Protein AF-A0A2X1NAJ5-F1 (afdb_monomer_lite)

Foldseek 3Di:
DWDFDDDDDDDQWGWTDDPPDIEIEGQDADPVRHTPDDPVCPPDDYQYNPDVVSCVVCVVVVVCVNVVHDPDDDPPPDDPPPVVVDDCPDLLVVLVVLLVVLLVCLVVVNPCNLVSLVSNLVSLLVQLLVLQQQDDDPDPCVLVSLLVSLVVNLSSLVSVLVVCLRPLPPPDVSVLVSVLVSLQSLLQSLDHDLPRDDDDNVSSVSSLLSLLLSQLSSLLSCVLSLSLLSLQSLQVDWHAHDPSPDDPPGRTDGCLSSDDADCPCQVPQPDPPDGDPGPSLSSSQVSQPDPSRGLLSSLVSLLLSVLLCLLPVSHDGDRSSLLPDDLPDADPLLVLQLALVSVVSVCSNNVNNDLVVSLVSNVNSLVVVCLVPVCSSPSNSPSCVSSVSVRGNVHD

Secondary structure (DSSP, 8-state):
-------SS--SEEEEEETTEEEEEE--B-TTS-B---GGGTTS-EEE-SSHHHHHHHHHHHHHHHTT--S-PPPPPPPPPGGGSS-TTSHHHHHHHHHHHHHHHHHTT-TTHHHHHHHHHHHHHHHHHHT---S---SS-HHHHHHHHHHHHHHHHHHHHHHHHHHTT---HHHHHHHHHHHHHHHHHTSPPTT--S--GGGGHHHHHHHHHHHHHHHHHHHHTT-HHHHHHHHHPPEEPPTTT--TT-SEE-GGGG-----TTHHHHSPTT---S-HHHHHHHHH---SSS-HHHHHHHHHHHHHHHHH-TT-----SGGGG--TT---HHHHHTTBHHHHHHHHHHHT---HHHHHHHHHHHHHHTTGGG-GGGGGG--HHHHTTGGGTT-B-

Sequence (396 aa):
MVSVLSRYNFPRNIFIRVAVQIYTINIEYKDNGEPYTPIFLKSRIYIDFSTPEKENDNWERLIRLLYGKPEFTKPPLGKPPVYLKQDTSKPTYEIHAKFQTLKSAVLNQKQTLKDCRRQFLEVCRNYCISLQVVTNPTTEDFAAEVLQIHKELIAVRDAITDWVLLEGDTQGEDFSKALLQFMEVMLAIRNRPKNVNSYNEIWFLPHKIFAYETFLYILAALIKIEAFQHVHTLLHTSYLLPDHITSPGMEFANYSELYLSSDYLQSKLSPENYRLYSPVAELVKQSATRDDVSFDDLKQADLVALMISFINPSIFWYPQMLLYSGHYEKYPLFTRAIQHRGFKSIAVITGIDDSKLLAQKLTEGEAQRNTSNWYHFGFNRDFLNQMNVSRLDSIE

Radius of gyration: 32.23 Å; chains: 1; bounding box: 72×94×59 Å

Organism: Escherichia coli (NCBI:txid562)

Structure (mmCIF, N/CA/C/O backbone):
data_AF-A0A2X1NAJ5-F1
#
_entry.id   AF-A0A2X1NAJ5-F1
#
loop_
_atom_site.group_PDB
_atom_site.id
_atom_site.type_symbol
_atom_site.label_atom_id
_atom_site.label_alt_id
_atom_site.label_comp_id
_atom_site.label_asym_id
_atom_site.label_entity_id
_atom_site.label_seq_id
_atom_site.pdbx_PDB_ins_code
_atom_site.Cartn_x
_atom_site.Cartn_y
_atom_site.Cartn_z
_atom_site.occupancy
_atom_site.B_iso_or_equiv
_atom_site.auth_seq_id
_atom_site.auth_comp_id
_atom_site.auth_asym_id
_atom_site.auth_atom_id
_atom_site.pdbx_PDB_model_num
ATOM 1 N N . MET A 1 1 ? -39.050 -44.375 -33.093 1.00 32.31 1 MET A N 1
ATOM 2 C CA . MET A 1 1 ? -40.073 -45.443 -33.057 1.00 32.31 1 MET A CA 1
ATOM 3 C C . MET A 1 1 ? -39.498 -46.604 -32.256 1.00 32.31 1 MET A C 1
ATOM 5 O O . MET A 1 1 ? -38.608 -47.280 -32.753 1.00 32.31 1 MET A O 1
ATOM 9 N N . VAL A 1 2 ? -39.902 -46.759 -30.992 1.00 32.56 2 VAL A N 1
ATOM 10 C CA . VAL A 1 2 ? -39.477 -47.876 -30.128 1.00 32.56 2 VAL A CA 1
ATOM 11 C C . VAL A 1 2 ? -40.509 -48.986 -30.305 1.00 32.56 2 VAL A C 1
ATOM 13 O O . VAL A 1 2 ? -41.675 -48.773 -29.994 1.00 32.56 2 VAL A O 1
ATOM 16 N N . SER A 1 3 ? -40.116 -50.139 -30.851 1.00 33.91 3 SER A N 1
ATOM 17 C CA . SER A 1 3 ? -40.995 -51.313 -30.922 1.00 33.91 3 SER A CA 1
ATOM 18 C C . SER A 1 3 ? -40.577 -52.320 -29.857 1.00 33.91 3 SER A C 1
ATOM 20 O O . SER A 1 3 ? -39.467 -52.853 -29.916 1.00 33.91 3 SER A O 1
ATOM 22 N N . VAL A 1 4 ? -41.460 -52.595 -28.902 1.00 42.78 4 VAL A N 1
ATOM 23 C CA . VAL A 1 4 ? -41.274 -53.667 -27.920 1.00 42.78 4 VAL A CA 1
ATOM 24 C C . VAL A 1 4 ? -41.685 -54.982 -28.579 1.00 42.78 4 VAL A C 1
ATOM 26 O O . VAL A 1 4 ? -42.845 -55.166 -28.940 1.00 42.78 4 VAL A O 1
ATOM 29 N N . LEU A 1 5 ? -40.734 -55.895 -28.774 1.00 38.84 5 LEU A N 1
ATOM 30 C CA . LEU A 1 5 ? -41.014 -57.246 -29.260 1.00 38.84 5 LEU A CA 1
ATOM 31 C C . LEU A 1 5 ? -41.410 -58.119 -28.063 1.00 38.84 5 LEU A C 1
ATOM 33 O O . LEU A 1 5 ? -40.550 -58.690 -27.402 1.00 38.84 5 LEU A O 1
ATOM 37 N N . SER A 1 6 ? -42.708 -58.201 -27.768 1.00 36.59 6 SER A N 1
ATOM 38 C CA . SER A 1 6 ? -43.261 -59.075 -26.726 1.00 36.59 6 SER A CA 1
ATOM 39 C C . SER A 1 6 ? -44.203 -60.100 -27.362 1.00 36.59 6 SER A C 1
ATOM 41 O O . SER A 1 6 ? -45.206 -59.737 -27.976 1.00 36.59 6 SER A O 1
ATOM 43 N N . ARG A 1 7 ? -43.876 -61.391 -27.240 1.00 28.83 7 ARG A N 1
ATOM 44 C CA . ARG A 1 7 ? -44.859 -62.483 -27.309 1.00 28.83 7 ARG A CA 1
ATOM 45 C C . ARG A 1 7 ? -44.950 -63.088 -25.906 1.00 28.83 7 ARG A C 1
ATOM 47 O O . ARG A 1 7 ? -43.924 -63.273 -25.266 1.00 28.83 7 ARG A O 1
ATOM 54 N N . TYR A 1 8 ? -46.189 -63.321 -25.478 1.00 33.44 8 TYR A N 1
ATOM 55 C CA . TYR A 1 8 ? -46.679 -63.728 -24.155 1.00 33.44 8 TYR A CA 1
ATOM 56 C C . TYR A 1 8 ? -45.808 -64.716 -23.337 1.00 33.44 8 TYR A C 1
ATOM 58 O O . TYR A 1 8 ? -45.148 -65.584 -23.901 1.00 33.44 8 TYR A O 1
ATOM 66 N N . ASN A 1 9 ? -45.958 -64.612 -22.001 1.00 34.78 9 ASN A N 1
ATOM 67 C CA . ASN A 1 9 ? -45.113 -65.026 -20.856 1.00 34.78 9 ASN A CA 1
ATOM 68 C C . ASN A 1 9 ? -44.050 -63.982 -20.480 1.00 34.78 9 ASN A C 1
ATOM 70 O O . ASN A 1 9 ? -43.251 -63.601 -21.328 1.00 34.78 9 ASN A O 1
ATOM 74 N N . PHE A 1 10 ? -44.054 -63.511 -19.219 1.00 39.56 10 PHE A N 1
ATOM 75 C CA . PHE A 1 10 ? -43.063 -62.556 -18.695 1.00 39.56 10 PHE A CA 1
ATOM 76 C C . PHE A 1 10 ? -41.652 -63.037 -19.065 1.00 39.56 10 PHE A C 1
ATOM 78 O O . PHE A 1 10 ? -41.236 -64.106 -18.609 1.00 39.56 10 PHE A O 1
ATOM 85 N N . PRO A 1 11 ? -40.933 -62.326 -19.947 1.00 54.88 11 PRO A N 1
ATOM 86 C CA . PRO A 1 11 ? -39.696 -62.854 -20.480 1.00 54.88 11 PRO A CA 1
ATOM 87 C C . PRO A 1 11 ? -38.573 -62.596 -19.473 1.00 54.88 11 PRO A C 1
ATOM 89 O O . PRO A 1 11 ? -38.407 -61.477 -19.000 1.00 54.88 11 PRO A O 1
ATOM 92 N N . ARG A 1 12 ? -37.762 -63.622 -19.182 1.00 60.84 12 ARG A N 1
ATOM 93 C CA . ARG A 1 12 ? -36.589 -63.531 -18.282 1.00 60.84 12 ARG A CA 1
ATOM 94 C C . ARG A 1 12 ? -35.535 -62.504 -18.740 1.00 60.84 12 ARG A C 1
ATOM 96 O O . ARG A 1 12 ? -34.618 -62.189 -17.989 1.00 60.84 12 ARG A O 1
ATOM 103 N N . ASN A 1 13 ? -35.688 -61.961 -19.955 1.00 57.47 13 ASN A N 1
ATOM 104 C CA . ASN A 1 13 ? -34.964 -60.795 -20.466 1.00 57.47 13 ASN A CA 1
ATOM 105 C C . ASN A 1 13 ? -35.837 -59.989 -21.428 1.00 57.47 13 ASN A C 1
ATOM 107 O O . ASN A 1 13 ? -36.696 -60.543 -22.115 1.00 57.47 13 ASN A O 1
ATOM 111 N N . ILE A 1 14 ? -35.528 -58.703 -21.570 1.00 69.00 14 ILE A N 1
ATOM 112 C CA . ILE A 1 14 ? -36.171 -57.798 -22.526 1.00 69.00 14 ILE A CA 1
ATOM 113 C C . ILE A 1 14 ? -35.127 -57.298 -23.527 1.00 69.00 14 ILE A C 1
ATOM 115 O O . ILE A 1 14 ? -34.030 -56.886 -23.152 1.00 69.00 14 ILE A O 1
ATOM 119 N N . PHE A 1 15 ? -35.477 -57.302 -24.815 1.00 65.19 15 PHE A N 1
ATOM 120 C CA . PHE A 1 15 ? -34.642 -56.725 -25.869 1.00 65.19 15 PHE A CA 1
ATOM 121 C C . PHE A 1 15 ? -35.191 -55.368 -26.287 1.00 65.19 15 PHE A C 1
ATOM 123 O O . PHE A 1 15 ? -36.346 -55.258 -26.703 1.00 65.19 15 PHE A O 1
ATOM 130 N N . ILE A 1 16 ? -34.344 -54.342 -26.225 1.00 65.81 16 ILE A N 1
ATOM 131 C CA . ILE A 1 16 ? -34.682 -52.995 -26.684 1.00 65.81 16 ILE A CA 1
ATOM 132 C C . ILE A 1 16 ? -33.778 -52.632 -27.853 1.00 65.81 16 ILE A C 1
ATOM 134 O O . ILE A 1 16 ? -32.557 -52.783 -27.797 1.00 65.81 16 ILE A O 1
ATOM 138 N N . ARG A 1 17 ? -34.384 -52.127 -28.927 1.00 55.66 17 ARG A N 1
ATOM 139 C CA . ARG A 1 17 ? -33.659 -51.585 -30.073 1.00 55.66 17 ARG A CA 1
ATOM 140 C C . ARG A 1 17 ? -33.662 -50.063 -30.008 1.00 55.66 17 ARG A C 1
ATOM 142 O O . ARG A 1 17 ? -34.725 -49.448 -30.071 1.00 55.66 17 ARG A O 1
ATOM 149 N N . VAL A 1 18 ? -32.472 -49.471 -29.946 1.00 59.78 18 VAL A N 1
ATOM 150 C CA . VAL A 1 18 ? -32.261 -48.023 -30.072 1.00 59.78 18 VAL A CA 1
ATOM 151 C C . VAL A 1 18 ? -31.406 -47.794 -31.316 1.00 59.78 18 VAL A C 1
ATOM 153 O O . VAL A 1 18 ? -30.291 -48.304 -31.425 1.00 59.78 18 VAL A O 1
ATOM 156 N N . ALA A 1 19 ? -31.958 -47.083 -32.302 1.00 66.06 19 ALA A N 1
ATOM 157 C CA . ALA A 1 19 ? -31.375 -46.950 -33.639 1.00 66.06 19 ALA A CA 1
ATOM 158 C C . ALA A 1 19 ? -31.015 -48.321 -34.275 1.00 66.06 19 ALA A C 1
ATOM 160 O O . ALA A 1 19 ? -31.896 -49.150 -34.536 1.00 66.06 19 ALA A O 1
ATOM 161 N N . VAL A 1 20 ? -29.727 -48.570 -34.545 1.00 59.94 20 VAL A N 1
ATOM 162 C CA . VAL A 1 20 ? -29.220 -49.800 -35.190 1.00 59.94 20 VAL A CA 1
ATOM 163 C C . VAL A 1 20 ? -28.697 -50.821 -34.162 1.00 59.94 20 VAL A C 1
ATOM 165 O O . VAL A 1 20 ? -28.339 -51.938 -34.528 1.00 59.94 20 VAL A O 1
ATOM 168 N N . GLN A 1 21 ? -28.680 -50.482 -32.868 1.00 62.69 21 GLN A N 1
ATOM 169 C CA . GLN A 1 21 ? -28.099 -51.319 -31.818 1.00 62.69 21 GLN A CA 1
ATOM 170 C C . GLN A 1 21 ? -29.184 -51.969 -30.946 1.00 62.69 21 GLN A C 1
ATOM 172 O O . GLN A 1 21 ? -30.186 -51.346 -30.591 1.00 62.69 21 GLN A O 1
ATOM 177 N N . ILE A 1 22 ? -28.991 -53.254 -30.635 1.00 65.88 22 ILE A N 1
ATOM 178 C CA . ILE A 1 22 ? -29.855 -54.032 -29.740 1.00 65.88 22 ILE A CA 1
ATOM 179 C C . ILE A 1 22 ? -29.170 -54.110 -28.379 1.00 65.88 22 ILE A C 1
ATOM 181 O O . ILE A 1 22 ? -28.016 -54.543 -28.296 1.00 65.88 22 ILE A O 1
ATOM 185 N N . TYR A 1 23 ? -29.897 -53.710 -27.342 1.00 68.56 23 TYR A N 1
ATOM 186 C CA . TYR A 1 23 ? -29.509 -53.814 -25.943 1.00 68.56 23 TYR A CA 1
ATOM 187 C C . TYR A 1 23 ? -30.335 -54.906 -25.270 1.00 68.56 23 TYR A C 1
ATOM 189 O O . TYR A 1 23 ? -31.523 -55.071 -25.564 1.00 68.56 23 TYR A O 1
ATOM 197 N N . THR A 1 24 ? -29.693 -55.649 -24.370 1.00 73.19 24 THR A N 1
ATOM 198 C CA . THR A 1 24 ? -30.347 -56.696 -23.580 1.00 73.19 24 THR A CA 1
ATOM 199 C C . THR A 1 24 ? -30.488 -56.213 -22.146 1.00 73.19 24 THR A C 1
ATOM 201 O O . THR A 1 24 ? -29.502 -55.786 -21.545 1.00 73.19 24 THR A O 1
ATOM 204 N N . ILE A 1 25 ? -31.705 -56.280 -21.617 1.00 72.19 25 ILE A N 1
ATOM 205 C CA . ILE A 1 25 ? -31.998 -56.063 -20.202 1.00 72.19 25 ILE A CA 1
ATOM 206 C C . ILE A 1 25 ? -32.224 -57.434 -19.582 1.00 72.19 25 ILE A C 1
ATOM 208 O O . ILE A 1 25 ? -33.154 -58.140 -19.978 1.00 72.19 25 ILE A O 1
ATOM 212 N N . ASN A 1 26 ? -31.364 -57.807 -18.640 1.00 73.81 26 ASN A N 1
ATOM 213 C CA . ASN A 1 26 ? -31.480 -59.072 -17.924 1.00 73.81 26 ASN A CA 1
ATOM 214 C C . ASN A 1 26 ? -32.281 -58.852 -16.642 1.00 73.81 26 ASN A C 1
ATOM 216 O O . ASN A 1 26 ? -31.948 -57.962 -15.861 1.00 73.81 26 ASN A O 1
ATOM 220 N N . ILE A 1 27 ? -33.316 -59.666 -16.444 1.00 70.12 27 ILE A N 1
ATOM 221 C CA . ILE A 1 27 ? -34.211 -59.582 -15.280 1.00 70.12 27 ILE A CA 1
ATOM 222 C C . ILE A 1 27 ? -33.894 -60.704 -14.285 1.00 70.12 27 ILE A C 1
ATOM 224 O O . ILE A 1 27 ? -34.053 -60.532 -13.088 1.00 70.12 27 ILE A O 1
ATOM 228 N N . GLU A 1 28 ? -33.382 -61.842 -14.757 1.00 68.88 28 GLU A N 1
ATOM 229 C CA . GLU A 1 28 ? -32.996 -62.971 -13.909 1.00 68.88 28 GLU A CA 1
ATOM 230 C C . GLU A 1 28 ? -31.658 -63.573 -14.368 1.00 68.88 28 GLU A C 1
ATOM 232 O O . GLU A 1 28 ? -31.262 -63.454 -15.533 1.00 68.88 28 GLU A O 1
ATOM 237 N N . TYR A 1 29 ? -30.976 -64.265 -13.454 1.00 72.56 29 TYR A N 1
ATOM 238 C CA . TYR A 1 29 ? -29.792 -65.081 -13.738 1.00 72.56 29 TYR A CA 1
ATOM 239 C C . TYR A 1 29 ? -30.131 -66.570 -13.623 1.00 72.56 29 TYR A C 1
ATOM 241 O O . TYR A 1 29 ? -31.071 -66.961 -12.932 1.00 72.56 29 TYR A O 1
ATOM 249 N N . LYS A 1 30 ? -29.372 -67.414 -14.322 1.00 71.31 30 LYS A N 1
ATOM 250 C CA . LYS A 1 30 ? -29.423 -68.872 -14.163 1.00 71.31 30 LYS A CA 1
ATOM 251 C C . LYS A 1 30 ? -28.827 -69.286 -12.813 1.00 71.31 30 LYS A C 1
ATOM 253 O O . LYS A 1 30 ? -28.000 -68.568 -12.258 1.00 71.31 30 LYS A O 1
ATOM 258 N N . ASP A 1 31 ? -29.133 -70.502 -12.365 1.00 68.44 31 ASP A N 1
ATOM 259 C CA . ASP A 1 31 ? -28.604 -71.084 -11.115 1.00 68.44 31 ASP A CA 1
ATOM 260 C C . ASP A 1 31 ? -27.066 -71.176 -11.077 1.00 68.44 31 ASP A C 1
ATOM 262 O O . ASP A 1 31 ? -26.460 -71.233 -10.012 1.00 68.44 31 ASP A O 1
ATOM 266 N N . ASN A 1 32 ? -26.415 -71.160 -12.244 1.00 68.69 32 ASN A N 1
ATOM 267 C CA . ASN A 1 32 ? -24.957 -71.138 -12.383 1.00 68.69 32 ASN A CA 1
ATOM 268 C C . ASN A 1 32 ? -24.352 -69.716 -12.385 1.00 68.69 32 ASN A C 1
ATOM 270 O O . ASN A 1 32 ? -23.161 -69.567 -12.650 1.00 68.69 32 ASN A O 1
ATOM 274 N N . GLY A 1 33 ? -25.156 -68.676 -12.141 1.00 64.88 33 GLY A N 1
ATOM 275 C CA . GLY A 1 33 ? -24.729 -67.275 -12.130 1.00 64.88 33 GLY A CA 1
ATOM 276 C C . GLY A 1 33 ? -24.577 -66.630 -13.513 1.00 64.88 33 GLY A C 1
ATOM 277 O O . GLY A 1 33 ? -24.158 -65.477 -13.596 1.00 64.88 33 GLY A O 1
ATOM 278 N N . GLU A 1 34 ? -24.917 -67.319 -14.610 1.00 70.25 34 GLU A N 1
ATOM 279 C CA . GLU A 1 34 ? -24.872 -66.728 -15.954 1.00 70.25 34 GLU A CA 1
ATOM 280 C C . GLU A 1 34 ? -26.178 -65.999 -16.321 1.00 70.25 34 GLU A C 1
ATOM 282 O O . GLU A 1 34 ? -27.270 -66.495 -16.027 1.00 70.25 34 GLU A O 1
ATOM 287 N N . PRO A 1 35 ? -26.114 -64.863 -17.041 1.00 69.88 35 PRO A N 1
ATOM 288 C CA . PRO A 1 35 ? -27.312 -64.185 -17.520 1.00 69.88 35 PRO A CA 1
ATOM 289 C C . PRO A 1 35 ? -28.020 -65.004 -18.610 1.00 69.88 35 PRO A C 1
ATOM 291 O O . PRO A 1 35 ? -27.380 -65.697 -19.412 1.00 69.88 35 PRO A O 1
ATOM 294 N N . TYR A 1 36 ? -29.349 -64.896 -18.700 1.00 68.75 36 TYR A N 1
ATOM 295 C CA . TYR A 1 36 ? -30.162 -65.592 -19.708 1.00 68.75 36 TYR A CA 1
ATOM 296 C C . TYR A 1 36 ? -30.009 -64.995 -21.127 1.00 68.75 36 TYR A C 1
ATOM 298 O O . TYR A 1 36 ? -30.982 -64.669 -21.787 1.00 68.75 36 TYR A O 1
ATOM 306 N N . THR A 1 37 ? -28.806 -64.877 -21.681 1.00 66.94 37 THR A N 1
ATOM 307 C CA . THR A 1 37 ? -28.617 -64.271 -23.015 1.00 66.94 37 THR A CA 1
ATOM 308 C C . THR A 1 37 ? -28.648 -65.307 -24.154 1.00 66.94 37 THR A C 1
ATOM 310 O O . THR A 1 37 ? -28.052 -66.383 -24.029 1.00 66.94 37 THR A O 1
ATOM 313 N N . PRO A 1 38 ? -29.311 -65.024 -25.299 1.00 65.94 38 PRO A N 1
ATOM 314 C CA . PRO A 1 38 ? -29.165 -65.831 -26.509 1.00 65.94 38 PRO A CA 1
ATOM 315 C C . PRO A 1 38 ? -27.702 -65.880 -26.964 1.00 65.94 38 PRO A C 1
ATOM 317 O O . PRO A 1 38 ? -26.986 -64.885 -26.860 1.00 65.94 38 PRO A O 1
ATOM 320 N N . ILE A 1 39 ? -27.264 -67.011 -27.528 1.00 61.88 39 ILE A N 1
ATOM 321 C CA . ILE A 1 39 ? -25.849 -67.274 -27.868 1.00 61.88 39 ILE A CA 1
ATOM 322 C C . ILE A 1 39 ? -25.237 -66.159 -28.741 1.00 61.88 39 ILE A C 1
ATOM 324 O O . ILE A 1 39 ? -24.084 -65.787 -28.544 1.00 61.88 39 ILE A O 1
ATOM 328 N N . PHE A 1 40 ? -26.020 -65.565 -29.647 1.00 61.41 40 PHE A N 1
ATOM 329 C CA . PHE A 1 40 ? -25.575 -64.493 -30.547 1.00 61.41 40 PHE A CA 1
ATOM 330 C C . PHE A 1 40 ? -25.408 -63.108 -29.881 1.00 61.41 40 PHE A C 1
ATOM 332 O O . PHE A 1 40 ? -24.913 -62.184 -30.525 1.00 61.41 40 PHE A O 1
ATOM 339 N N . LEU A 1 41 ? -25.798 -62.940 -28.609 1.00 63.62 41 LEU A N 1
ATOM 340 C CA . LEU A 1 41 ? -25.671 -61.688 -27.843 1.00 63.62 41 LEU A CA 1
ATOM 341 C C . LEU A 1 41 ? -24.681 -61.773 -26.673 1.00 63.62 41 LEU A C 1
ATOM 343 O O . LEU A 1 41 ? -24.501 -60.774 -25.980 1.00 63.62 41 LEU A O 1
ATOM 347 N N . LYS A 1 42 ? -23.988 -62.906 -26.483 1.00 59.41 42 LYS A N 1
ATOM 348 C CA . LYS A 1 42 ? -23.055 -63.125 -25.358 1.00 59.41 42 LYS A CA 1
ATOM 349 C C . LYS A 1 42 ? -21.955 -62.061 -25.208 1.00 59.41 42 LYS A C 1
ATOM 351 O O . LYS A 1 42 ? -21.479 -61.852 -24.101 1.00 59.41 42 LYS A O 1
ATOM 356 N N . SER A 1 43 ? -21.536 -61.405 -26.292 1.00 55.59 43 SER A N 1
ATOM 357 C CA . SER A 1 43 ? -20.455 -60.404 -26.291 1.00 55.59 43 SER A CA 1
ATOM 358 C C . SER A 1 43 ? -20.928 -58.950 -26.187 1.00 55.59 43 SER A C 1
ATOM 360 O O . SER A 1 43 ? -20.102 -58.038 -26.222 1.00 55.59 43 SER A O 1
ATOM 362 N N . ARG A 1 44 ? -22.243 -58.697 -26.106 1.00 64.50 44 ARG A N 1
ATOM 363 C CA . ARG A 1 44 ? -22.789 -57.333 -26.079 1.00 64.50 44 ARG A CA 1
ATOM 364 C C . ARG A 1 44 ? -23.044 -56.855 -24.653 1.00 64.50 44 ARG A C 1
ATOM 366 O O . ARG A 1 44 ? -23.428 -57.625 -23.782 1.00 64.50 44 ARG A O 1
ATOM 373 N N . ILE A 1 45 ? -22.858 -55.550 -24.456 1.00 63.88 45 ILE A N 1
ATOM 374 C CA . ILE A 1 45 ? -23.147 -54.847 -23.203 1.00 63.88 45 ILE A CA 1
ATOM 375 C C . ILE A 1 45 ? -24.626 -55.068 -22.850 1.00 63.88 45 ILE A C 1
ATOM 377 O O . ILE A 1 45 ? -25.506 -54.760 -23.658 1.00 63.88 45 ILE A O 1
ATOM 381 N N . TYR A 1 46 ? -24.886 -55.606 -21.660 1.00 70.81 46 TYR A N 1
ATOM 382 C CA . TYR A 1 46 ? -26.225 -55.762 -21.096 1.00 70.81 46 TYR A CA 1
ATOM 383 C C . TYR A 1 46 ? -26.402 -54.851 -19.882 1.00 70.81 46 TYR A C 1
ATOM 385 O O . TYR A 1 46 ? -25.424 -54.418 -19.268 1.00 70.81 46 TYR A O 1
ATOM 393 N N . ILE A 1 47 ? -27.658 -54.559 -19.555 1.00 72.56 47 ILE A N 1
ATOM 394 C CA . ILE A 1 47 ? -28.036 -53.811 -18.358 1.00 72.56 47 ILE A CA 1
ATOM 395 C C . ILE A 1 47 ? -28.728 -54.779 -17.400 1.00 72.56 47 ILE A C 1
ATOM 397 O O . ILE A 1 47 ? -29.585 -55.559 -17.820 1.00 72.56 47 ILE A O 1
ATOM 401 N N . ASP A 1 48 ? -28.312 -54.771 -16.139 1.00 76.50 48 ASP A N 1
ATOM 402 C CA . ASP A 1 48 ? -28.740 -55.741 -15.135 1.00 76.50 48 ASP A CA 1
ATOM 403 C C . ASP A 1 48 ? -29.814 -55.141 -14.223 1.00 76.50 48 ASP A C 1
ATOM 405 O O . ASP A 1 48 ? -29.564 -54.157 -13.535 1.00 76.50 48 ASP A O 1
ATOM 409 N N . PHE A 1 49 ? -31.004 -55.735 -14.250 1.00 76.69 49 PHE A N 1
ATOM 410 C CA . PHE A 1 49 ? -32.175 -55.345 -13.461 1.00 76.69 49 PHE A CA 1
ATOM 411 C C . PHE A 1 49 ? -32.593 -56.473 -12.496 1.00 76.69 49 PHE A C 1
ATOM 413 O O . PHE A 1 49 ? -33.735 -56.538 -12.061 1.00 76.69 49 PHE A O 1
ATOM 420 N N . SER A 1 50 ? -31.678 -57.395 -12.172 1.00 73.75 50 SER A N 1
ATOM 421 C CA . SER A 1 50 ? -31.991 -58.601 -11.386 1.00 73.75 50 SER A CA 1
ATOM 422 C C . SER A 1 50 ? -32.356 -58.372 -9.922 1.00 73.75 50 SER A C 1
ATOM 424 O O . SER A 1 50 ? -32.924 -59.267 -9.297 1.00 73.75 50 SER A O 1
ATOM 426 N N . THR A 1 51 ? -32.031 -57.208 -9.358 1.00 71.62 51 THR A N 1
ATOM 427 C CA . THR A 1 51 ? -32.415 -56.832 -7.992 1.00 71.62 51 THR A CA 1
ATOM 428 C C . THR A 1 51 ? -32.896 -55.380 -7.952 1.00 71.62 51 THR A C 1
ATOM 430 O O . THR A 1 51 ? -32.490 -54.596 -8.817 1.00 71.62 51 THR A O 1
ATOM 433 N N . PRO A 1 52 ? -33.709 -54.989 -6.951 1.00 67.94 52 PRO A N 1
ATOM 434 C CA . PRO A 1 52 ? -34.187 -53.612 -6.809 1.00 67.94 52 PRO A CA 1
ATOM 435 C C . PRO A 1 52 ? -33.055 -52.579 -6.719 1.00 67.94 52 PRO A C 1
ATOM 437 O O . PRO A 1 52 ? -33.175 -51.476 -7.249 1.00 67.94 52 PRO A O 1
ATOM 440 N N . GLU A 1 53 ? -31.928 -52.934 -6.093 1.00 69.56 53 GLU A N 1
ATOM 441 C CA . GLU A 1 53 ? -30.752 -52.061 -6.010 1.00 69.56 53 GLU A CA 1
ATOM 442 C C . GLU A 1 53 ? -30.137 -51.842 -7.396 1.00 69.56 53 GLU A C 1
ATOM 444 O O . GLU A 1 53 ? -29.897 -50.707 -7.803 1.00 69.56 53 GLU A O 1
ATOM 449 N N . LYS A 1 54 ? -29.959 -52.921 -8.169 1.00 73.94 54 LYS A N 1
ATOM 450 C CA . LYS A 1 54 ? -29.403 -52.847 -9.525 1.00 73.94 54 LYS A CA 1
ATOM 451 C C . LYS A 1 54 ? -30.339 -52.163 -10.513 1.00 73.94 54 LYS A C 1
ATOM 453 O O . LYS A 1 54 ? -29.858 -51.512 -11.437 1.00 73.94 54 LYS A O 1
ATOM 458 N N . GLU A 1 55 ? -31.649 -52.310 -10.340 1.00 68.69 55 GLU A N 1
ATOM 459 C CA . GLU A 1 55 ? -32.649 -51.579 -11.113 1.00 68.69 55 GLU A CA 1
ATOM 460 C C . GLU A 1 55 ? -32.506 -50.072 -10.884 1.00 68.69 55 GLU A C 1
ATOM 462 O O . GLU A 1 55 ? -32.396 -49.323 -11.855 1.00 68.69 55 GLU A O 1
ATOM 467 N N . ASN A 1 56 ? -32.423 -49.630 -9.625 1.00 66.75 56 ASN A N 1
ATOM 468 C CA . ASN A 1 56 ? -32.262 -48.216 -9.296 1.00 66.75 56 ASN A CA 1
ATOM 469 C C . ASN A 1 56 ? -30.933 -47.652 -9.832 1.00 66.75 56 ASN A C 1
ATOM 471 O O . ASN A 1 56 ? -30.919 -46.600 -10.474 1.00 66.75 56 ASN A O 1
ATOM 475 N N . ASP A 1 57 ? -29.836 -48.395 -9.659 1.00 71.75 57 ASP A N 1
ATOM 476 C CA . ASP A 1 57 ? -28.502 -47.998 -10.127 1.00 71.75 57 ASP A CA 1
ATOM 477 C C . ASP A 1 57 ? -28.412 -47.917 -11.661 1.00 71.75 57 ASP A C 1
ATOM 479 O O . ASP A 1 57 ? -27.707 -47.072 -12.216 1.00 71.75 57 ASP A O 1
ATOM 483 N N . ASN A 1 58 ? -29.138 -48.782 -12.377 1.00 73.19 58 ASN A N 1
ATOM 484 C CA . ASN A 1 58 ? -29.106 -48.834 -13.838 1.00 73.19 58 ASN A CA 1
ATOM 485 C C . ASN A 1 58 ? -30.263 -48.089 -14.523 1.00 73.19 58 ASN A C 1
ATOM 487 O O . ASN A 1 58 ? -30.269 -47.985 -15.758 1.00 73.19 58 ASN A O 1
ATOM 491 N N . TRP A 1 59 ? -31.219 -47.539 -13.771 1.00 75.50 59 TRP A N 1
ATOM 492 C CA . TRP A 1 59 ? -32.366 -46.819 -14.326 1.00 75.50 59 TRP A CA 1
ATOM 493 C C . TRP A 1 59 ? -31.930 -45.600 -15.140 1.00 75.50 59 TRP A C 1
ATOM 495 O O . TRP A 1 59 ? -32.327 -45.427 -16.296 1.00 75.50 59 TRP A O 1
ATOM 505 N N . GLU A 1 60 ? -31.033 -44.783 -14.583 1.00 74.06 60 GLU A N 1
ATOM 506 C CA . GLU A 1 60 ? -30.513 -43.601 -15.275 1.00 74.06 60 GLU A CA 1
ATOM 507 C C . GLU A 1 60 ? -29.741 -43.988 -16.545 1.00 74.06 60 GLU A C 1
ATOM 509 O O . GLU A 1 60 ? -29.871 -43.343 -17.591 1.00 74.06 60 GLU A O 1
ATOM 514 N N . ARG A 1 61 ? -28.986 -45.089 -16.484 1.00 73.38 61 ARG A N 1
ATOM 515 C CA . ARG A 1 61 ? -28.239 -45.639 -17.617 1.00 73.38 61 ARG A CA 1
ATOM 516 C C . ARG A 1 61 ? -29.169 -46.065 -18.753 1.00 73.38 61 ARG A C 1
ATOM 518 O O . ARG A 1 61 ? -28.910 -45.729 -19.909 1.00 73.38 61 ARG A O 1
ATOM 525 N N . LEU A 1 62 ? -30.280 -46.735 -18.436 1.00 76.62 62 LEU A N 1
ATOM 526 C CA . LEU A 1 62 ? -31.312 -47.108 -19.407 1.00 76.62 62 LEU A CA 1
ATOM 527 C C . LEU A 1 62 ? -31.953 -45.873 -20.054 1.00 76.62 62 LEU A C 1
ATOM 529 O O . LEU A 1 62 ? -32.079 -45.818 -21.278 1.00 76.62 62 LEU A O 1
ATOM 533 N N . ILE A 1 63 ? -32.315 -44.862 -19.259 1.00 76.69 63 ILE A N 1
ATOM 534 C CA . ILE A 1 63 ? -32.896 -43.613 -19.770 1.00 76.69 63 ILE A CA 1
ATOM 535 C C . ILE A 1 63 ? -31.908 -42.904 -20.701 1.00 76.69 63 ILE A C 1
ATOM 537 O O . ILE A 1 63 ? -32.257 -42.565 -21.831 1.00 76.69 63 ILE A O 1
ATOM 541 N N . ARG A 1 64 ? -30.648 -42.733 -20.291 1.00 72.50 64 ARG A N 1
ATOM 542 C CA . ARG A 1 64 ? -29.608 -42.126 -21.139 1.00 72.50 64 ARG A CA 1
ATOM 543 C C . ARG A 1 64 ? -29.440 -42.874 -22.462 1.00 72.50 64 ARG A C 1
ATOM 545 O O . ARG A 1 64 ? -29.368 -42.225 -23.505 1.00 72.50 64 ARG A O 1
ATOM 552 N N . LEU A 1 65 ? -29.468 -44.209 -22.437 1.00 73.56 65 LEU A N 1
ATOM 553 C CA . LEU A 1 65 ? -29.419 -45.044 -23.640 1.00 73.56 65 LEU A CA 1
ATOM 554 C C . LEU A 1 65 ? -30.636 -44.844 -24.551 1.00 73.56 65 LEU A C 1
ATOM 556 O O . LEU A 1 65 ? -30.456 -44.655 -25.752 1.00 73.56 65 LEU A O 1
ATOM 560 N N . LEU A 1 66 ? -31.857 -44.820 -24.006 1.00 72.81 66 LEU A N 1
ATOM 561 C CA . LEU A 1 66 ? -33.086 -44.580 -24.778 1.00 72.81 66 LEU A CA 1
ATOM 562 C C . LEU A 1 66 ? -33.076 -43.222 -25.494 1.00 72.81 66 LEU A C 1
ATOM 564 O O . LEU A 1 66 ? -33.587 -43.111 -26.609 1.00 72.81 66 LEU A O 1
ATOM 568 N N . TYR A 1 67 ? -32.460 -42.212 -24.878 1.00 69.31 67 TYR A N 1
ATOM 569 C CA . TYR A 1 67 ? -32.346 -40.859 -25.426 1.00 69.31 67 TYR A CA 1
ATOM 570 C C . TYR A 1 67 ? -31.007 -40.582 -26.137 1.00 69.31 67 TYR A C 1
ATOM 572 O O . TYR A 1 67 ? -30.739 -39.437 -26.503 1.00 69.31 67 TYR A O 1
ATOM 580 N N . GLY A 1 68 ? -30.164 -41.600 -26.355 1.00 65.94 68 GLY A N 1
ATOM 581 C CA . GLY A 1 68 ? -28.911 -41.480 -27.111 1.00 65.94 68 GLY A CA 1
ATOM 582 C C . GLY A 1 68 ? -27.835 -40.599 -26.460 1.00 65.94 68 GLY A C 1
ATOM 583 O O . GLY A 1 68 ? -26.985 -40.057 -27.166 1.00 65.94 68 GLY A O 1
ATOM 584 N N . LYS A 1 69 ? -27.860 -40.428 -25.132 1.00 65.81 69 LYS A N 1
ATOM 585 C CA . LYS A 1 69 ? -26.864 -39.643 -24.385 1.00 65.81 69 LYS A CA 1
ATOM 586 C C . LYS A 1 69 ? -25.737 -40.548 -23.858 1.00 65.81 69 LYS A C 1
ATOM 588 O O . LYS A 1 69 ? -26.038 -41.534 -23.187 1.00 65.81 69 LYS A O 1
ATOM 593 N N . PRO A 1 70 ? -24.451 -40.237 -24.119 1.00 60.53 70 PRO A N 1
ATOM 594 C CA . PRO A 1 70 ? -23.333 -41.059 -23.658 1.00 60.53 70 PRO A CA 1
ATOM 595 C C . PRO A 1 70 ? -23.199 -41.039 -22.126 1.00 60.53 70 PRO A C 1
ATOM 597 O O . PRO A 1 70 ? -23.380 -40.002 -21.488 1.00 60.53 70 PRO A O 1
ATOM 600 N N . GLU A 1 71 ? -22.865 -42.197 -21.550 1.00 55.94 71 GLU A N 1
ATOM 601 C CA . GLU A 1 71 ? -22.684 -42.419 -20.104 1.00 55.94 71 GLU A CA 1
ATOM 602 C C . GLU A 1 71 ? -21.465 -41.663 -19.547 1.00 55.94 71 GLU A C 1
ATOM 604 O O . GLU A 1 71 ? -21.507 -41.144 -18.436 1.00 55.94 71 GLU A O 1
ATOM 609 N N . PHE A 1 72 ? -20.420 -41.499 -20.363 1.00 57.22 72 PHE A N 1
ATOM 610 C CA . PHE A 1 72 ? -19.204 -40.771 -20.009 1.00 57.22 72 PHE A CA 1
ATOM 611 C C . PHE A 1 72 ? -18.974 -39.615 -20.985 1.00 57.22 72 PHE A C 1
ATOM 613 O O . PHE A 1 72 ? -18.664 -39.821 -22.160 1.00 57.22 72 PHE A O 1
ATOM 620 N N . THR A 1 73 ? -19.101 -38.378 -20.506 1.00 52.59 73 THR A N 1
ATOM 621 C CA . THR A 1 73 ? -18.630 -37.195 -21.233 1.00 52.59 73 THR A CA 1
ATOM 622 C C . THR A 1 73 ? -17.145 -37.008 -20.959 1.00 52.59 73 THR A C 1
ATOM 624 O O . THR A 1 73 ? -16.737 -36.928 -19.801 1.00 52.59 73 THR A O 1
ATOM 627 N N . LYS A 1 74 ? -16.327 -36.926 -22.014 1.00 48.09 74 LYS A N 1
ATOM 628 C CA . LYS A 1 74 ? -14.895 -36.631 -21.885 1.00 48.09 74 LYS A CA 1
ATOM 629 C C . LYS A 1 74 ? -14.737 -35.309 -21.112 1.00 48.09 74 LYS A C 1
ATOM 631 O O . LYS A 1 74 ? -15.362 -34.328 -21.525 1.00 48.09 74 LYS A O 1
ATOM 636 N N . PRO A 1 75 ? -13.966 -35.260 -20.010 1.00 48.03 75 PRO A N 1
ATOM 637 C CA . PRO A 1 75 ? -13.774 -34.017 -19.279 1.00 48.03 75 PRO A CA 1
ATOM 638 C C . PRO A 1 75 ? -13.170 -32.963 -20.220 1.00 48.03 75 PRO A C 1
ATOM 640 O O . PRO A 1 75 ? -12.377 -33.320 -21.102 1.00 48.03 75 PRO A O 1
ATOM 643 N N . PRO A 1 76 ? -13.552 -31.682 -20.084 1.00 57.19 76 PRO A N 1
ATOM 644 C CA . PRO A 1 76 ? -12.956 -30.620 -20.880 1.00 57.19 76 PRO A CA 1
ATOM 645 C C . PRO A 1 76 ? -11.437 -30.637 -20.683 1.00 57.19 76 PRO A C 1
ATOM 647 O O . PRO A 1 76 ? -10.950 -30.781 -19.562 1.00 57.19 76 PRO A O 1
ATOM 650 N N . LEU A 1 77 ? -10.688 -30.524 -21.784 1.00 51.09 77 LEU A N 1
ATOM 651 C CA . LEU A 1 77 ? -9.231 -30.408 -21.745 1.00 51.09 77 LEU A CA 1
ATOM 652 C C . LEU A 1 77 ? -8.861 -29.254 -20.807 1.00 51.09 77 LEU A C 1
ATOM 654 O O . LEU A 1 77 ? -9.296 -28.119 -21.014 1.00 51.09 77 LEU A O 1
ATOM 658 N N . GLY A 1 78 ? -8.074 -29.552 -19.772 1.00 47.38 78 GLY A N 1
ATOM 659 C CA . GLY A 1 78 ? -7.519 -28.526 -18.900 1.00 47.38 78 GLY A CA 1
ATOM 660 C C . GLY A 1 78 ? -6.749 -27.506 -19.735 1.00 47.38 78 GLY A C 1
ATOM 661 O O . GLY A 1 78 ? -6.081 -27.866 -20.709 1.00 47.38 78 GLY A O 1
ATOM 662 N N . LYS A 1 79 ? -6.856 -26.223 -19.376 1.00 55.97 79 LYS A N 1
ATOM 663 C CA . LYS A 1 79 ? -6.029 -25.184 -19.997 1.00 55.97 79 LYS A CA 1
ATOM 664 C C . LYS A 1 79 ? -4.557 -25.616 -19.866 1.00 55.97 79 LYS A C 1
ATOM 666 O O . LYS A 1 79 ? -4.167 -26.026 -18.770 1.00 55.97 79 LYS A O 1
ATOM 671 N N . PRO A 1 80 ? -3.748 -25.558 -20.940 1.00 50.50 80 PRO A N 1
ATOM 672 C CA . PRO A 1 80 ? -2.333 -25.890 -20.844 1.00 50.50 80 PRO A CA 1
ATOM 673 C C . PRO A 1 80 ? -1.689 -25.030 -19.746 1.00 50.50 80 PRO A C 1
ATOM 675 O O . PRO A 1 80 ? -2.013 -23.839 -19.664 1.00 50.50 80 PRO A O 1
ATOM 678 N N . PRO A 1 81 ? -0.815 -25.603 -18.899 1.00 48.84 81 PRO A N 1
ATOM 679 C CA . PRO A 1 81 ? -0.175 -24.857 -17.828 1.00 48.84 81 PRO A CA 1
ATOM 680 C C . PRO A 1 81 ? 0.521 -23.601 -18.357 1.00 48.84 81 PRO A C 1
ATOM 682 O O . PRO A 1 81 ? 1.245 -23.654 -19.352 1.00 48.84 81 PRO A O 1
ATOM 685 N N . VAL A 1 82 ? 0.304 -22.472 -17.680 1.00 50.28 82 VAL A N 1
ATOM 686 C CA . VAL A 1 82 ? 0.780 -21.142 -18.104 1.00 50.28 82 VAL A CA 1
ATOM 687 C C . VAL A 1 82 ? 2.300 -21.112 -18.334 1.00 50.28 82 VAL A C 1
ATOM 689 O O . VAL A 1 82 ? 2.762 -20.411 -19.233 1.00 50.28 82 VAL A O 1
ATOM 692 N N . TYR A 1 83 ? 3.063 -21.946 -17.616 1.00 51.16 83 TYR A N 1
ATOM 693 C CA . TYR A 1 83 ? 4.521 -22.040 -17.745 1.00 51.16 83 TYR A CA 1
ATOM 694 C C . TYR A 1 83 ? 5.006 -22.505 -19.130 1.00 51.16 83 TYR A C 1
ATOM 696 O O . TYR A 1 83 ? 6.134 -22.206 -19.497 1.00 51.16 83 TYR A O 1
ATOM 704 N N . LEU A 1 84 ? 4.177 -23.191 -19.932 1.00 44.94 84 LEU A N 1
ATOM 705 C CA . LEU A 1 84 ? 4.554 -23.619 -21.291 1.00 44.94 84 LEU A CA 1
ATOM 706 C C . LEU A 1 84 ? 4.499 -22.480 -22.323 1.00 44.94 84 LEU A C 1
ATOM 708 O O . LEU A 1 84 ? 5.004 -22.635 -23.430 1.00 44.94 84 LEU A O 1
ATOM 712 N N . LYS A 1 85 ? 3.855 -21.354 -21.986 1.00 48.97 85 LYS A N 1
ATOM 713 C CA . LYS A 1 85 ? 3.719 -20.173 -22.860 1.00 48.97 85 LYS A CA 1
ATOM 714 C C . LYS A 1 85 ? 4.606 -19.001 -22.434 1.00 48.97 85 LYS A C 1
ATOM 716 O O . LYS A 1 85 ? 4.616 -17.981 -23.118 1.00 48.97 85 LYS A O 1
ATOM 721 N N . GLN A 1 86 ? 5.294 -19.109 -21.297 1.00 46.44 86 GLN A N 1
ATOM 722 C CA . GLN A 1 86 ? 6.176 -18.061 -20.797 1.00 46.44 86 GLN A CA 1
ATOM 723 C C . GLN A 1 86 ? 7.574 -18.239 -21.382 1.00 46.44 86 GLN A C 1
ATOM 725 O O . GLN A 1 86 ? 8.191 -19.291 -21.252 1.00 46.44 86 GLN A O 1
ATOM 730 N N . ASP A 1 87 ? 8.060 -17.186 -22.029 1.00 46.88 87 ASP A N 1
ATOM 731 C CA . ASP A 1 87 ? 9.437 -17.082 -22.488 1.00 46.88 87 ASP A CA 1
ATOM 732 C C . ASP A 1 87 ? 10.354 -17.077 -21.252 1.00 46.88 87 ASP A C 1
ATOM 734 O O . ASP A 1 87 ? 10.340 -16.127 -20.464 1.00 46.88 87 ASP A O 1
ATOM 738 N N . THR A 1 88 ? 11.109 -18.159 -21.036 1.00 52.41 88 THR A N 1
ATOM 739 C CA . THR A 1 88 ? 11.981 -18.353 -19.859 1.00 52.41 88 THR A CA 1
ATOM 740 C C . THR A 1 88 ? 13.091 -17.303 -19.745 1.00 52.41 88 THR A C 1
ATOM 742 O O . THR A 1 88 ? 13.792 -17.259 -18.741 1.00 52.41 88 THR A O 1
ATOM 745 N N . SER A 1 89 ? 13.255 -16.463 -20.770 1.00 53.06 89 SER A N 1
ATOM 746 C CA . SER A 1 89 ? 14.201 -15.349 -20.832 1.00 53.06 89 SER A CA 1
ATOM 747 C C . SER A 1 89 ? 13.722 -14.071 -20.125 1.00 53.06 89 SER A C 1
ATOM 749 O O . SER A 1 89 ? 14.523 -13.161 -19.915 1.00 53.06 89 SER A O 1
ATOM 751 N N . LYS A 1 90 ? 12.439 -13.970 -19.743 1.00 65.06 90 LYS A N 1
ATOM 752 C CA . LYS A 1 90 ? 11.908 -12.765 -19.085 1.00 65.06 90 LYS A CA 1
ATOM 753 C C . LYS A 1 90 ? 12.206 -12.766 -17.578 1.00 65.06 90 LYS A C 1
ATOM 755 O O . LYS A 1 90 ? 11.857 -13.743 -16.915 1.00 65.06 90 LYS A O 1
ATOM 760 N N . PRO A 1 91 ? 12.719 -11.663 -16.995 1.00 70.31 91 PRO A N 1
ATOM 761 C CA . PRO A 1 91 ? 12.965 -11.542 -15.549 1.00 70.31 91 PRO A CA 1
ATOM 762 C C . PRO A 1 91 ? 11.749 -11.875 -14.663 1.00 70.31 91 PRO A C 1
ATOM 764 O O . PRO A 1 91 ? 11.888 -12.394 -13.558 1.00 70.31 91 PRO A O 1
ATOM 767 N N . THR A 1 92 ? 10.530 -11.670 -15.175 1.00 80.94 92 THR A N 1
ATOM 768 C CA . THR A 1 92 ? 9.275 -12.047 -14.507 1.00 80.94 92 THR A CA 1
ATOM 769 C C . THR A 1 92 ? 9.166 -13.549 -14.201 1.00 80.94 92 THR A C 1
ATOM 771 O O . THR A 1 92 ? 8.526 -13.933 -13.222 1.00 80.94 92 THR A O 1
ATOM 774 N N . TYR A 1 93 ? 9.800 -14.414 -15.003 1.00 87.06 93 TYR A N 1
ATOM 775 C CA . TYR A 1 93 ? 9.837 -15.856 -14.748 1.00 87.06 93 TYR A CA 1
ATOM 776 C C . TYR A 1 93 ? 10.623 -16.181 -13.474 1.00 87.06 93 TYR A C 1
ATOM 778 O O . TYR A 1 93 ? 10.192 -17.019 -12.682 1.00 87.06 93 TYR A O 1
ATOM 786 N N . GLU A 1 94 ? 11.748 -15.498 -13.242 1.00 91.44 94 GLU A N 1
ATOM 787 C CA . GLU A 1 94 ? 12.567 -15.721 -12.050 1.00 91.44 94 GLU A CA 1
ATOM 788 C C . GLU A 1 94 ? 11.804 -15.342 -10.775 1.00 91.44 94 GLU A C 1
ATOM 790 O O . GLU A 1 94 ? 11.783 -16.122 -9.820 1.00 91.44 94 GLU A O 1
ATOM 795 N N . ILE A 1 95 ? 11.099 -14.203 -10.791 1.00 94.31 95 ILE A N 1
ATOM 796 C CA . ILE A 1 95 ? 10.210 -13.777 -9.698 1.00 94.31 95 ILE A CA 1
ATOM 797 C C . ILE A 1 95 ? 9.189 -14.877 -9.398 1.00 94.31 95 ILE A C 1
ATOM 799 O O . ILE A 1 95 ? 9.057 -15.309 -8.250 1.00 94.31 95 ILE A O 1
ATOM 803 N N . HIS A 1 96 ? 8.511 -15.382 -10.432 1.00 94.00 96 HIS A N 1
ATOM 804 C CA . HIS A 1 96 ? 7.524 -16.445 -10.277 1.00 94.00 96 HIS A CA 1
ATOM 805 C C . HIS A 1 96 ? 8.142 -17.728 -9.702 1.00 94.00 96 HIS A C 1
ATOM 807 O O . HIS A 1 96 ? 7.605 -18.307 -8.759 1.00 94.00 96 HIS A O 1
ATOM 813 N N . ALA A 1 97 ? 9.290 -18.167 -10.220 1.00 93.88 97 ALA A N 1
ATOM 814 C CA . ALA A 1 97 ? 9.970 -19.374 -9.756 1.00 93.88 97 ALA A CA 1
ATOM 815 C C . ALA A 1 97 ? 10.410 -19.267 -8.283 1.00 93.88 97 ALA A C 1
ATOM 817 O O . ALA A 1 97 ? 10.216 -20.204 -7.495 1.00 93.88 97 ALA A O 1
ATOM 818 N N . LYS A 1 98 ? 10.962 -18.114 -7.876 1.00 96.12 98 LYS A N 1
ATOM 819 C CA . LYS A 1 98 ? 11.328 -17.854 -6.475 1.00 96.12 98 LYS A CA 1
ATOM 820 C C . LYS A 1 98 ? 10.101 -17.777 -5.575 1.00 96.12 98 LYS A C 1
ATOM 822 O O . LYS A 1 98 ? 10.135 -18.347 -4.484 1.00 96.12 98 LYS A O 1
ATOM 827 N N . PHE A 1 99 ? 9.005 -17.187 -6.047 1.00 96.75 99 PHE A N 1
ATOM 828 C CA . PHE A 1 99 ? 7.742 -17.180 -5.316 1.00 96.75 99 PHE A CA 1
ATOM 829 C C . PHE A 1 99 ? 7.181 -18.595 -5.108 1.00 96.75 99 PHE A C 1
ATOM 831 O O . PHE A 1 99 ? 6.827 -18.952 -3.988 1.00 96.75 99 PHE A O 1
ATOM 838 N N . GLN A 1 100 ? 7.173 -19.457 -6.134 1.00 95.38 100 GLN A N 1
ATOM 839 C CA . GLN A 1 100 ? 6.732 -20.856 -5.977 1.00 95.38 100 GLN A CA 1
ATOM 840 C C . GLN A 1 100 ? 7.606 -21.635 -4.985 1.00 95.38 100 GLN A C 1
ATOM 842 O O . GLN A 1 100 ? 7.110 -22.466 -4.216 1.00 95.38 100 GLN A O 1
ATOM 847 N N . THR A 1 101 ? 8.908 -21.343 -4.968 1.00 94.88 101 THR A N 1
ATOM 848 C CA . THR A 1 101 ? 9.844 -21.922 -3.998 1.00 94.88 101 THR A CA 1
ATOM 849 C C . THR A 1 101 ? 9.518 -21.462 -2.575 1.00 94.88 101 THR A C 1
ATOM 851 O O . THR A 1 101 ? 9.444 -22.298 -1.673 1.00 94.88 101 THR A O 1
ATOM 854 N N . LEU A 1 102 ? 9.263 -20.163 -2.377 1.00 95.25 102 LEU A N 1
ATOM 855 C CA . LEU A 1 102 ? 8.826 -19.599 -1.098 1.00 95.25 102 LEU A CA 1
ATOM 856 C C . LEU A 1 102 ? 7.498 -20.210 -0.641 1.00 95.25 102 LEU A C 1
ATOM 858 O O . LEU A 1 102 ? 7.421 -20.738 0.465 1.00 95.25 102 LEU A O 1
ATOM 862 N N . LYS A 1 103 ? 6.490 -20.246 -1.515 1.00 94.56 103 LYS A N 1
ATOM 863 C CA . LYS A 1 103 ? 5.188 -20.869 -1.246 1.00 94.56 103 LYS A CA 1
ATOM 864 C C . LYS A 1 103 ? 5.329 -22.318 -0.796 1.00 94.56 103 LYS A C 1
ATOM 866 O O . LYS A 1 103 ? 4.742 -22.726 0.203 1.00 94.56 103 LYS A O 1
ATOM 871 N N . SER A 1 104 ? 6.171 -23.084 -1.483 1.00 92.69 104 SER A N 1
ATOM 872 C CA . SER A 1 104 ? 6.468 -24.464 -1.100 1.00 92.69 104 SER A CA 1
ATOM 873 C C . SER A 1 104 ? 7.183 -24.556 0.252 1.00 92.69 104 SER A C 1
ATOM 875 O O . SER A 1 104 ? 6.972 -25.523 0.981 1.00 92.69 104 SER A O 1
ATOM 877 N N . ALA A 1 105 ? 8.039 -23.594 0.604 1.00 92.25 105 ALA A N 1
ATOM 878 C CA . ALA A 1 105 ? 8.713 -23.559 1.900 1.00 92.25 105 ALA A CA 1
ATOM 879 C C . ALA A 1 105 ? 7.749 -23.232 3.052 1.00 92.25 105 ALA A C 1
ATOM 881 O O . ALA A 1 105 ? 7.831 -23.895 4.084 1.00 92.25 105 ALA A O 1
ATOM 882 N N . VAL A 1 106 ? 6.819 -22.288 2.849 1.00 90.94 106 VAL A N 1
ATOM 883 C CA . VAL A 1 106 ? 5.761 -21.931 3.813 1.00 90.94 106 VAL A CA 1
ATOM 884 C C . VAL A 1 106 ? 4.856 -23.133 4.081 1.00 90.94 106 VAL A C 1
ATOM 886 O O . VAL A 1 106 ? 4.714 -23.556 5.225 1.00 90.94 106 VAL A O 1
ATOM 889 N N . LEU A 1 107 ? 4.312 -23.749 3.024 1.00 89.12 107 LEU A N 1
ATOM 890 C CA . LEU A 1 107 ? 3.360 -24.861 3.151 1.00 89.12 107 LEU A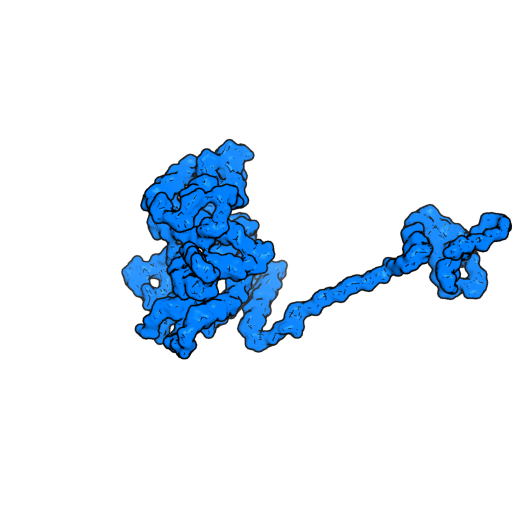 CA 1
ATOM 891 C C . LEU A 1 107 ? 3.968 -26.111 3.801 1.00 89.12 107 LEU A C 1
ATOM 893 O O . LEU A 1 107 ? 3.276 -26.834 4.508 1.00 89.12 107 LEU A O 1
ATOM 897 N N . ASN A 1 108 ? 5.260 -26.364 3.574 1.00 88.56 108 ASN A N 1
ATOM 898 C CA . ASN A 1 108 ? 5.960 -27.525 4.128 1.00 88.56 108 ASN A CA 1
ATOM 899 C C . ASN A 1 108 ? 6.757 -27.204 5.407 1.00 88.56 108 ASN A C 1
ATOM 901 O O . ASN A 1 108 ? 7.568 -28.031 5.818 1.00 88.56 108 ASN A O 1
ATOM 905 N N . GLN A 1 109 ? 6.588 -26.009 5.994 1.00 79.38 109 GLN A N 1
ATOM 906 C CA . GLN A 1 109 ? 7.293 -25.551 7.204 1.00 79.38 109 GLN A CA 1
ATOM 907 C C . GLN A 1 109 ? 8.815 -25.797 7.154 1.00 79.38 109 GLN A C 1
ATOM 909 O O . GLN A 1 109 ? 9.438 -26.260 8.112 1.00 79.38 109 GLN A O 1
ATOM 914 N N . LYS A 1 110 ? 9.436 -25.524 6.000 1.00 76.81 110 LYS A N 1
ATOM 915 C CA . LYS A 1 110 ? 10.866 -25.795 5.804 1.00 76.81 110 LYS A CA 1
ATOM 916 C C . LYS A 1 110 ? 11.717 -24.866 6.669 1.00 76.81 110 LYS A C 1
ATOM 918 O O . LYS A 1 110 ? 11.499 -23.658 6.691 1.00 76.81 110 LYS A O 1
ATOM 923 N N . GLN A 1 111 ? 12.794 -25.404 7.248 1.00 77.12 111 GLN A N 1
ATOM 924 C CA . GLN A 1 111 ? 13.804 -24.611 7.972 1.00 77.12 111 GLN A CA 1
ATOM 925 C C . GLN A 1 111 ? 14.438 -23.505 7.101 1.00 77.12 111 GLN A C 1
ATOM 927 O O . GLN A 1 111 ? 14.906 -22.496 7.617 1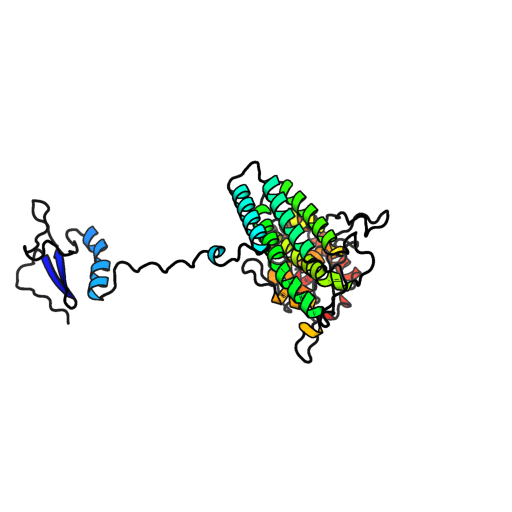.00 77.12 111 GLN A O 1
ATOM 932 N N . THR A 1 112 ? 14.404 -23.656 5.772 1.00 86.62 112 THR A N 1
ATOM 933 C CA . THR A 1 112 ? 14.956 -22.703 4.796 1.00 86.62 112 THR A CA 1
ATOM 934 C C . THR A 1 112 ? 14.028 -21.527 4.469 1.00 86.62 112 THR A C 1
ATOM 936 O O . THR A 1 112 ? 14.325 -20.769 3.547 1.00 86.62 112 THR A O 1
ATOM 939 N N . LEU A 1 113 ? 12.897 -21.363 5.169 1.00 90.50 113 LEU A N 1
ATOM 940 C CA . LEU A 1 113 ? 11.892 -20.336 4.866 1.00 90.50 113 LEU A CA 1
ATOM 941 C C . LEU A 1 113 ? 12.493 -18.923 4.772 1.00 90.50 113 LEU A C 1
ATOM 943 O O . LEU A 1 113 ? 12.252 -18.218 3.791 1.00 90.50 113 LEU A O 1
ATOM 947 N N . LYS A 1 114 ? 13.330 -18.537 5.745 1.00 91.69 114 LYS A N 1
ATOM 948 C CA . LYS A 1 114 ? 13.986 -17.216 5.782 1.00 91.69 114 LYS A CA 1
ATOM 949 C C . LYS A 1 114 ? 14.821 -16.953 4.528 1.00 91.69 114 LYS A C 1
ATOM 951 O O . LYS A 1 114 ? 14.755 -15.868 3.954 1.00 91.69 114 LYS A O 1
ATOM 956 N N . ASP A 1 115 ? 15.567 -17.957 4.074 1.00 93.12 115 ASP A N 1
ATOM 957 C CA . ASP A 1 115 ? 16.394 -17.849 2.874 1.00 93.12 115 ASP A CA 1
ATOM 958 C C . ASP A 1 115 ? 15.562 -17.802 1.596 1.00 93.12 115 ASP A C 1
ATOM 960 O O . ASP A 1 115 ? 15.879 -17.022 0.699 1.00 93.12 115 ASP A O 1
ATOM 964 N N . CYS A 1 116 ? 14.488 -18.591 1.508 1.00 95.06 116 CYS A N 1
ATOM 965 C CA . CYS A 1 116 ? 13.564 -18.527 0.378 1.00 95.06 116 CYS A CA 1
ATOM 966 C C . CYS A 1 116 ? 12.914 -17.141 0.273 1.00 95.06 116 CYS A C 1
ATOM 968 O O . CYS A 1 116 ? 12.852 -16.586 -0.824 1.00 95.06 116 CYS A O 1
ATOM 970 N N . ARG A 1 117 ? 12.500 -16.557 1.407 1.00 95.94 117 ARG A N 1
ATOM 971 C CA . ARG A 1 117 ? 11.917 -15.210 1.462 1.00 95.94 117 ARG A CA 1
ATOM 972 C C . ARG A 1 117 ? 12.923 -14.155 1.024 1.00 95.94 117 ARG A C 1
ATOM 974 O O . ARG A 1 117 ? 12.628 -13.362 0.137 1.00 95.94 117 ARG A O 1
ATOM 981 N N . ARG A 1 118 ? 14.136 -14.192 1.585 1.00 95.94 118 ARG A N 1
ATOM 982 C CA . ARG A 1 118 ? 15.228 -13.281 1.212 1.00 95.94 118 ARG A CA 1
ATOM 983 C C . ARG A 1 118 ? 15.526 -13.339 -0.285 1.00 95.94 118 ARG A C 1
ATOM 985 O O . ARG A 1 118 ? 15.621 -12.298 -0.918 1.00 95.94 118 ARG A O 1
ATOM 992 N N . GLN A 1 119 ? 15.645 -14.538 -0.858 1.00 96.75 119 GLN A N 1
ATOM 993 C CA . GLN A 1 119 ? 15.902 -14.702 -2.293 1.00 96.75 119 GLN A CA 1
ATOM 994 C C . GLN A 1 119 ? 14.757 -14.171 -3.159 1.00 96.75 119 GLN A C 1
ATOM 996 O O . GLN A 1 119 ? 15.014 -13.559 -4.189 1.00 96.75 119 GLN A O 1
ATOM 1001 N N . PHE A 1 120 ? 13.507 -14.403 -2.758 1.00 97.88 120 PHE A N 1
ATOM 1002 C CA . PHE A 1 120 ? 12.343 -13.881 -3.470 1.00 97.88 120 PHE A CA 1
ATOM 1003 C C . PHE A 1 120 ? 12.317 -12.344 -3.478 1.00 97.88 120 PHE A C 1
ATOM 1005 O O . PHE A 1 120 ? 12.213 -11.742 -4.549 1.00 97.88 120 PHE A O 1
ATOM 1012 N N . LEU A 1 121 ? 12.479 -11.714 -2.310 1.00 97.88 121 LEU A N 1
ATOM 1013 C CA . LEU A 1 121 ? 12.499 -10.253 -2.190 1.00 97.88 121 LEU A CA 1
ATOM 1014 C C . LEU A 1 121 ? 13.693 -9.630 -2.928 1.00 97.88 121 LEU A C 1
ATOM 1016 O O . LEU A 1 121 ? 13.542 -8.582 -3.551 1.00 97.88 121 LEU A O 1
ATOM 1020 N N . GLU A 1 122 ? 14.854 -10.289 -2.922 1.00 97.19 122 GLU A N 1
ATOM 1021 C CA . GLU A 1 122 ? 16.045 -9.821 -3.639 1.00 97.19 122 GLU A CA 1
ATOM 1022 C C . GLU A 1 122 ? 15.848 -9.833 -5.161 1.00 97.19 122 GLU A C 1
ATOM 1024 O O . GLU A 1 122 ? 16.205 -8.868 -5.834 1.00 97.19 122 GLU A O 1
ATOM 1029 N N . VAL A 1 123 ? 15.224 -10.877 -5.721 1.00 96.94 123 VAL A N 1
ATOM 1030 C CA . VAL A 1 123 ? 14.902 -10.910 -7.160 1.00 96.94 123 VAL A CA 1
ATOM 1031 C C . VAL A 1 123 ? 13.884 -9.822 -7.519 1.00 96.94 123 VAL A C 1
ATOM 1033 O O . VAL A 1 123 ? 14.063 -9.135 -8.524 1.00 96.94 123 VAL A O 1
ATOM 1036 N N . CYS A 1 124 ? 12.866 -9.596 -6.679 1.00 97.44 124 CYS A N 1
ATOM 1037 C CA . CYS A 1 124 ? 11.914 -8.494 -6.867 1.00 97.44 124 CYS A CA 1
ATOM 1038 C C . CYS A 1 124 ? 12.625 -7.132 -6.882 1.00 97.44 124 CYS A C 1
ATOM 1040 O O . CYS A 1 124 ? 12.441 -6.339 -7.806 1.00 97.44 124 CYS A O 1
ATOM 1042 N N . ARG A 1 125 ? 13.488 -6.886 -5.889 1.00 96.56 125 ARG A N 1
ATOM 1043 C CA . ARG A 1 125 ? 14.291 -5.664 -5.772 1.00 96.56 125 ARG A CA 1
ATOM 1044 C C . ARG A 1 125 ? 15.171 -5.446 -7.002 1.00 96.56 125 ARG A C 1
ATOM 1046 O O . ARG A 1 125 ? 15.181 -4.348 -7.554 1.00 96.56 125 ARG A O 1
ATOM 1053 N N . ASN A 1 126 ? 15.897 -6.473 -7.435 1.00 95.88 126 ASN A N 1
ATOM 1054 C CA . ASN A 1 126 ? 16.825 -6.364 -8.558 1.00 95.88 126 ASN A CA 1
ATOM 1055 C C . ASN A 1 126 ? 16.099 -6.096 -9.876 1.00 95.88 126 ASN A C 1
ATOM 1057 O O . ASN A 1 126 ? 16.575 -5.284 -10.670 1.00 95.88 126 ASN A O 1
ATOM 1061 N N . TYR A 1 127 ? 14.918 -6.686 -10.082 1.00 95.94 127 TYR A N 1
ATOM 1062 C CA . TYR A 1 127 ? 14.108 -6.364 -11.253 1.00 95.94 127 TYR A CA 1
ATOM 1063 C C . TYR A 1 127 ? 13.612 -4.910 -11.219 1.00 95.94 127 TYR A C 1
ATOM 1065 O O . TYR A 1 127 ? 13.778 -4.200 -12.210 1.00 95.94 127 TYR A O 1
ATOM 1073 N N . CYS A 1 128 ? 13.130 -4.409 -10.074 1.00 95.94 128 CYS A N 1
ATOM 1074 C CA . CYS A 1 128 ? 12.775 -2.992 -9.939 1.00 95.94 128 CYS A CA 1
ATOM 1075 C C . CYS A 1 128 ? 13.952 -2.060 -10.263 1.00 95.94 128 CYS A C 1
ATOM 1077 O O . CYS A 1 128 ? 13.776 -1.093 -11.002 1.00 95.94 128 CYS A O 1
ATOM 1079 N N . ILE A 1 129 ? 15.150 -2.349 -9.741 1.00 94.75 129 ILE A N 1
ATOM 1080 C CA . ILE A 1 129 ? 16.362 -1.557 -10.008 1.00 94.75 129 ILE A CA 1
ATOM 1081 C C . ILE A 1 129 ? 16.720 -1.586 -11.497 1.00 94.75 129 ILE A C 1
ATOM 1083 O O . ILE A 1 129 ? 17.081 -0.553 -12.053 1.00 94.75 129 ILE A O 1
ATOM 1087 N N . SER A 1 130 ? 16.575 -2.737 -12.163 1.00 94.12 130 SER A N 1
ATOM 1088 C CA . SER A 1 130 ? 16.888 -2.871 -13.594 1.00 94.12 130 SER A CA 1
ATOM 1089 C C . SER A 1 130 ? 16.039 -1.975 -14.503 1.00 94.12 130 SER A C 1
ATOM 1091 O O . SER A 1 130 ? 16.464 -1.659 -15.609 1.00 94.12 130 SER A O 1
ATOM 1093 N N . LEU A 1 131 ? 14.871 -1.539 -14.020 1.00 94.44 131 LEU A N 1
ATOM 1094 C CA . LEU A 1 131 ? 13.948 -0.660 -14.737 1.00 94.44 131 LEU A CA 1
ATOM 1095 C C . LEU A 1 131 ? 14.129 0.829 -14.393 1.00 94.44 131 LEU A C 1
ATOM 1097 O O . LEU A 1 131 ? 13.402 1.664 -14.927 1.00 94.44 131 LEU A O 1
ATOM 1101 N N . GLN A 1 132 ? 15.038 1.191 -13.478 1.00 92.56 132 GLN A N 1
ATOM 1102 C CA . GLN A 1 132 ? 15.255 2.591 -13.100 1.00 92.56 132 GLN A CA 1
ATOM 1103 C C . GLN A 1 132 ? 15.834 3.411 -14.255 1.00 92.56 132 GLN A C 1
ATOM 1105 O O . GLN A 1 132 ? 16.854 3.062 -14.850 1.00 92.56 132 GLN A O 1
ATOM 1110 N N . VAL A 1 133 ? 15.229 4.572 -14.496 1.00 90.38 133 VAL A N 1
ATOM 1111 C CA . VAL A 1 133 ? 15.734 5.562 -15.448 1.00 90.38 133 VAL A CA 1
ATOM 1112 C C . VAL A 1 133 ? 16.863 6.349 -14.778 1.00 90.38 133 VAL A C 1
ATOM 1114 O O . VAL A 1 133 ? 16.636 7.163 -13.883 1.00 90.38 133 VAL A O 1
ATOM 1117 N N . VAL A 1 134 ? 18.104 6.073 -15.188 1.00 87.50 134 VAL A N 1
ATOM 1118 C CA . VAL A 1 134 ? 19.331 6.647 -14.590 1.00 87.50 134 VAL A CA 1
ATOM 1119 C C . VAL A 1 134 ? 20.081 7.608 -15.510 1.00 87.50 134 VAL A C 1
ATOM 1121 O O . VAL A 1 134 ? 21.054 8.240 -15.100 1.00 87.50 134 VAL A O 1
ATOM 1124 N N . THR A 1 135 ? 19.629 7.729 -16.753 1.00 85.19 135 THR A N 1
ATOM 1125 C CA . THR A 1 135 ? 20.168 8.634 -17.769 1.00 85.19 135 THR A CA 1
ATOM 1126 C C . THR A 1 135 ? 19.045 9.461 -18.360 1.00 85.19 135 THR A C 1
ATOM 1128 O O . THR A 1 135 ? 17.887 9.055 -18.296 1.00 85.19 135 THR A O 1
ATOM 1131 N N . ASN A 1 136 ? 19.389 10.594 -18.976 1.00 84.06 136 ASN A N 1
ATOM 1132 C CA . ASN A 1 136 ? 18.395 11.423 -19.644 1.00 84.06 136 ASN A CA 1
ATOM 1133 C C . ASN A 1 136 ? 17.622 10.599 -20.685 1.00 84.06 136 ASN A C 1
ATOM 1135 O O . ASN A 1 136 ? 18.273 10.022 -21.563 1.00 84.06 136 ASN A O 1
ATOM 1139 N N . PRO A 1 137 ? 16.280 10.537 -20.594 1.00 79.81 137 PRO A N 1
ATOM 1140 C CA . PRO A 1 137 ? 15.462 9.860 -21.582 1.00 79.81 137 PRO A CA 1
ATOM 1141 C C . PRO A 1 137 ? 15.770 10.392 -22.975 1.00 79.81 137 PRO A C 1
ATOM 1143 O O . PRO A 1 137 ? 15.784 11.601 -23.211 1.00 79.81 137 PRO A O 1
ATOM 1146 N N . THR A 1 138 ? 16.059 9.480 -23.895 1.00 74.44 138 THR A N 1
ATOM 1147 C CA . THR A 1 138 ? 16.341 9.809 -25.297 1.00 74.44 138 THR A CA 1
ATOM 1148 C C . THR A 1 138 ? 15.068 9.869 -26.134 1.00 74.44 138 THR A C 1
ATOM 1150 O O . THR A 1 138 ? 15.094 10.387 -27.248 1.00 74.44 138 THR A O 1
ATOM 1153 N N . THR A 1 139 ? 13.953 9.351 -25.612 1.00 75.50 139 THR A N 1
ATOM 1154 C CA . THR A 1 139 ? 12.648 9.385 -26.268 1.00 75.50 139 THR A CA 1
ATOM 1155 C C . THR A 1 139 ? 12.024 10.771 -26.173 1.00 75.50 139 THR A C 1
ATOM 1157 O O . THR A 1 139 ? 11.968 11.352 -25.090 1.00 75.50 139 THR A O 1
ATOM 1160 N N . GLU A 1 140 ? 11.451 11.253 -27.276 1.00 78.25 140 GLU A N 1
ATOM 1161 C CA . GLU A 1 140 ? 10.674 12.501 -27.286 1.00 78.25 140 GLU A CA 1
ATOM 1162 C C . GLU A 1 140 ? 9.423 12.426 -26.385 1.00 78.25 140 GLU A C 1
ATOM 1164 O O . GLU A 1 140 ? 8.962 13.449 -25.884 1.00 78.25 140 GLU A O 1
ATOM 1169 N N . ASP A 1 141 ? 8.904 11.218 -26.126 1.00 89.00 141 ASP A N 1
ATOM 1170 C CA . ASP A 1 141 ? 7.697 10.966 -25.330 1.00 89.00 141 ASP A CA 1
ATOM 1171 C C . ASP A 1 141 ? 7.983 10.134 -24.071 1.00 89.00 141 ASP A C 1
ATOM 1173 O O . ASP A 1 141 ? 7.603 8.967 -23.952 1.00 89.00 141 ASP A O 1
ATOM 1177 N N . PHE A 1 142 ? 8.648 10.757 -23.098 1.00 92.81 142 PHE A N 1
ATOM 1178 C CA . PHE A 1 142 ? 8.972 10.099 -21.831 1.00 92.81 142 PHE A CA 1
ATOM 1179 C C . PHE A 1 142 ? 7.725 9.655 -21.040 1.00 92.81 142 PHE A C 1
ATOM 1181 O O . PHE A 1 142 ? 7.772 8.675 -20.302 1.00 92.81 142 PHE A O 1
ATOM 1188 N N . ALA A 1 143 ? 6.570 10.308 -21.214 1.00 94.00 143 ALA A N 1
ATOM 1189 C CA . ALA A 1 143 ? 5.333 9.884 -20.556 1.00 94.00 143 ALA A CA 1
ATOM 1190 C C . ALA A 1 143 ? 4.880 8.481 -21.005 1.00 94.00 143 ALA A C 1
ATOM 1192 O O . ALA A 1 143 ? 4.368 7.716 -20.187 1.00 94.00 143 ALA A O 1
ATOM 1193 N N . ALA A 1 144 ? 5.098 8.110 -22.272 1.00 93.25 144 ALA A N 1
ATOM 1194 C CA . ALA A 1 144 ? 4.846 6.748 -22.745 1.00 93.25 144 ALA A CA 1
ATOM 1195 C C . ALA A 1 144 ? 5.834 5.732 -22.144 1.00 93.25 144 ALA A C 1
ATOM 1197 O O . ALA A 1 144 ? 5.427 4.628 -21.778 1.00 93.25 144 ALA A O 1
ATOM 1198 N N . GLU A 1 145 ? 7.105 6.113 -21.986 1.00 94.06 145 GLU A N 1
ATOM 1199 C CA . GLU A 1 145 ? 8.113 5.288 -21.306 1.00 94.06 145 GLU A CA 1
ATOM 1200 C C . GLU A 1 145 ? 7.729 5.037 -19.839 1.00 94.06 145 GLU A C 1
ATOM 1202 O O . GLU A 1 145 ? 7.776 3.896 -19.380 1.00 94.06 145 GLU A O 1
ATOM 1207 N N . VAL A 1 146 ? 7.234 6.060 -19.129 1.00 96.12 146 VAL A N 1
ATOM 1208 C CA . VAL A 1 146 ? 6.733 5.920 -17.751 1.00 96.12 146 VAL A CA 1
ATOM 1209 C C . VAL A 1 146 ? 5.627 4.867 -17.655 1.00 96.12 146 VAL A C 1
ATOM 1211 O O . VAL A 1 146 ? 5.671 4.012 -16.769 1.00 96.12 146 VAL A O 1
ATOM 1214 N N . LEU A 1 147 ? 4.652 4.899 -18.569 1.00 96.38 147 LEU A N 1
ATOM 1215 C CA . LEU A 1 147 ? 3.553 3.927 -18.605 1.00 96.38 147 LEU A CA 1
ATOM 1216 C C . LEU A 1 147 ? 4.042 2.509 -18.930 1.00 96.38 147 LEU A C 1
ATOM 1218 O O . LEU A 1 147 ? 3.538 1.536 -18.370 1.00 96.38 147 LEU A O 1
ATOM 1222 N N . GLN A 1 148 ? 5.036 2.380 -19.811 1.00 95.31 148 GLN A N 1
ATOM 1223 C CA . GLN A 1 148 ? 5.616 1.085 -20.156 1.00 95.31 148 GLN A CA 1
ATOM 1224 C C . GLN A 1 148 ? 6.402 0.484 -18.980 1.00 95.31 148 GLN A C 1
ATOM 1226 O O . GLN A 1 148 ? 6.202 -0.687 -18.661 1.00 95.31 148 GLN A O 1
ATOM 1231 N N . ILE A 1 149 ? 7.224 1.281 -18.287 1.00 96.25 149 ILE A N 1
ATOM 1232 C CA . ILE A 1 149 ? 7.943 0.840 -17.082 1.00 96.25 149 ILE A CA 1
ATOM 1233 C C . ILE A 1 149 ? 6.953 0.451 -15.978 1.00 96.25 149 ILE A C 1
ATOM 1235 O O . ILE A 1 149 ? 7.098 -0.603 -15.360 1.00 96.25 149 ILE A O 1
ATOM 1239 N N . HIS A 1 150 ? 5.915 1.263 -15.751 1.00 97.12 150 HIS A N 1
ATOM 1240 C CA . HIS A 1 150 ? 4.856 0.950 -14.787 1.00 97.12 150 HIS A CA 1
ATOM 1241 C C . HIS A 1 150 ? 4.203 -0.406 -15.081 1.00 97.12 150 HIS A C 1
ATOM 1243 O O . HIS A 1 150 ? 4.093 -1.244 -14.186 1.00 97.12 150 HIS A O 1
ATOM 1249 N N . LYS A 1 151 ? 3.872 -0.674 -16.349 1.00 95.88 151 LYS A N 1
ATOM 1250 C CA . LYS A 1 151 ? 3.302 -1.954 -16.784 1.00 95.88 151 LYS A CA 1
ATOM 1251 C C . LYS A 1 151 ? 4.208 -3.151 -16.481 1.00 95.88 151 LYS A C 1
ATOM 1253 O O . LYS A 1 151 ? 3.702 -4.229 -16.178 1.00 95.88 151 LYS A O 1
ATOM 1258 N N . GLU A 1 152 ? 5.524 -2.988 -16.564 1.00 95.94 152 GLU A N 1
ATOM 1259 C CA . GLU A 1 152 ? 6.483 -4.038 -16.199 1.00 95.94 152 GLU A CA 1
ATOM 1260 C C . GLU A 1 152 ? 6.572 -4.242 -14.680 1.00 95.94 152 GLU A C 1
ATOM 1262 O O . GLU A 1 152 ? 6.611 -5.378 -14.200 1.00 95.94 152 GLU A O 1
ATOM 1267 N N . LEU A 1 153 ? 6.509 -3.151 -13.914 1.00 97.00 153 LEU A N 1
ATOM 1268 C CA . LEU A 1 153 ? 6.535 -3.170 -12.451 1.00 97.00 153 LEU A CA 1
ATOM 1269 C C . LEU A 1 153 ? 5.280 -3.804 -11.822 1.00 97.00 153 LEU A C 1
ATOM 1271 O O . LEU A 1 153 ? 5.367 -4.330 -10.709 1.00 97.00 153 LEU A O 1
ATOM 1275 N N . ILE A 1 154 ? 4.144 -3.853 -12.533 1.00 96.25 154 ILE A N 1
ATOM 1276 C CA . ILE A 1 154 ? 2.923 -4.562 -12.091 1.00 96.25 154 ILE A CA 1
ATOM 1277 C C . ILE A 1 154 ? 3.227 -6.009 -11.684 1.00 96.25 154 ILE A C 1
ATOM 1279 O O . ILE A 1 154 ? 2.713 -6.487 -10.674 1.00 96.25 154 ILE A O 1
ATOM 1283 N N . ALA A 1 155 ? 4.104 -6.704 -12.412 1.00 95.25 155 ALA A N 1
ATOM 1284 C CA . ALA A 1 155 ? 4.439 -8.086 -12.086 1.00 95.25 155 ALA A CA 1
ATOM 1285 C C . ALA A 1 155 ? 5.121 -8.224 -10.712 1.00 95.25 155 ALA A C 1
ATOM 1287 O O . ALA A 1 155 ? 4.923 -9.223 -10.021 1.00 95.25 155 ALA A O 1
ATOM 1288 N N . VAL A 1 156 ? 5.901 -7.218 -10.299 1.00 97.69 156 VAL A N 1
ATOM 1289 C CA . VAL A 1 156 ? 6.512 -7.181 -8.964 1.00 97.69 156 VAL A CA 1
ATOM 1290 C C . VAL A 1 156 ? 5.464 -6.856 -7.910 1.00 97.69 156 VAL A C 1
ATOM 1292 O O . VAL A 1 156 ? 5.397 -7.551 -6.901 1.00 97.69 156 VAL A O 1
ATOM 1295 N N . ARG A 1 157 ? 4.619 -5.847 -8.155 1.00 97.88 157 ARG A N 1
ATOM 1296 C CA . ARG A 1 157 ? 3.508 -5.465 -7.264 1.00 97.88 157 ARG A CA 1
ATOM 1297 C C . ARG A 1 157 ? 2.636 -6.679 -6.949 1.00 97.88 157 ARG A C 1
ATOM 1299 O O . ARG A 1 157 ? 2.337 -6.945 -5.786 1.00 97.88 157 ARG A O 1
ATOM 1306 N N . ASP A 1 158 ? 2.277 -7.443 -7.976 1.00 97.94 158 ASP A N 1
ATOM 1307 C CA . ASP A 1 158 ? 1.440 -8.631 -7.843 1.00 97.94 158 ASP A CA 1
ATOM 1308 C C . ASP A 1 158 ? 2.151 -9.746 -7.072 1.00 97.94 158 ASP A C 1
ATOM 1310 O O . ASP A 1 158 ? 1.556 -10.328 -6.170 1.00 97.94 158 ASP A O 1
ATOM 1314 N N . ALA A 1 159 ? 3.434 -9.997 -7.350 1.00 97.94 159 ALA A N 1
ATOM 1315 C CA . ALA A 1 159 ? 4.208 -10.996 -6.616 1.00 97.94 159 ALA A CA 1
ATOM 1316 C C . ALA A 1 159 ? 4.377 -10.632 -5.128 1.00 97.94 159 ALA A C 1
ATOM 1318 O O . ALA A 1 159 ? 4.298 -11.500 -4.259 1.00 97.94 159 ALA A O 1
ATOM 1319 N N . ILE A 1 160 ? 4.590 -9.350 -4.817 1.00 98.50 160 ILE A N 1
ATOM 1320 C CA . ILE A 1 160 ? 4.660 -8.847 -3.439 1.00 98.50 160 ILE A CA 1
ATOM 1321 C C . ILE A 1 160 ? 3.300 -8.968 -2.748 1.00 98.50 160 ILE A C 1
ATOM 1323 O O . ILE A 1 160 ? 3.240 -9.386 -1.593 1.00 98.50 160 ILE A O 1
ATOM 1327 N N . THR A 1 161 ? 2.208 -8.676 -3.456 1.00 98.62 161 THR A N 1
ATOM 1328 C CA . THR A 1 161 ? 0.843 -8.870 -2.944 1.00 98.62 161 THR A CA 1
ATOM 1329 C C . THR A 1 161 ? 0.588 -10.345 -2.624 1.00 98.62 161 THR A C 1
ATOM 1331 O O . THR A 1 161 ? 0.118 -10.662 -1.532 1.00 98.62 161 THR A O 1
ATOM 1334 N N . ASP A 1 162 ? 0.978 -11.261 -3.518 1.00 98.19 162 ASP A N 1
ATOM 1335 C CA . ASP A 1 162 ? 0.860 -12.709 -3.300 1.00 98.19 162 ASP A CA 1
ATOM 1336 C C . ASP A 1 162 ? 1.667 -13.173 -2.079 1.00 98.19 162 ASP A C 1
ATOM 1338 O O . ASP A 1 162 ? 1.228 -14.045 -1.329 1.00 98.19 162 ASP A O 1
ATOM 1342 N N . TRP A 1 163 ? 2.849 -12.593 -1.865 1.00 98.00 163 TRP A N 1
ATOM 1343 C CA . TRP A 1 163 ? 3.676 -12.863 -0.692 1.00 98.00 163 TRP A CA 1
ATOM 1344 C C . TRP A 1 163 ? 3.019 -12.402 0.610 1.00 98.00 163 TRP A C 1
ATOM 1346 O O . TRP A 1 163 ? 2.973 -13.173 1.571 1.00 98.00 163 TRP A O 1
ATOM 1356 N N . VAL A 1 164 ? 2.462 -11.191 0.635 1.00 98.19 164 VAL A N 1
ATOM 1357 C CA . VAL A 1 164 ? 1.742 -10.670 1.804 1.00 98.19 164 VAL A CA 1
ATOM 1358 C C . VAL A 1 164 ? 0.507 -11.514 2.115 1.00 98.19 164 VAL A C 1
ATOM 1360 O O . VAL A 1 164 ? 0.293 -11.859 3.272 1.00 98.19 164 VAL A O 1
ATOM 1363 N N . LEU A 1 165 ? -0.268 -11.915 1.104 1.00 97.50 165 LEU A N 1
ATOM 1364 C CA . LEU A 1 165 ? -1.427 -12.797 1.290 1.00 97.50 165 LEU A CA 1
ATOM 1365 C C . LEU A 1 165 ? -1.034 -14.203 1.773 1.00 97.50 165 LEU A C 1
ATOM 1367 O O . LEU A 1 165 ? -1.801 -14.847 2.483 1.00 97.50 165 LEU A O 1
ATOM 1371 N N . LEU A 1 166 ? 0.148 -14.690 1.386 1.00 95.75 166 LEU A N 1
ATOM 1372 C CA . LEU A 1 166 ? 0.657 -16.005 1.775 1.00 95.75 166 LEU A CA 1
ATOM 1373 C C . LEU A 1 166 ? 1.163 -16.043 3.224 1.00 95.75 166 LEU A C 1
ATOM 1375 O O . LEU A 1 166 ? 0.923 -17.027 3.920 1.00 95.75 166 LEU A O 1
ATOM 1379 N N . GLU A 1 167 ? 1.926 -15.033 3.646 1.00 95.19 167 GLU A N 1
ATOM 1380 C CA . GLU A 1 167 ? 2.633 -15.046 4.934 1.00 95.19 167 GLU A CA 1
ATOM 1381 C C . GLU A 1 167 ? 2.031 -14.107 5.988 1.00 95.19 167 GLU A C 1
ATOM 1383 O O . GLU A 1 167 ? 2.347 -14.252 7.167 1.00 95.19 167 GLU A O 1
ATOM 1388 N N . GLY A 1 168 ? 1.159 -13.172 5.613 1.00 93.12 168 GLY A N 1
ATOM 1389 C CA . GLY A 1 168 ? 0.668 -12.131 6.517 1.00 93.12 168 GLY A CA 1
ATOM 1390 C C . GLY A 1 168 ? -0.253 -12.610 7.643 1.00 93.12 168 GLY A C 1
ATOM 1391 O O . GLY A 1 168 ? -0.396 -11.900 8.627 1.00 93.12 168 GLY A O 1
ATOM 1392 N N . ASP A 1 169 ? -0.833 -13.808 7.544 1.00 87.69 169 ASP A N 1
ATOM 1393 C CA . ASP A 1 169 ? -1.598 -14.437 8.639 1.00 87.69 169 ASP A CA 1
ATOM 1394 C C . ASP A 1 169 ? -0.706 -15.319 9.546 1.00 87.69 169 ASP A C 1
ATOM 1396 O O . ASP A 1 169 ? -1.146 -15.936 10.518 1.00 87.69 169 ASP A O 1
ATOM 1400 N N . THR A 1 170 ? 0.594 -15.411 9.245 1.00 83.62 170 THR A N 1
ATOM 1401 C CA . THR A 1 170 ? 1.518 -16.201 10.064 1.00 83.62 170 THR A CA 1
ATOM 1402 C C . THR A 1 170 ? 1.914 -15.437 11.326 1.00 83.62 170 THR A C 1
ATOM 1404 O O . THR A 1 170 ? 2.322 -14.283 11.284 1.00 83.62 170 THR A O 1
ATOM 1407 N N . GLN A 1 171 ? 1.869 -16.111 12.476 1.00 68.88 171 GLN A N 1
ATOM 1408 C CA . GLN A 1 171 ? 2.155 -15.524 13.797 1.00 68.88 171 GLN A CA 1
ATOM 1409 C C . GLN A 1 171 ? 3.661 -15.271 14.059 1.00 68.88 171 GLN A C 1
ATOM 1411 O O . GLN A 1 171 ? 4.092 -15.166 15.205 1.00 68.88 171 GLN A O 1
ATOM 1416 N N . GLY A 1 172 ? 4.498 -15.243 13.016 1.00 72.31 172 GLY A N 1
ATOM 1417 C CA . GLY A 1 172 ? 5.953 -15.150 13.136 1.00 72.31 172 GLY A CA 1
ATOM 1418 C C . GLY A 1 172 ? 6.487 -13.727 12.961 1.00 72.31 172 GLY A C 1
ATOM 1419 O O . GLY A 1 172 ? 6.189 -13.060 11.972 1.00 72.31 172 GLY A O 1
ATOM 1420 N N . GLU A 1 173 ? 7.388 -13.291 13.849 1.00 79.44 173 GLU A N 1
ATOM 1421 C CA . GLU A 1 173 ? 8.054 -11.977 13.744 1.00 79.44 173 GLU A CA 1
ATOM 1422 C C . GLU A 1 173 ? 8.868 -11.806 12.451 1.00 79.44 173 GLU A C 1
ATOM 1424 O O . GLU A 1 173 ? 9.069 -10.690 11.967 1.00 79.44 173 GLU A O 1
ATOM 1429 N N . ASP A 1 174 ? 9.321 -12.913 11.856 1.00 89.56 174 ASP A N 1
ATOM 1430 C CA . ASP A 1 174 ? 10.161 -12.879 10.663 1.00 89.56 174 ASP A CA 1
ATOM 1431 C C . ASP A 1 174 ? 9.451 -12.272 9.442 1.00 89.56 174 ASP A C 1
ATOM 1433 O O . ASP A 1 174 ? 10.124 -11.687 8.591 1.00 89.56 174 ASP A O 1
ATOM 1437 N N . PHE A 1 175 ? 8.124 -12.426 9.322 1.00 93.50 175 PHE A N 1
ATOM 1438 C CA . PHE A 1 175 ? 7.359 -11.778 8.252 1.00 93.50 175 PHE A CA 1
ATOM 1439 C C . PHE A 1 175 ? 7.319 -10.265 8.470 1.00 93.50 175 PHE A C 1
ATOM 1441 O O . PHE A 1 175 ? 7.715 -9.518 7.580 1.00 93.50 175 PHE A O 1
ATOM 1448 N N . SER A 1 176 ? 6.941 -9.825 9.676 1.00 93.50 176 SER A N 1
ATOM 1449 C CA . SER A 1 176 ? 6.876 -8.403 10.042 1.00 93.50 176 SER A CA 1
ATOM 1450 C C . SER A 1 176 ? 8.207 -7.691 9.782 1.00 93.50 176 SER A C 1
ATOM 1452 O O . SER A 1 176 ? 8.254 -6.665 9.106 1.00 93.50 176 SER A O 1
ATOM 1454 N N . LYS A 1 177 ? 9.324 -8.288 10.221 1.00 94.69 177 LYS A N 1
ATOM 1455 C CA . LYS A 1 177 ? 10.665 -7.742 9.973 1.00 94.69 177 LYS A CA 1
ATOM 1456 C C . LYS A 1 177 ? 10.990 -7.649 8.481 1.00 94.69 177 LYS A C 1
ATOM 1458 O O . LYS A 1 177 ? 11.521 -6.634 8.039 1.00 94.69 177 LYS A O 1
ATOM 1463 N N . ALA A 1 178 ? 10.683 -8.693 7.709 1.00 96.44 178 ALA A N 1
ATOM 1464 C CA . ALA A 1 178 ? 10.919 -8.693 6.267 1.00 96.44 178 ALA A CA 1
ATOM 1465 C C . ALA A 1 178 ? 10.047 -7.658 5.539 1.00 96.44 178 ALA A C 1
ATOM 1467 O O . ALA A 1 178 ? 10.520 -7.026 4.600 1.00 96.44 178 ALA A O 1
ATOM 1468 N N . LEU A 1 179 ? 8.807 -7.451 5.991 1.00 96.81 179 LEU A N 1
ATOM 1469 C CA . LEU A 1 179 ? 7.905 -6.432 5.463 1.00 96.81 179 LEU A CA 1
ATOM 1470 C C . LEU A 1 179 ? 8.452 -5.025 5.705 1.00 96.81 179 LEU A C 1
ATOM 1472 O O . LEU A 1 179 ? 8.542 -4.248 4.760 1.00 96.81 179 LEU A O 1
ATOM 1476 N N . LEU A 1 180 ? 8.888 -4.713 6.929 1.00 96.44 180 LEU A N 1
ATOM 1477 C CA . LEU A 1 180 ? 9.474 -3.406 7.244 1.00 96.44 180 LEU A CA 1
ATOM 1478 C C . LEU A 1 180 ? 10.754 -3.139 6.440 1.00 96.44 180 LEU A C 1
ATOM 1480 O O . LEU A 1 180 ? 10.898 -2.069 5.855 1.00 96.44 180 LEU A O 1
ATOM 1484 N N . GLN A 1 181 ? 11.637 -4.134 6.322 1.00 96.38 181 GLN A N 1
ATOM 1485 C CA . GLN A 1 181 ? 12.832 -4.039 5.473 1.00 96.38 181 GLN A CA 1
ATOM 1486 C C . GLN A 1 181 ? 12.476 -3.848 3.994 1.00 96.38 181 GLN A C 1
ATOM 1488 O O . GLN A 1 181 ? 13.148 -3.110 3.277 1.00 96.38 181 GLN A O 1
ATOM 1493 N N . PHE A 1 182 ? 11.409 -4.493 3.518 1.00 97.06 182 PHE A N 1
ATOM 1494 C CA . PHE A 1 182 ? 10.931 -4.284 2.158 1.00 97.06 182 PHE A CA 1
ATOM 1495 C C . PHE A 1 182 ? 10.407 -2.856 1.956 1.00 97.06 182 PHE A C 1
ATOM 1497 O O . PHE A 1 182 ? 10.695 -2.257 0.924 1.00 97.06 182 PHE A O 1
ATOM 1504 N N . MET A 1 183 ? 9.726 -2.262 2.939 1.00 97.50 183 MET A N 1
ATOM 1505 C CA . MET A 1 183 ? 9.317 -0.854 2.859 1.00 97.50 183 MET A CA 1
ATOM 1506 C C . MET A 1 183 ? 10.516 0.099 2.758 1.00 97.50 183 MET A C 1
ATOM 1508 O O . MET A 1 183 ? 10.480 1.030 1.956 1.00 97.50 183 MET A O 1
ATOM 1512 N N . GLU A 1 184 ? 11.608 -0.164 3.479 1.00 96.56 184 GLU A N 1
ATOM 1513 C CA . GLU A 1 184 ? 12.866 0.591 3.334 1.00 96.56 184 GLU A CA 1
ATOM 1514 C C . GLU A 1 184 ? 13.460 0.436 1.924 1.00 96.56 184 GLU A C 1
ATOM 1516 O O . GLU A 1 184 ? 13.902 1.411 1.313 1.00 96.56 184 GLU A O 1
ATOM 1521 N N . VAL A 1 185 ? 13.396 -0.769 1.342 1.00 95.00 185 VAL A N 1
ATOM 1522 C CA . VAL A 1 185 ? 13.768 -0.993 -0.066 1.00 95.00 185 VAL A CA 1
ATOM 1523 C C . VAL A 1 185 ? 12.881 -0.176 -1.007 1.00 95.00 185 VAL A C 1
ATOM 1525 O O . VAL A 1 185 ? 13.409 0.452 -1.923 1.00 95.00 185 VAL A O 1
ATOM 1528 N N . MET A 1 186 ? 11.564 -0.130 -0.783 1.00 95.50 186 MET A N 1
ATOM 1529 C CA . MET A 1 186 ? 10.630 0.669 -1.588 1.00 95.50 186 MET A CA 1
ATOM 1530 C C . MET A 1 186 ? 10.961 2.167 -1.523 1.00 95.50 186 MET A C 1
ATOM 1532 O O . MET A 1 186 ? 10.969 2.844 -2.554 1.00 95.50 186 MET A O 1
ATOM 1536 N N . LEU A 1 187 ? 11.304 2.674 -0.333 1.00 94.19 187 LEU A N 1
ATOM 1537 C CA . LEU A 1 187 ? 11.779 4.046 -0.137 1.00 94.19 187 LEU A CA 1
ATOM 1538 C C . LEU A 1 187 ? 13.123 4.300 -0.830 1.00 94.19 187 LEU A C 1
ATOM 1540 O O . LEU A 1 187 ? 13.347 5.394 -1.345 1.00 94.19 187 LEU A O 1
ATOM 1544 N N . ALA A 1 188 ? 14.001 3.302 -0.918 1.00 93.94 188 ALA A N 1
ATOM 1545 C CA . ALA A 1 188 ? 15.253 3.428 -1.652 1.00 93.94 188 ALA A CA 1
ATOM 1546 C C . ALA A 1 188 ? 15.051 3.470 -3.176 1.00 93.94 188 ALA A C 1
ATOM 1548 O O . ALA A 1 188 ? 15.594 4.353 -3.838 1.00 93.94 188 ALA A O 1
ATOM 1549 N N . ILE A 1 189 ? 14.264 2.549 -3.744 1.00 93.50 189 ILE A N 1
ATOM 1550 C CA . ILE A 1 189 ? 14.112 2.417 -5.206 1.00 93.50 189 ILE A CA 1
ATOM 1551 C C . ILE A 1 189 ? 13.272 3.533 -5.840 1.00 93.50 189 ILE A C 1
ATOM 1553 O O . ILE A 1 189 ? 13.415 3.797 -7.032 1.00 93.50 189 ILE A O 1
ATOM 1557 N N . ARG A 1 190 ? 12.385 4.182 -5.077 1.00 94.00 190 ARG A N 1
ATOM 1558 C CA . ARG A 1 190 ? 11.585 5.315 -5.578 1.00 94.00 190 ARG A CA 1
ATOM 1559 C C . ARG A 1 190 ? 12.377 6.617 -5.689 1.00 94.00 190 ARG A C 1
ATOM 1561 O O . ARG A 1 190 ? 11.909 7.568 -6.309 1.00 94.00 190 ARG A O 1
ATOM 1568 N N . ASN A 1 191 ? 13.540 6.668 -5.047 1.00 91.69 191 ASN A N 1
ATOM 1569 C CA . ASN A 1 191 ? 14.417 7.826 -5.005 1.00 91.69 191 ASN A CA 1
ATOM 1570 C C . ASN A 1 191 ? 15.602 7.651 -5.958 1.00 91.69 191 ASN A C 1
ATOM 1572 O O . ASN A 1 191 ? 15.848 6.569 -6.498 1.00 91.69 191 ASN A O 1
ATOM 1576 N N . ARG A 1 192 ? 16.360 8.735 -6.156 1.00 92.00 192 ARG A N 1
ATOM 1577 C CA . ARG A 1 192 ? 17.540 8.715 -7.024 1.00 92.00 192 ARG A CA 1
ATOM 1578 C C . ARG A 1 192 ? 18.543 7.638 -6.578 1.00 92.00 192 ARG A C 1
ATOM 1580 O O . ARG A 1 192 ? 18.835 7.544 -5.381 1.00 92.00 192 ARG A O 1
ATOM 1587 N N . PRO A 1 193 ? 19.153 6.882 -7.501 1.00 90.56 193 PRO A N 1
ATOM 1588 C CA . PRO A 1 193 ? 20.280 6.018 -7.167 1.00 90.56 193 PRO A CA 1
ATOM 1589 C C . PRO A 1 193 ? 21.517 6.813 -6.732 1.00 90.56 193 PRO A C 1
ATOM 1591 O O . PRO A 1 193 ? 21.756 7.932 -7.189 1.00 90.56 193 PRO A O 1
ATOM 1594 N N . LYS A 1 194 ? 22.352 6.217 -5.873 1.00 89.25 194 LYS A N 1
ATOM 1595 C CA . LYS A 1 194 ? 23.545 6.869 -5.297 1.00 89.25 194 LYS A CA 1
ATOM 1596 C C . LYS A 1 194 ? 24.565 7.324 -6.348 1.00 89.25 194 LYS A C 1
ATOM 1598 O O . LYS A 1 194 ? 25.264 8.309 -6.139 1.00 89.25 194 LYS A O 1
ATOM 1603 N N . ASN A 1 195 ? 24.658 6.609 -7.466 1.00 88.31 195 ASN A N 1
ATOM 1604 C CA . ASN A 1 195 ? 25.570 6.897 -8.574 1.00 88.31 195 ASN A CA 1
ATOM 1605 C C . ASN A 1 195 ? 25.051 7.974 -9.546 1.00 88.31 195 ASN A C 1
ATOM 1607 O O . ASN A 1 195 ? 25.776 8.340 -10.470 1.00 88.31 195 ASN A O 1
ATOM 1611 N N . VAL A 1 196 ? 23.832 8.490 -9.355 1.00 89.19 196 VAL A N 1
ATOM 1612 C CA . VAL A 1 196 ? 23.228 9.514 -10.217 1.00 89.19 196 VAL A CA 1
ATOM 1613 C C . VAL A 1 196 ? 23.312 10.883 -9.538 1.00 89.19 196 VAL A C 1
ATOM 1615 O O . VAL A 1 196 ? 22.633 11.149 -8.544 1.00 89.19 196 VAL A O 1
ATOM 1618 N N . ASN A 1 197 ? 24.158 11.761 -10.090 1.00 87.44 197 ASN A N 1
ATOM 1619 C CA . ASN A 1 197 ? 24.442 13.097 -9.541 1.00 87.44 197 ASN A CA 1
ATOM 1620 C C . ASN A 1 197 ? 23.772 14.250 -10.307 1.00 87.44 197 ASN A C 1
ATOM 1622 O O . ASN A 1 197 ? 23.692 15.355 -9.785 1.00 87.44 197 ASN A O 1
ATOM 1626 N N . SER A 1 198 ? 23.293 14.003 -11.527 1.00 89.56 198 SER A N 1
ATOM 1627 C CA . SER A 1 198 ? 22.530 14.961 -12.332 1.00 89.56 198 SER A CA 1
ATOM 1628 C C . SER A 1 198 ? 21.323 14.241 -12.908 1.00 89.56 198 SER A C 1
ATOM 1630 O O . SER A 1 198 ? 21.475 13.180 -13.515 1.00 89.56 198 SER A O 1
ATOM 1632 N N . TYR A 1 199 ? 20.135 14.773 -12.648 1.00 91.00 199 TYR A N 1
ATOM 1633 C CA . TYR A 1 199 ? 18.875 14.121 -12.972 1.00 91.00 199 TYR A CA 1
ATOM 1634 C C . TYR A 1 199 ? 17.735 15.132 -13.018 1.00 91.00 199 TYR A C 1
ATOM 1636 O O . TYR A 1 199 ? 17.834 16.240 -12.489 1.00 91.00 199 TYR A O 1
ATOM 1644 N N . ASN A 1 200 ? 16.628 14.715 -13.625 1.00 91.06 200 ASN A N 1
ATOM 1645 C CA . ASN A 1 200 ? 15.333 15.344 -13.433 1.00 91.06 200 ASN A CA 1
ATOM 1646 C C . ASN A 1 200 ? 14.498 14.450 -12.507 1.00 91.06 200 ASN A C 1
ATOM 1648 O O . ASN A 1 200 ? 14.450 13.238 -12.704 1.00 91.06 200 ASN A O 1
ATOM 1652 N N . GLU A 1 201 ? 13.823 15.037 -11.517 1.00 90.38 201 GLU A N 1
ATOM 1653 C CA . GLU A 1 201 ? 12.940 14.322 -10.579 1.00 90.38 201 GLU A CA 1
ATOM 1654 C C . GLU A 1 201 ? 11.897 13.436 -11.270 1.00 90.38 201 GLU A C 1
ATOM 1656 O O . GLU A 1 201 ? 11.454 12.431 -10.705 1.00 90.38 201 GLU A O 1
ATOM 1661 N N . ILE A 1 202 ? 11.510 13.801 -12.496 1.00 92.88 202 ILE A N 1
ATOM 1662 C CA . ILE A 1 202 ? 10.527 13.063 -13.277 1.00 92.88 202 ILE A CA 1
ATOM 1663 C C . ILE A 1 202 ? 11.018 11.684 -13.716 1.00 92.88 202 ILE A C 1
ATOM 1665 O O . ILE A 1 202 ? 10.193 10.794 -13.896 1.00 92.88 202 ILE A O 1
ATOM 1669 N N . TRP A 1 203 ? 12.335 11.465 -13.826 1.00 94.06 203 TRP A N 1
ATOM 1670 C CA . TRP A 1 203 ? 12.902 10.167 -14.218 1.00 94.06 203 TRP A CA 1
ATOM 1671 C C . TRP A 1 203 ? 12.471 9.047 -13.268 1.00 94.06 203 TRP A C 1
ATOM 1673 O O . TRP A 1 203 ? 12.281 7.909 -13.683 1.00 94.06 203 TRP A O 1
ATOM 1683 N N . PHE A 1 204 ? 12.253 9.385 -11.997 1.00 94.94 204 PHE A N 1
ATOM 1684 C CA . PHE A 1 204 ? 11.873 8.435 -10.954 1.00 94.94 204 PHE A CA 1
ATOM 1685 C C . PHE A 1 204 ? 10.357 8.304 -10.780 1.00 94.94 204 PHE A C 1
ATOM 1687 O O . PHE A 1 204 ? 9.905 7.557 -9.913 1.00 94.94 204 PHE A O 1
ATOM 1694 N N . LEU A 1 205 ? 9.550 9.006 -11.586 1.00 96.69 205 LEU A N 1
ATOM 1695 C CA . LEU A 1 205 ? 8.091 8.928 -11.517 1.00 96.69 205 LEU A CA 1
ATOM 1696 C C . LEU A 1 205 ? 7.545 7.488 -11.612 1.00 96.69 205 LEU A C 1
ATOM 1698 O O . LEU A 1 205 ? 6.681 7.172 -10.794 1.00 96.69 205 LEU A O 1
ATOM 1702 N N . PRO A 1 206 ? 8.031 6.595 -12.504 1.00 96.75 206 PRO A N 1
ATOM 1703 C CA . PRO A 1 206 ? 7.533 5.218 -12.569 1.00 96.75 206 PRO A CA 1
ATOM 1704 C C . PRO A 1 206 ? 7.692 4.480 -11.234 1.00 96.75 206 PRO A C 1
ATOM 1706 O O . PRO A 1 206 ? 6.744 3.871 -10.743 1.00 96.75 206 PRO A O 1
ATOM 1709 N N . HIS A 1 207 ? 8.863 4.596 -10.597 1.00 97.50 207 HIS A N 1
ATOM 1710 C CA . HIS A 1 207 ? 9.153 3.959 -9.309 1.00 97.50 207 HIS A CA 1
ATOM 1711 C C . HIS A 1 207 ? 8.421 4.622 -8.146 1.00 97.50 207 HIS A C 1
ATOM 1713 O O . HIS A 1 207 ? 8.029 3.929 -7.210 1.00 97.50 207 HIS A O 1
ATOM 1719 N N . LYS A 1 208 ? 8.182 5.939 -8.203 1.00 98.00 208 LYS A N 1
ATOM 1720 C CA . LYS A 1 208 ? 7.327 6.635 -7.229 1.00 98.00 208 LYS A CA 1
ATOM 1721 C C . LYS A 1 208 ? 5.879 6.139 -7.315 1.00 98.00 208 LYS A C 1
ATOM 1723 O O . LYS A 1 208 ? 5.295 5.863 -6.270 1.00 98.00 208 LYS A O 1
ATOM 1728 N N . ILE A 1 209 ? 5.325 5.987 -8.526 1.00 98.25 209 ILE A N 1
ATOM 1729 C CA . ILE A 1 209 ? 3.973 5.439 -8.743 1.00 98.25 209 ILE A CA 1
ATOM 1730 C C . ILE A 1 209 ? 3.916 4.001 -8.235 1.00 98.25 209 ILE A C 1
ATOM 1732 O O . ILE A 1 209 ? 3.052 3.674 -7.429 1.00 98.25 209 ILE A O 1
ATOM 1736 N N . PHE A 1 210 ? 4.875 3.168 -8.644 1.00 98.25 210 PHE A N 1
ATOM 1737 C CA . PHE A 1 210 ? 4.974 1.781 -8.200 1.00 98.25 210 PHE A CA 1
ATOM 1738 C C . PHE A 1 210 ? 5.055 1.659 -6.675 1.00 98.25 210 PHE A C 1
ATOM 1740 O O . PHE A 1 210 ? 4.396 0.794 -6.102 1.00 98.25 210 PHE A O 1
ATOM 1747 N N . ALA A 1 211 ? 5.824 2.520 -6.003 1.00 98.31 211 ALA A N 1
ATOM 1748 C CA . ALA A 1 211 ? 5.938 2.492 -4.550 1.00 98.31 211 ALA A CA 1
ATOM 1749 C C . ALA A 1 211 ? 4.647 2.881 -3.833 1.00 98.31 211 ALA A C 1
ATOM 1751 O O . ALA A 1 211 ? 4.242 2.183 -2.903 1.00 98.31 211 ALA A O 1
ATOM 1752 N N . TYR A 1 212 ? 3.988 3.940 -4.299 1.00 98.50 212 TYR A N 1
ATOM 1753 C CA . TYR A 1 212 ? 2.688 4.365 -3.792 1.00 98.50 212 TYR A CA 1
ATOM 1754 C C . TYR A 1 212 ? 1.621 3.273 -3.979 1.00 98.50 212 TYR A C 1
ATOM 1756 O O . TYR A 1 212 ? 0.942 2.882 -3.031 1.00 98.50 212 TYR A O 1
ATOM 1764 N N . GLU A 1 213 ? 1.522 2.723 -5.189 1.00 98.25 213 GLU A N 1
ATOM 1765 C CA . GLU A 1 213 ? 0.560 1.678 -5.530 1.00 98.25 213 GLU A CA 1
ATOM 1766 C C . GLU A 1 213 ? 0.822 0.383 -4.751 1.00 98.25 213 GLU A C 1
ATOM 1768 O O . GLU A 1 213 ? -0.091 -0.171 -4.143 1.00 98.25 213 GLU A O 1
ATOM 1773 N N . THR A 1 214 ? 2.071 -0.086 -4.708 1.00 98.62 214 THR A N 1
ATOM 1774 C CA . THR A 1 214 ? 2.436 -1.322 -3.996 1.00 98.62 214 THR A CA 1
ATOM 1775 C C . THR A 1 214 ? 2.167 -1.202 -2.500 1.00 98.62 214 THR A C 1
ATOM 1777 O O . THR A 1 214 ? 1.676 -2.152 -1.899 1.00 98.62 214 THR A O 1
ATOM 1780 N N . PHE A 1 215 ? 2.412 -0.037 -1.893 1.00 98.75 215 PHE A N 1
ATOM 1781 C CA . PHE A 1 215 ? 2.058 0.214 -0.496 1.00 98.75 215 PHE A CA 1
ATOM 1782 C C . PHE A 1 215 ? 0.553 0.056 -0.235 1.00 98.75 215 PHE A C 1
ATOM 1784 O O . PHE A 1 215 ? 0.163 -0.622 0.717 1.00 98.75 215 PHE A O 1
ATOM 1791 N N . LEU A 1 216 ? -0.295 0.617 -1.104 1.00 98.81 216 LEU A N 1
ATOM 1792 C CA . LEU A 1 216 ? -1.748 0.461 -0.996 1.00 98.81 216 LEU A CA 1
ATOM 1793 C C . LEU A 1 216 ? -2.188 -0.996 -1.185 1.00 98.81 216 LEU A C 1
ATOM 1795 O O . LEU A 1 216 ? -3.056 -1.463 -0.451 1.00 98.81 216 LEU A O 1
ATOM 1799 N N . TYR A 1 217 ? -1.564 -1.737 -2.105 1.00 98.81 217 TYR A N 1
ATOM 1800 C CA . TYR A 1 217 ? -1.819 -3.170 -2.281 1.00 98.81 217 TYR A CA 1
ATOM 1801 C C . TYR A 1 217 ? -1.415 -4.002 -1.060 1.00 98.81 217 TYR A C 1
ATOM 1803 O O . TYR A 1 217 ? -2.164 -4.891 -0.660 1.00 98.81 217 TYR A O 1
ATOM 1811 N N . ILE A 1 218 ? -0.273 -3.698 -0.436 1.00 98.81 218 ILE A N 1
ATOM 1812 C CA . ILE A 1 218 ? 0.167 -4.339 0.812 1.00 98.81 218 ILE A CA 1
ATOM 1813 C C . ILE A 1 218 ? -0.860 -4.083 1.921 1.00 98.81 218 ILE A C 1
ATOM 1815 O O . ILE A 1 218 ? -1.298 -5.027 2.576 1.00 98.81 218 ILE A O 1
ATOM 1819 N N . LEU A 1 219 ? -1.281 -2.828 2.115 1.00 98.75 219 LEU A N 1
ATOM 1820 C CA . LEU A 1 219 ? -2.303 -2.482 3.105 1.00 98.75 219 LEU A CA 1
ATOM 1821 C C . LEU A 1 219 ? -3.625 -3.198 2.832 1.00 98.75 219 LEU A C 1
ATOM 1823 O O . LEU A 1 219 ? -4.195 -3.797 3.742 1.00 98.75 219 LEU A O 1
ATOM 1827 N N . ALA A 1 220 ? -4.100 -3.165 1.586 1.00 98.81 220 ALA A N 1
ATOM 1828 C CA . ALA A 1 220 ? -5.335 -3.821 1.183 1.00 98.81 220 ALA A CA 1
ATOM 1829 C C . ALA A 1 220 ? -5.272 -5.333 1.433 1.00 98.81 220 ALA A C 1
ATOM 1831 O O . ALA A 1 220 ? -6.207 -5.892 2.003 1.00 98.81 220 ALA A O 1
ATOM 1832 N N . ALA A 1 221 ? -4.157 -5.983 1.086 1.00 98.62 221 ALA A N 1
ATOM 1833 C CA . ALA A 1 221 ? -3.935 -7.402 1.340 1.00 98.62 221 ALA A CA 1
ATOM 1834 C C . ALA A 1 221 ? -3.965 -7.731 2.841 1.00 98.62 221 ALA A C 1
ATOM 1836 O O . ALA A 1 221 ? -4.696 -8.635 3.240 1.00 98.62 221 ALA A O 1
ATOM 1837 N N . LEU A 1 222 ? -3.244 -6.971 3.676 1.00 98.56 222 LEU A N 1
ATOM 1838 C CA . LEU A 1 222 ? -3.227 -7.163 5.133 1.00 98.56 222 LEU A CA 1
ATOM 1839 C C . LEU A 1 222 ? -4.607 -6.948 5.769 1.00 98.56 222 LEU A C 1
ATOM 1841 O O . LEU A 1 222 ? -5.016 -7.732 6.622 1.00 98.56 222 LEU A O 1
ATOM 1845 N N . ILE A 1 223 ? -5.347 -5.919 5.342 1.00 98.44 223 ILE A N 1
ATOM 1846 C CA . ILE A 1 223 ? -6.723 -5.671 5.800 1.00 98.44 223 ILE A CA 1
ATOM 1847 C C . ILE A 1 223 ? -7.635 -6.833 5.393 1.00 98.44 223 ILE A C 1
ATOM 1849 O O . ILE A 1 223 ? -8.478 -7.261 6.181 1.00 98.44 223 ILE A O 1
ATOM 1853 N N . LYS A 1 224 ? -7.468 -7.356 4.174 1.00 97.31 224 LYS A N 1
ATOM 1854 C CA . LYS A 1 224 ? -8.304 -8.424 3.619 1.00 97.31 224 LYS A CA 1
ATOM 1855 C C . LYS A 1 224 ? -8.142 -9.755 4.346 1.00 97.31 224 LYS A C 1
ATOM 1857 O O . LYS A 1 224 ? -9.132 -10.461 4.514 1.00 97.31 224 LYS A O 1
ATOM 1862 N N . ILE A 1 225 ? -6.928 -10.072 4.792 1.00 97.19 225 ILE A N 1
ATOM 1863 C CA . ILE A 1 225 ? -6.640 -11.256 5.619 1.00 97.19 225 ILE A CA 1
ATOM 1864 C C . ILE A 1 225 ? -6.774 -10.978 7.125 1.00 97.19 225 ILE A C 1
ATOM 1866 O O . ILE A 1 225 ? -6.387 -11.811 7.931 1.00 97.19 225 ILE A O 1
ATOM 1870 N N . GLU A 1 226 ? -7.303 -9.811 7.513 1.00 96.81 226 GLU A N 1
ATOM 1871 C CA . GLU A 1 226 ? -7.514 -9.404 8.911 1.00 96.81 226 GLU A CA 1
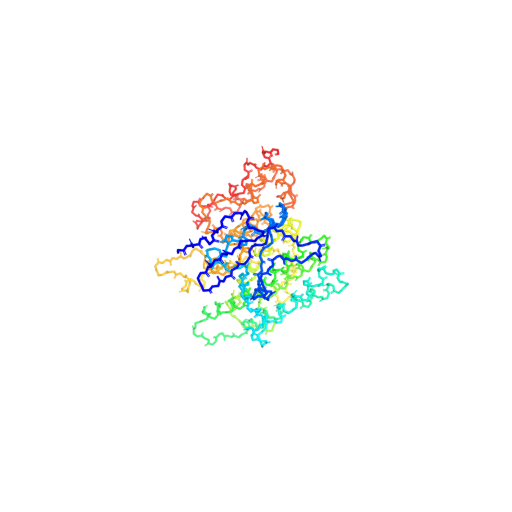ATOM 1872 C C . GLU A 1 226 ? -6.231 -9.362 9.772 1.00 96.81 226 GLU A C 1
ATOM 1874 O O . GLU A 1 226 ? -6.280 -9.392 11.003 1.00 96.81 226 GLU A O 1
ATOM 1879 N N . ALA A 1 227 ? -5.066 -9.190 9.139 1.00 97.12 227 ALA A N 1
ATOM 1880 C CA . ALA A 1 227 ? -3.760 -9.066 9.785 1.00 97.12 227 ALA A CA 1
ATOM 1881 C C . ALA A 1 227 ? -3.529 -7.655 10.368 1.00 97.12 227 ALA A C 1
ATOM 1883 O O . ALA A 1 227 ? -2.549 -6.965 10.066 1.00 97.12 227 ALA A O 1
ATOM 1884 N N . PHE A 1 228 ? -4.450 -7.198 11.219 1.00 97.50 228 PHE A N 1
ATOM 1885 C CA . PHE A 1 228 ? -4.507 -5.818 11.715 1.00 97.50 228 PHE A CA 1
ATOM 1886 C C . PHE A 1 228 ? -3.285 -5.396 12.531 1.00 97.50 228 PHE A C 1
ATOM 1888 O O . PHE A 1 228 ? -2.906 -4.227 12.497 1.00 97.50 228 PHE A O 1
ATOM 1895 N N . GLN A 1 229 ? -2.621 -6.336 13.208 1.00 96.62 229 GLN A N 1
ATOM 1896 C CA . GLN A 1 229 ? -1.376 -6.043 13.917 1.00 96.62 229 GLN A CA 1
ATOM 1897 C C . GLN A 1 229 ? -0.256 -5.637 12.948 1.00 96.62 229 GLN A C 1
ATOM 1899 O O . GLN A 1 229 ? 0.503 -4.715 13.238 1.00 96.62 229 GLN A O 1
ATOM 1904 N N . HIS A 1 230 ? -0.173 -6.269 11.773 1.00 97.62 230 HIS A N 1
ATOM 1905 C CA . HIS A 1 230 ? 0.783 -5.869 10.742 1.00 97.62 230 HIS A CA 1
ATOM 1906 C C . HIS A 1 230 ? 0.402 -4.535 10.098 1.00 97.62 230 HIS A C 1
ATOM 1908 O O . HIS A 1 230 ? 1.295 -3.741 9.819 1.00 97.62 230 HIS A O 1
ATOM 1914 N N . VAL A 1 231 ? -0.896 -4.243 9.931 1.00 98.44 231 VAL A N 1
ATOM 1915 C CA . VAL A 1 231 ? -1.364 -2.911 9.495 1.00 98.44 231 VAL A CA 1
ATOM 1916 C C . VAL A 1 231 ? -0.917 -1.832 10.487 1.00 98.44 231 VAL A C 1
ATOM 1918 O O . VAL A 1 231 ? -0.351 -0.822 10.072 1.00 98.44 231 VAL A O 1
ATOM 1921 N N . HIS A 1 232 ? -1.105 -2.063 11.791 1.00 98.25 232 HIS A N 1
ATOM 1922 C CA . HIS A 1 232 ? -0.629 -1.163 12.842 1.00 98.25 232 HIS A CA 1
ATOM 1923 C C . HIS A 1 232 ? 0.883 -0.942 12.740 1.00 98.25 232 HIS A C 1
ATOM 1925 O O . HIS A 1 232 ? 1.344 0.190 12.615 1.00 98.25 232 HIS A O 1
ATOM 1931 N N . THR A 1 233 ? 1.669 -2.023 12.728 1.00 96.94 233 THR A N 1
ATOM 1932 C CA . THR A 1 233 ? 3.129 -1.930 12.634 1.00 96.94 233 THR A CA 1
ATOM 1933 C C . THR A 1 233 ? 3.567 -1.173 11.377 1.00 96.94 233 THR A C 1
ATOM 1935 O O . THR A 1 233 ? 4.410 -0.286 11.470 1.00 96.94 233 THR A O 1
ATOM 1938 N N . LEU A 1 234 ? 2.964 -1.447 10.219 1.00 97.44 234 LEU A N 1
ATOM 1939 C CA . LEU A 1 234 ? 3.282 -0.784 8.953 1.00 97.44 234 LEU A CA 1
ATOM 1940 C C . LEU A 1 234 ? 2.984 0.731 8.984 1.00 97.44 234 LEU A C 1
ATOM 1942 O O . LEU A 1 234 ? 3.746 1.524 8.432 1.00 97.44 234 LEU A O 1
ATOM 1946 N N . LEU A 1 235 ? 1.903 1.160 9.638 1.00 98.44 235 LEU A N 1
ATOM 1947 C CA . LEU A 1 235 ? 1.490 2.571 9.651 1.00 98.44 235 LEU A CA 1
ATOM 1948 C C . LEU A 1 235 ? 2.103 3.391 10.798 1.00 98.44 235 LEU A C 1
ATOM 1950 O O . LEU A 1 235 ? 2.158 4.615 10.709 1.00 98.44 235 LEU A O 1
ATOM 1954 N N . HIS A 1 236 ? 2.586 2.743 11.859 1.00 97.69 236 HIS A N 1
ATOM 1955 C CA . HIS A 1 236 ? 3.164 3.417 13.028 1.00 97.69 236 HIS A CA 1
ATOM 1956 C C . HIS A 1 236 ? 4.699 3.343 13.095 1.00 97.69 236 HIS A C 1
ATOM 1958 O O . HIS A 1 236 ? 5.298 3.959 13.976 1.00 97.69 236 HIS A O 1
ATOM 1964 N N . THR A 1 237 ? 5.346 2.624 12.173 1.00 96.62 237 THR A N 1
ATOM 1965 C CA . THR A 1 237 ? 6.813 2.531 12.102 1.00 96.62 237 THR A CA 1
ATOM 1966 C C . THR A 1 237 ? 7.420 3.699 11.323 1.00 96.62 237 THR A C 1
ATOM 1968 O O . THR A 1 237 ? 6.898 4.115 10.287 1.00 96.62 237 THR A O 1
ATOM 1971 N N . SER A 1 238 ? 8.566 4.187 11.802 1.00 95.94 238 SER A N 1
ATOM 1972 C CA . SER A 1 238 ? 9.473 5.036 11.028 1.00 95.94 238 SER A CA 1
ATOM 1973 C C . SER A 1 238 ? 10.528 4.171 10.340 1.00 95.94 238 SER A C 1
ATOM 1975 O O . SER A 1 238 ? 11.169 3.340 10.979 1.00 95.94 238 SER A O 1
ATOM 1977 N N . TYR A 1 239 ? 10.709 4.382 9.045 1.00 96.25 239 TYR A N 1
ATOM 1978 C CA . TYR A 1 239 ? 11.575 3.612 8.161 1.00 96.25 239 TYR A CA 1
ATOM 1979 C C . TYR A 1 239 ? 12.906 4.312 7.953 1.00 96.25 239 TYR A C 1
ATOM 1981 O O . TYR A 1 239 ? 12.941 5.540 7.841 1.00 96.25 239 TYR A O 1
ATOM 1989 N N . LEU A 1 240 ? 13.983 3.533 7.854 1.00 95.56 240 LEU A N 1
ATOM 1990 C CA . LEU A 1 240 ? 15.288 4.063 7.491 1.00 95.56 240 LEU A CA 1
ATOM 1991 C C . LEU A 1 240 ? 15.270 4.568 6.041 1.00 95.56 240 LEU A C 1
ATOM 1993 O O . LEU A 1 240 ? 14.907 3.847 5.107 1.00 95.56 240 LEU A O 1
ATOM 1997 N N . LEU A 1 241 ? 15.688 5.814 5.853 1.00 93.75 241 LEU A N 1
ATOM 1998 C CA . LEU A 1 241 ? 15.886 6.420 4.546 1.00 93.75 241 LEU A CA 1
ATOM 1999 C C . LEU A 1 241 ? 17.322 6.178 4.041 1.00 93.75 241 LEU A C 1
ATOM 2001 O O . LEU A 1 241 ? 18.249 6.068 4.842 1.00 93.75 241 LEU A O 1
ATOM 2005 N N . PRO A 1 242 ? 17.552 6.130 2.714 1.00 90.50 242 PRO A N 1
ATOM 2006 C CA . PRO A 1 242 ? 18.896 5.972 2.162 1.00 90.50 242 PRO A CA 1
ATOM 2007 C C . PRO A 1 242 ? 19.847 7.116 2.544 1.00 90.50 242 PRO A C 1
ATOM 2009 O O . PRO A 1 242 ? 19.559 8.281 2.278 1.00 90.50 242 PRO A O 1
ATOM 2012 N N . ASP A 1 243 ? 21.040 6.779 3.037 1.00 89.19 243 ASP A N 1
ATOM 2013 C CA . ASP A 1 243 ? 22.046 7.748 3.508 1.00 89.19 243 ASP A CA 1
ATOM 2014 C C . ASP A 1 243 ? 22.390 8.864 2.505 1.00 89.19 243 ASP A C 1
ATOM 2016 O O . ASP A 1 243 ? 22.752 9.972 2.884 1.00 89.19 243 ASP A O 1
ATOM 2020 N N . HIS A 1 244 ? 22.327 8.592 1.195 1.00 88.06 244 HIS A N 1
ATOM 2021 C CA . HIS A 1 244 ? 22.698 9.572 0.165 1.00 88.06 244 HIS A CA 1
ATOM 2022 C C . HIS A 1 244 ? 21.589 10.579 -0.165 1.00 88.06 244 HIS A C 1
ATOM 2024 O O . HIS A 1 244 ? 21.821 11.481 -0.979 1.00 88.06 244 HIS A O 1
ATOM 2030 N N . ILE A 1 245 ? 20.393 10.418 0.406 1.00 85.56 245 ILE A N 1
ATOM 2031 C CA . ILE A 1 245 ? 19.277 11.367 0.266 1.00 85.56 245 ILE A CA 1
ATOM 2032 C C . ILE A 1 245 ? 18.876 12.015 1.594 1.00 85.56 245 ILE A C 1
ATOM 2034 O O . ILE A 1 245 ? 17.986 12.861 1.601 1.00 85.56 245 ILE A O 1
ATOM 2038 N N . THR A 1 246 ? 19.520 11.643 2.699 1.00 88.56 246 THR A N 1
ATOM 2039 C CA . THR A 1 246 ? 19.218 12.159 4.034 1.00 88.56 246 THR A CA 1
ATOM 2040 C C . THR A 1 246 ? 20.242 13.191 4.487 1.00 88.56 246 THR A C 1
ATOM 2042 O O . THR A 1 246 ? 21.344 13.317 3.952 1.00 88.56 246 THR A O 1
ATOM 2045 N N . SER A 1 247 ? 19.846 13.977 5.482 1.00 88.00 247 SER A N 1
ATOM 2046 C CA . SER A 1 247 ? 20.730 14.860 6.246 1.00 88.00 247 SER A CA 1
ATOM 2047 C C . SER A 1 247 ? 20.783 14.376 7.699 1.00 88.00 247 SER A C 1
ATOM 2049 O O . SER A 1 247 ? 19.849 13.691 8.120 1.00 88.00 247 SER A O 1
ATOM 2051 N N . PRO A 1 248 ? 21.824 14.727 8.480 1.00 88.75 248 PRO A N 1
ATOM 2052 C CA . PRO A 1 248 ? 21.896 14.355 9.892 1.00 88.75 248 PRO A CA 1
ATOM 2053 C C . PRO A 1 248 ? 20.632 14.769 10.661 1.00 88.75 248 PRO A C 1
ATOM 2055 O O . PRO A 1 248 ? 20.219 15.927 10.587 1.00 88.75 248 PRO A O 1
ATOM 2058 N N . GLY A 1 249 ? 20.027 13.828 11.387 1.00 87.62 249 GLY A N 1
ATOM 2059 C CA . GLY A 1 249 ? 18.762 14.011 12.107 1.00 87.62 249 GLY A CA 1
ATOM 2060 C C . GLY A 1 249 ? 17.493 13.746 11.284 1.00 87.62 249 GLY A C 1
ATOM 2061 O O . GLY A 1 249 ? 16.395 13.905 11.813 1.00 87.62 249 GLY A O 1
ATOM 2062 N N . MET A 1 250 ? 17.627 13.357 10.010 1.00 90.12 250 MET A N 1
ATOM 2063 C CA . MET A 1 250 ? 16.531 13.012 9.088 1.00 90.12 250 MET A CA 1
ATOM 2064 C C . MET A 1 250 ? 16.690 11.587 8.531 1.00 90.12 250 MET A C 1
ATOM 2066 O O . MET A 1 250 ? 16.298 11.301 7.402 1.00 90.12 250 MET A O 1
ATOM 2070 N N . GLU A 1 251 ? 17.316 10.688 9.292 1.00 94.69 251 GLU A N 1
ATOM 2071 C CA . GLU A 1 251 ? 17.594 9.306 8.880 1.00 94.69 251 GLU A CA 1
ATOM 2072 C C . GLU A 1 251 ? 16.324 8.451 8.799 1.00 94.69 251 GLU A C 1
ATOM 2074 O O . GLU A 1 251 ? 16.301 7.449 8.090 1.00 94.69 251 GLU A O 1
ATOM 2079 N N . PHE A 1 252 ? 15.266 8.849 9.506 1.00 94.94 252 PHE A N 1
ATOM 2080 C CA . PHE A 1 252 ? 14.008 8.118 9.571 1.00 94.94 252 PHE A CA 1
ATOM 2081 C C . PHE A 1 252 ? 12.842 8.952 9.053 1.00 94.94 252 PHE A C 1
ATOM 2083 O O . PHE A 1 252 ? 12.720 10.133 9.376 1.00 94.94 252 PHE A O 1
ATOM 2090 N N . ALA A 1 253 ? 11.933 8.306 8.328 1.00 93.69 253 ALA A N 1
ATOM 2091 C CA . ALA A 1 253 ? 10.668 8.904 7.924 1.00 93.69 253 ALA A CA 1
ATOM 2092 C C . ALA A 1 253 ? 9.516 7.903 8.005 1.00 93.69 253 ALA A C 1
ATOM 2094 O O . ALA A 1 253 ? 9.703 6.693 7.923 1.00 93.69 253 ALA A O 1
ATOM 2095 N N . ASN A 1 254 ? 8.302 8.409 8.189 1.00 96.31 254 ASN A N 1
ATOM 2096 C CA . ASN A 1 254 ? 7.096 7.584 8.203 1.00 96.31 254 ASN A CA 1
ATOM 2097 C C . ASN A 1 254 ? 6.567 7.361 6.769 1.00 96.31 254 ASN A C 1
ATOM 2099 O O . ASN A 1 254 ? 7.146 7.829 5.786 1.00 96.31 254 ASN A O 1
ATOM 2103 N N . TYR A 1 255 ? 5.442 6.657 6.632 1.00 97.25 255 TYR A N 1
ATOM 2104 C CA . TYR A 1 255 ? 4.882 6.322 5.318 1.00 97.25 255 TYR A CA 1
ATOM 2105 C C . TYR A 1 255 ? 4.391 7.531 4.496 1.00 97.25 255 TYR A C 1
ATOM 2107 O O . TYR A 1 255 ? 4.062 7.347 3.326 1.00 97.25 255 TYR A O 1
ATOM 2115 N N . SER A 1 256 ? 4.385 8.760 5.039 1.00 97.50 256 SER A N 1
ATOM 2116 C CA . SER A 1 256 ? 4.118 9.983 4.255 1.00 97.50 256 SER A CA 1
ATOM 2117 C C . SER A 1 256 ? 5.038 10.088 3.046 1.00 97.50 256 SER A C 1
ATOM 2119 O O . SER A 1 256 ? 4.632 10.594 2.007 1.00 97.50 256 SER A O 1
ATOM 2121 N N . GLU A 1 257 ? 6.258 9.559 3.152 1.00 95.94 257 GLU A N 1
ATOM 2122 C CA . GLU A 1 257 ? 7.201 9.521 2.038 1.00 95.94 257 GLU A CA 1
ATOM 2123 C C . GLU A 1 257 ? 6.674 8.727 0.844 1.00 95.94 257 GLU A C 1
ATOM 2125 O O . GLU A 1 257 ? 7.053 9.017 -0.281 1.00 95.94 257 GLU A O 1
ATOM 2130 N N . LEU A 1 258 ? 5.786 7.751 1.038 1.00 96.88 258 LEU A N 1
ATOM 2131 C CA . LEU A 1 258 ? 5.224 6.949 -0.051 1.00 96.88 258 LEU A CA 1
ATOM 2132 C C . LEU A 1 258 ? 4.102 7.668 -0.798 1.00 96.88 258 LEU A C 1
ATOM 2134 O O . LEU A 1 258 ? 3.764 7.243 -1.901 1.00 96.88 258 LEU A O 1
ATOM 2138 N N . TYR A 1 259 ? 3.551 8.752 -0.243 1.00 97.19 259 TYR A N 1
ATOM 2139 C CA . TYR A 1 259 ? 2.555 9.565 -0.929 1.00 97.19 259 TYR A CA 1
ATOM 2140 C C . TYR A 1 259 ? 3.113 10.101 -2.254 1.00 97.19 259 TYR A C 1
ATOM 2142 O O . TYR A 1 259 ? 4.276 10.506 -2.363 1.00 97.19 259 TYR A O 1
ATOM 2150 N N . LEU A 1 260 ? 2.256 10.128 -3.274 1.00 96.31 260 LEU A N 1
ATOM 2151 C CA . LEU A 1 260 ? 2.576 10.710 -4.565 1.00 96.31 260 LEU A CA 1
ATOM 2152 C C . LEU A 1 260 ? 1.373 11.453 -5.137 1.00 96.31 260 LEU A C 1
ATOM 2154 O O . LEU A 1 260 ? 0.272 10.918 -5.198 1.00 96.31 260 LEU A O 1
ATOM 2158 N N . SER A 1 261 ? 1.639 12.650 -5.657 1.00 93.62 261 SER A N 1
ATOM 2159 C CA . SER A 1 261 ? 0.764 13.350 -6.592 1.00 93.62 261 SER A CA 1
ATOM 2160 C C . SER A 1 261 ? 1.567 13.811 -7.799 1.00 93.62 261 SER A C 1
ATOM 2162 O O . SER A 1 261 ? 2.680 14.316 -7.645 1.00 93.62 261 SER A O 1
ATOM 2164 N N . SER A 1 262 ? 1.024 13.626 -9.000 1.00 95.56 262 SER A N 1
ATOM 2165 C CA . SER A 1 262 ? 1.644 14.114 -10.228 1.00 95.56 262 SER A CA 1
ATOM 2166 C C . SER A 1 262 ? 0.621 14.264 -11.348 1.00 95.56 262 SER A C 1
ATOM 2168 O O . SER A 1 262 ? -0.099 13.319 -11.670 1.00 95.56 262 SER A O 1
ATOM 2170 N N . ASP A 1 263 ? 0.642 15.425 -12.001 1.00 95.31 263 ASP A N 1
ATOM 2171 C CA . ASP A 1 263 ? -0.149 15.704 -13.203 1.00 95.31 263 ASP A CA 1
ATOM 2172 C C . ASP A 1 263 ? 0.595 15.330 -14.498 1.00 95.31 263 ASP A C 1
ATOM 2174 O O . ASP A 1 263 ? 0.093 15.554 -15.597 1.00 95.31 263 ASP A O 1
ATOM 2178 N N . TYR A 1 264 ? 1.801 14.757 -14.408 1.00 96.00 264 TYR A N 1
ATOM 2179 C CA . TYR A 1 264 ? 2.654 14.517 -15.579 1.00 96.00 264 TYR A CA 1
ATOM 2180 C C . TYR A 1 264 ? 2.000 13.613 -16.633 1.00 96.00 264 TYR A C 1
ATOM 2182 O O . TYR A 1 264 ? 2.186 13.808 -17.831 1.00 96.00 264 TYR A O 1
ATOM 2190 N N . LEU A 1 265 ? 1.185 12.654 -16.190 1.00 96.06 265 LEU A N 1
ATOM 2191 C CA . LEU A 1 265 ? 0.484 11.710 -17.063 1.00 96.06 265 LEU A CA 1
ATOM 2192 C C . LEU A 1 265 ? -0.890 12.215 -17.531 1.00 96.06 265 LEU A C 1
ATOM 2194 O O . LEU A 1 265 ? -1.617 11.476 -18.195 1.00 96.06 265 LEU A O 1
ATOM 2198 N N . GLN A 1 266 ? -1.255 13.468 -17.228 1.00 95.19 266 GLN A N 1
ATOM 2199 C CA . GLN A 1 266 ? -2.554 14.042 -17.587 1.00 95.19 266 GLN A CA 1
ATOM 2200 C C . GLN A 1 266 ? -2.839 13.919 -19.088 1.00 95.19 266 GLN A C 1
ATOM 2202 O O . GLN A 1 266 ? -3.917 13.477 -19.467 1.00 95.19 266 GLN A O 1
ATOM 2207 N N . SER A 1 267 ? -1.877 14.267 -19.947 1.00 92.31 267 SER A N 1
ATOM 2208 C CA . SER A 1 267 ? -2.056 14.241 -21.407 1.00 92.31 267 SER A CA 1
ATOM 2209 C C . SER A 1 267 ? -2.170 12.833 -21.996 1.00 92.31 267 SER A C 1
ATOM 2211 O O . SER A 1 267 ? -2.628 12.690 -23.126 1.00 92.31 267 SER A O 1
ATOM 2213 N N . LYS A 1 268 ? -1.746 11.798 -21.257 1.00 93.50 268 LYS A N 1
ATOM 2214 C CA . LYS A 1 268 ? -1.792 10.398 -21.702 1.00 93.50 268 LYS A CA 1
ATOM 2215 C C . LYS A 1 268 ? -3.020 9.648 -21.208 1.00 93.50 268 LYS A C 1
ATOM 2217 O O . LYS A 1 268 ? -3.498 8.765 -21.910 1.00 93.50 268 LYS A O 1
ATOM 2222 N N . LEU A 1 269 ? -3.499 9.973 -20.010 1.00 94.19 269 LEU A N 1
ATOM 2223 C CA . LEU A 1 269 ? -4.578 9.232 -19.350 1.00 94.19 269 LEU A CA 1
ATOM 2224 C C . LEU A 1 269 ? -5.934 9.930 -19.447 1.00 94.19 269 LEU A C 1
ATOM 2226 O O . LEU A 1 269 ? -6.968 9.275 -19.340 1.00 94.19 269 LEU A O 1
ATOM 2230 N N . SER A 1 270 ? -5.952 11.253 -19.612 1.00 92.62 270 SER A N 1
ATOM 2231 C CA . SER A 1 270 ? -7.198 12.012 -19.611 1.00 92.62 270 SER A CA 1
ATOM 2232 C C . SER A 1 270 ? -7.918 11.896 -20.958 1.00 92.62 270 SER A C 1
ATOM 2234 O O . SER A 1 270 ? -7.287 12.124 -21.992 1.00 92.62 270 SER A O 1
ATOM 2236 N N . PRO A 1 271 ? -9.233 11.608 -20.975 1.00 87.56 271 PRO A N 1
ATOM 2237 C CA . PRO A 1 271 ? -10.048 11.751 -22.178 1.00 87.56 271 PRO A CA 1
ATOM 2238 C C . PRO A 1 271 ? -10.004 13.182 -22.738 1.00 87.56 271 PRO A C 1
ATOM 2240 O O . PRO A 1 271 ? -9.772 14.142 -21.995 1.00 87.56 271 PRO A O 1
ATOM 2243 N N . GLU A 1 272 ? -10.281 13.339 -24.036 1.00 85.50 272 GLU A N 1
ATOM 2244 C CA . GLU A 1 272 ? -10.379 14.661 -24.666 1.00 85.50 272 GLU A CA 1
ATOM 2245 C C . GLU A 1 272 ? -11.373 15.563 -23.915 1.00 85.50 272 GLU A C 1
ATOM 2247 O O . GLU A 1 272 ? -12.487 15.153 -23.589 1.00 85.50 272 GLU A O 1
ATOM 2252 N N . ASN A 1 273 ? -10.969 16.809 -23.648 1.00 85.88 273 ASN A N 1
ATOM 2253 C CA . ASN A 1 273 ? -11.747 17.819 -22.912 1.00 85.88 273 ASN A CA 1
ATOM 2254 C C . ASN A 1 273 ? -12.129 17.452 -21.467 1.00 85.88 273 ASN A C 1
ATOM 2256 O O . ASN A 1 273 ? -12.981 18.109 -20.869 1.00 85.88 273 ASN A O 1
ATOM 2260 N N . TYR A 1 274 ? -11.480 16.450 -20.875 1.00 89.62 274 TYR A N 1
ATOM 2261 C CA . TYR A 1 274 ? -11.620 16.121 -19.461 1.00 89.62 274 TYR A CA 1
ATOM 2262 C C . TYR A 1 274 ? -10.301 16.370 -18.728 1.00 89.62 274 TYR A C 1
ATOM 2264 O O . TYR A 1 274 ? -9.226 16.220 -19.310 1.00 89.62 274 TYR A O 1
ATOM 2272 N N . ARG A 1 275 ? -10.361 16.733 -17.441 1.00 91.31 275 ARG A N 1
ATOM 2273 C CA . ARG A 1 275 ? -9.191 16.788 -16.553 1.00 91.31 275 ARG A CA 1
ATOM 2274 C C . ARG A 1 275 ? -9.425 15.857 -15.369 1.00 91.31 275 ARG A C 1
ATOM 2276 O O . ARG A 1 275 ? -10.268 16.130 -14.523 1.00 91.31 275 ARG A O 1
ATOM 2283 N N . LEU A 1 276 ? -8.661 14.771 -15.313 1.00 93.50 276 LEU A N 1
ATOM 2284 C CA . LEU A 1 276 ? -8.556 13.903 -14.136 1.00 93.50 276 LEU A CA 1
ATOM 2285 C C . LEU A 1 276 ? -8.129 14.713 -12.900 1.00 93.50 276 LEU A C 1
ATOM 2287 O O . LEU A 1 276 ? -7.218 15.532 -12.992 1.00 93.50 276 LEU A O 1
ATOM 2291 N N . TYR A 1 277 ? -8.740 14.448 -11.743 1.00 91.94 277 TYR A N 1
ATOM 2292 C CA . TYR A 1 277 ? -8.289 15.020 -10.466 1.00 91.94 277 TYR A CA 1
ATOM 2293 C C . TYR A 1 277 ? -6.984 14.399 -9.965 1.00 91.94 277 TYR A C 1
ATOM 2295 O O . TYR A 1 277 ? -6.224 15.052 -9.260 1.00 91.94 277 TYR A 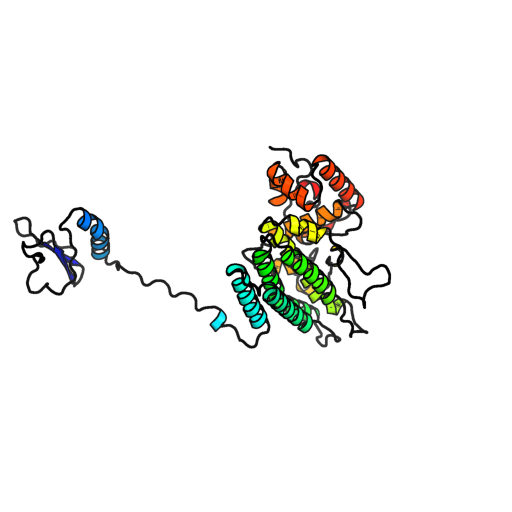O 1
ATOM 2303 N N . SER A 1 278 ? -6.728 13.142 -10.329 1.00 95.31 278 SER A N 1
ATOM 2304 C CA . SER A 1 278 ? -5.436 12.493 -10.136 1.00 95.31 278 SER A CA 1
ATOM 2305 C C . SER A 1 278 ? -5.166 11.522 -11.289 1.00 95.31 278 SER A C 1
ATOM 2307 O O . SER A 1 278 ? -5.830 10.481 -11.383 1.00 95.31 278 SER A O 1
ATOM 2309 N N . PRO A 1 279 ? -4.192 11.837 -12.164 1.00 96.62 279 PRO A N 1
ATOM 2310 C CA . PRO A 1 279 ? -3.703 10.902 -13.173 1.00 96.62 279 PRO A CA 1
ATOM 2311 C C . PRO A 1 279 ? -3.049 9.655 -12.571 1.00 96.62 279 PRO A C 1
ATOM 2313 O O . PRO A 1 279 ? -3.204 8.567 -13.115 1.00 96.62 279 PRO A O 1
ATOM 2316 N N . VAL A 1 280 ? -2.361 9.783 -11.430 1.00 96.94 280 VAL A N 1
ATOM 2317 C CA . VAL A 1 280 ? -1.758 8.635 -10.728 1.00 96.94 280 VAL A CA 1
ATOM 2318 C C . VAL A 1 280 ? -2.840 7.649 -10.287 1.00 96.94 280 VAL A C 1
ATOM 2320 O O . VAL A 1 280 ? -2.716 6.454 -10.530 1.00 96.94 280 VAL A O 1
ATOM 2323 N N . ALA A 1 281 ? -3.929 8.138 -9.698 1.00 96.88 281 ALA A N 1
ATOM 2324 C CA . ALA A 1 281 ? -5.033 7.294 -9.261 1.00 96.88 281 ALA A CA 1
ATOM 2325 C C . ALA A 1 281 ? -5.830 6.693 -10.427 1.00 96.88 281 ALA A C 1
ATOM 2327 O O . ALA A 1 281 ? -6.272 5.552 -10.322 1.00 96.88 281 ALA A O 1
ATOM 2328 N N . GLU A 1 282 ? -5.957 7.404 -11.554 1.00 97.00 282 GLU A N 1
ATOM 2329 C CA . GLU A 1 282 ? -6.519 6.821 -12.781 1.00 97.00 282 GLU A CA 1
ATOM 2330 C C . GLU A 1 282 ? -5.649 5.666 -13.292 1.00 97.00 282 GLU A C 1
ATOM 2332 O O . GLU A 1 282 ? -6.175 4.612 -13.642 1.00 97.00 282 GLU A O 1
ATOM 2337 N N . LEU A 1 283 ? -4.320 5.823 -13.281 1.00 97.81 283 LEU A N 1
ATOM 2338 C CA . LEU A 1 283 ? -3.405 4.752 -13.676 1.00 97.81 283 LEU A CA 1
ATOM 2339 C C . LEU A 1 283 ? -3.540 3.529 -12.762 1.00 97.81 283 LEU A C 1
ATOM 2341 O O . LEU A 1 283 ? -3.701 2.423 -13.270 1.00 97.81 283 LEU A O 1
ATOM 2345 N N . VAL A 1 284 ? -3.545 3.733 -11.437 1.00 97.88 284 VAL A N 1
ATOM 2346 C CA . VAL A 1 284 ? -3.740 2.654 -10.448 1.00 97.88 284 VAL A CA 1
ATOM 2347 C C . VAL A 1 284 ? -5.080 1.947 -10.658 1.00 97.88 284 VAL A C 1
ATOM 2349 O O . VAL A 1 284 ? -5.162 0.722 -10.611 1.00 97.88 284 VAL A O 1
ATOM 2352 N N . LYS A 1 285 ? -6.147 2.699 -10.943 1.00 97.12 285 LYS A N 1
ATOM 2353 C CA . LYS A 1 285 ? -7.462 2.135 -11.259 1.00 97.12 285 LYS A CA 1
ATOM 2354 C C . LYS A 1 285 ? -7.430 1.275 -12.524 1.00 97.12 285 LYS A C 1
ATOM 2356 O O . LYS A 1 285 ? -8.020 0.198 -12.535 1.00 97.12 285 LYS A O 1
ATOM 2361 N N . GLN A 1 286 ? -6.745 1.721 -13.577 1.00 95.75 286 GLN A N 1
ATOM 2362 C CA . GLN A 1 286 ? -6.604 0.959 -14.823 1.00 95.75 286 GLN A CA 1
ATOM 2363 C C . GLN A 1 286 ? -5.751 -0.308 -14.644 1.00 95.75 286 GLN A C 1
ATOM 2365 O O . GLN A 1 286 ? -6.025 -1.323 -15.285 1.00 95.75 286 GLN A O 1
ATOM 2370 N N . SER A 1 287 ? -4.743 -0.280 -13.765 1.00 95.25 287 SER A N 1
ATOM 2371 C CA . SER A 1 287 ? -3.890 -1.435 -13.446 1.00 95.25 287 SER A CA 1
ATOM 2372 C C . SER A 1 287 ? -4.454 -2.351 -12.356 1.00 95.25 287 SER A C 1
ATOM 2374 O O . SER A 1 287 ? -3.873 -3.420 -12.113 1.00 95.25 287 SER A O 1
ATOM 2376 N N . ALA A 1 288 ? -5.574 -1.986 -11.721 1.00 95.81 288 ALA A N 1
ATOM 2377 C CA . ALA A 1 288 ? -6.253 -2.779 -10.699 1.00 95.81 288 ALA A CA 1
ATOM 2378 C C . ALA A 1 288 ? -7.020 -3.966 -11.300 1.00 95.81 288 ALA A C 1
ATOM 2380 O O . ALA A 1 288 ? -8.246 -4.008 -11.342 1.00 95.81 288 ALA A O 1
ATOM 2381 N N . THR A 1 289 ? -6.257 -4.941 -11.790 1.00 94.38 289 THR A N 1
ATOM 2382 C CA . THR A 1 289 ? -6.738 -6.091 -12.576 1.00 94.38 289 THR A CA 1
ATOM 2383 C C . THR A 1 289 ? -6.798 -7.399 -11.788 1.00 94.38 289 THR A C 1
ATOM 2385 O O . THR A 1 289 ? -7.174 -8.430 -12.340 1.00 94.38 289 THR A O 1
ATOM 2388 N N . ARG A 1 290 ? -6.422 -7.377 -10.505 1.00 95.12 290 ARG A N 1
ATOM 2389 C CA . ARG A 1 290 ? -6.463 -8.548 -9.627 1.00 95.12 290 ARG A CA 1
ATOM 2390 C C . ARG A 1 290 ? -7.894 -8.843 -9.173 1.00 95.12 290 ARG A C 1
ATOM 2392 O O . ARG A 1 290 ? -8.584 -7.950 -8.691 1.00 95.12 290 ARG A O 1
ATOM 2399 N N . ASP A 1 291 ? -8.299 -10.110 -9.240 1.00 93.44 291 ASP A N 1
ATOM 2400 C CA . ASP A 1 291 ? -9.619 -10.556 -8.764 1.00 93.44 291 ASP A CA 1
ATOM 2401 C C . ASP A 1 291 ? -9.705 -10.612 -7.227 1.00 93.44 291 ASP A C 1
ATOM 2403 O O . ASP A 1 291 ? -10.776 -10.474 -6.637 1.00 93.44 291 ASP A O 1
ATOM 2407 N N . ASP A 1 292 ? -8.571 -10.837 -6.562 1.00 94.81 292 ASP A N 1
ATOM 2408 C CA . ASP A 1 292 ? -8.477 -11.022 -5.116 1.00 94.81 292 ASP A CA 1
ATOM 2409 C C . ASP A 1 292 ? -8.148 -9.738 -4.348 1.00 94.81 292 ASP A C 1
ATOM 2411 O O . ASP A 1 292 ? -8.293 -9.732 -3.132 1.00 94.81 292 ASP A O 1
ATOM 2415 N N . VAL A 1 293 ? -7.761 -8.645 -5.010 1.00 97.69 293 VAL A N 1
ATOM 2416 C CA . VAL A 1 293 ? -7.595 -7.306 -4.420 1.00 97.69 293 VAL A CA 1
ATOM 2417 C C . VAL A 1 293 ? -8.104 -6.276 -5.426 1.00 97.69 293 VAL A C 1
ATOM 2419 O O . VAL A 1 293 ? -7.424 -5.935 -6.394 1.00 97.69 293 VAL A O 1
ATOM 2422 N N . SER A 1 294 ? -9.328 -5.808 -5.193 1.00 97.12 294 SER A N 1
ATOM 2423 C CA . SER A 1 294 ? -10.054 -4.893 -6.073 1.00 97.12 294 SER A CA 1
ATOM 2424 C C . SER A 1 294 ? -9.646 -3.432 -5.865 1.00 97.12 294 SER A C 1
ATOM 2426 O O . SER A 1 294 ? -9.039 -3.072 -4.857 1.00 97.12 294 SER A O 1
ATOM 2428 N N . PHE A 1 295 ? -10.047 -2.549 -6.782 1.00 97.69 295 PHE A N 1
ATOM 2429 C CA . PHE A 1 295 ? -9.866 -1.105 -6.595 1.00 97.69 295 PHE A CA 1
ATOM 2430 C C . PHE A 1 295 ? -10.631 -0.558 -5.371 1.00 97.69 295 PHE A C 1
ATOM 2432 O O . PHE A 1 295 ? -10.174 0.386 -4.729 1.00 97.69 295 PHE A O 1
ATOM 2439 N N . ASP A 1 296 ? -11.754 -1.175 -4.992 1.00 97.00 296 ASP A N 1
ATOM 2440 C CA . ASP A 1 296 ? -12.488 -0.810 -3.773 1.00 97.00 296 ASP A CA 1
ATOM 2441 C C . ASP A 1 296 ? -11.711 -1.199 -2.504 1.00 97.00 296 ASP A C 1
ATOM 2443 O O . ASP A 1 296 ? -11.712 -0.451 -1.522 1.00 97.00 296 ASP A O 1
ATOM 2447 N N . ASP A 1 297 ? -10.967 -2.312 -2.543 1.00 98.44 297 ASP A N 1
ATOM 2448 C CA . ASP A 1 297 ? -10.042 -2.688 -1.467 1.00 98.44 297 ASP A CA 1
ATOM 2449 C C . ASP A 1 297 ? -8.911 -1.646 -1.327 1.00 98.44 297 ASP A C 1
ATOM 2451 O O . ASP A 1 297 ? -8.541 -1.286 -0.206 1.00 98.44 297 ASP A O 1
ATOM 2455 N N . LEU A 1 298 ? -8.408 -1.098 -2.445 1.00 98.62 298 LEU A N 1
ATOM 2456 C CA . LEU A 1 298 ? -7.408 -0.020 -2.433 1.00 98.62 298 LEU A CA 1
ATOM 2457 C C . LEU A 1 298 ? -7.972 1.290 -1.876 1.00 98.62 298 LEU A C 1
ATOM 2459 O O . LEU A 1 298 ? -7.302 1.943 -1.081 1.00 98.62 298 LEU A O 1
ATOM 2463 N N . LYS A 1 299 ? -9.206 1.667 -2.235 1.00 98.19 299 LYS A N 1
ATOM 2464 C CA . LYS A 1 299 ? -9.888 2.830 -1.642 1.00 98.19 299 LYS A CA 1
ATOM 2465 C C . LYS A 1 299 ? -10.031 2.692 -0.125 1.00 98.19 299 LYS A C 1
ATOM 2467 O O . LYS A 1 299 ? -9.745 3.640 0.605 1.00 98.19 299 LYS A O 1
ATOM 2472 N N . GLN A 1 300 ? -10.404 1.507 0.365 1.00 98.50 300 GLN A N 1
ATOM 2473 C CA . GLN A 1 300 ? -10.463 1.241 1.803 1.00 98.50 300 GLN A CA 1
ATOM 2474 C C . GLN A 1 300 ? -9.082 1.365 2.465 1.00 98.50 300 GLN A C 1
ATOM 2476 O O . GLN A 1 300 ? -8.975 1.972 3.530 1.00 98.50 300 GLN A O 1
ATOM 2481 N N . ALA A 1 301 ? -8.029 0.819 1.850 1.00 98.75 301 ALA A N 1
ATOM 2482 C CA . ALA A 1 301 ? -6.658 0.943 2.347 1.00 98.75 301 ALA A CA 1
ATOM 2483 C C . ALA A 1 301 ? -6.182 2.407 2.396 1.00 98.75 301 ALA A C 1
ATOM 2485 O O . ALA A 1 301 ? -5.588 2.836 3.385 1.00 98.75 301 ALA A O 1
ATOM 2486 N N . ASP A 1 302 ? -6.507 3.189 1.367 1.00 98.50 302 ASP A N 1
ATOM 2487 C CA . ASP A 1 302 ? -6.186 4.614 1.265 1.00 98.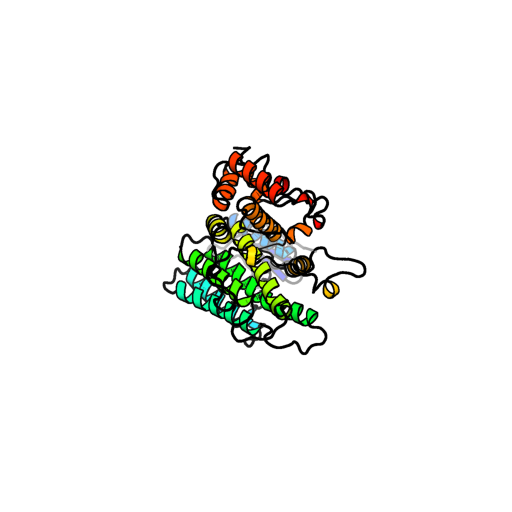50 302 ASP A CA 1
ATOM 2488 C C . ASP A 1 302 ? -6.911 5.442 2.348 1.00 98.50 302 ASP A C 1
ATOM 2490 O O . ASP A 1 302 ? -6.322 6.333 2.965 1.00 98.50 302 ASP A O 1
ATOM 2494 N N . LEU A 1 303 ? -8.165 5.085 2.668 1.00 98.44 303 LEU A N 1
ATOM 2495 C CA . LEU A 1 303 ? -8.914 5.665 3.789 1.00 98.44 303 LEU A CA 1
ATOM 2496 C C . LEU A 1 303 ? -8.312 5.291 5.156 1.00 98.44 303 LEU A C 1
ATOM 2498 O O . LEU A 1 303 ? -8.288 6.128 6.056 1.00 98.44 303 LEU A O 1
ATOM 2502 N N . VAL A 1 304 ? -7.801 4.067 5.329 1.00 98.81 304 VAL A N 1
ATOM 2503 C CA . VAL A 1 304 ? -7.108 3.648 6.565 1.00 98.81 304 VAL A CA 1
ATOM 2504 C C . VAL A 1 304 ? -5.805 4.425 6.765 1.00 98.81 304 VAL A C 1
ATOM 2506 O O . VAL A 1 304 ? -5.536 4.882 7.878 1.00 98.81 304 VAL A O 1
ATOM 2509 N N . ALA A 1 305 ? -5.024 4.640 5.704 1.00 98.75 305 ALA A N 1
ATOM 2510 C CA . ALA A 1 305 ? -3.845 5.502 5.764 1.00 98.75 305 ALA A CA 1
ATOM 2511 C C . ALA A 1 305 ? -4.235 6.947 6.137 1.00 98.75 305 ALA A C 1
ATOM 2513 O O . ALA A 1 305 ? -3.665 7.529 7.063 1.00 98.75 305 ALA A O 1
ATOM 2514 N N . LEU A 1 306 ? -5.292 7.505 5.529 1.00 98.44 306 LEU A N 1
ATOM 2515 C CA . LEU A 1 306 ? -5.820 8.810 5.945 1.00 98.44 306 LEU A CA 1
ATOM 2516 C C . LEU A 1 306 ? -6.230 8.817 7.433 1.00 98.44 306 LEU A C 1
ATOM 2518 O O . LEU A 1 306 ? -5.876 9.754 8.150 1.00 98.44 306 LEU A O 1
ATOM 2522 N N . MET A 1 307 ? -6.917 7.783 7.923 1.00 98.56 307 MET A N 1
ATOM 2523 C CA . MET A 1 307 ? -7.338 7.677 9.327 1.00 98.56 307 MET A CA 1
ATOM 2524 C C . MET A 1 307 ? -6.147 7.776 10.286 1.00 98.56 307 MET A C 1
ATOM 2526 O O . MET A 1 307 ? -6.171 8.593 11.206 1.00 98.56 307 MET A O 1
ATOM 2530 N N . ILE A 1 308 ? -5.086 6.990 10.063 1.00 98.62 308 ILE A N 1
ATOM 2531 C CA . ILE A 1 308 ? -3.887 7.045 10.915 1.00 98.62 308 ILE A CA 1
ATOM 2532 C C . ILE A 1 308 ? -3.233 8.413 10.849 1.00 98.62 308 ILE A C 1
ATOM 2534 O O . ILE A 1 308 ? -2.791 8.937 11.873 1.00 98.62 308 ILE A O 1
ATOM 2538 N N . SER A 1 309 ? -3.220 9.027 9.669 1.00 97.94 309 SER A N 1
ATOM 2539 C CA . SER A 1 309 ? -2.733 10.384 9.574 1.00 97.94 309 SER A CA 1
ATOM 2540 C C . SER A 1 309 ? -3.580 11.310 10.473 1.00 97.94 309 SER A C 1
ATOM 2542 O O . SER A 1 309 ? -3.001 12.098 11.208 1.00 97.94 309 SER A O 1
ATOM 2544 N N . PHE A 1 310 ? -4.922 11.240 10.524 1.00 98.12 310 PHE A N 1
ATOM 2545 C CA . PHE A 1 310 ? -5.708 12.126 11.420 1.00 98.12 310 PHE A CA 1
ATOM 2546 C C . PHE A 1 310 ? -5.323 11.969 12.899 1.00 98.12 310 PHE A C 1
ATOM 2548 O O . PHE A 1 310 ? -5.326 12.944 13.641 1.00 98.12 310 PHE A O 1
ATOM 2555 N N . ILE A 1 311 ? -4.932 10.767 13.316 1.00 97.88 311 ILE A N 1
ATOM 2556 C CA . ILE A 1 311 ? -4.525 10.478 14.697 1.00 97.88 311 ILE A CA 1
ATOM 2557 C C . ILE A 1 311 ? -3.118 11.012 15.002 1.00 97.88 311 ILE A C 1
ATOM 2559 O O . ILE A 1 311 ? -2.837 11.389 16.141 1.00 97.88 311 ILE A O 1
ATOM 2563 N N . ASN A 1 312 ? -2.228 11.031 14.007 1.00 96.50 312 ASN A N 1
ATOM 2564 C CA . ASN A 1 312 ? -0.835 11.436 14.159 1.00 96.50 312 ASN A CA 1
ATOM 2565 C C . ASN A 1 312 ? -0.496 12.658 13.276 1.00 96.50 312 ASN A C 1
ATOM 2567 O O . ASN A 1 312 ? -0.254 12.500 12.076 1.00 96.50 312 ASN A O 1
ATOM 2571 N N . PRO A 1 313 ? -0.371 13.865 13.863 1.00 91.88 313 PRO A N 1
ATOM 2572 C CA . PRO A 1 313 ? -0.081 15.096 13.122 1.00 91.88 313 PRO A CA 1
ATOM 2573 C C . PRO A 1 313 ? 1.251 15.106 12.356 1.00 91.88 313 PRO A C 1
ATOM 2575 O O . PRO A 1 313 ? 1.4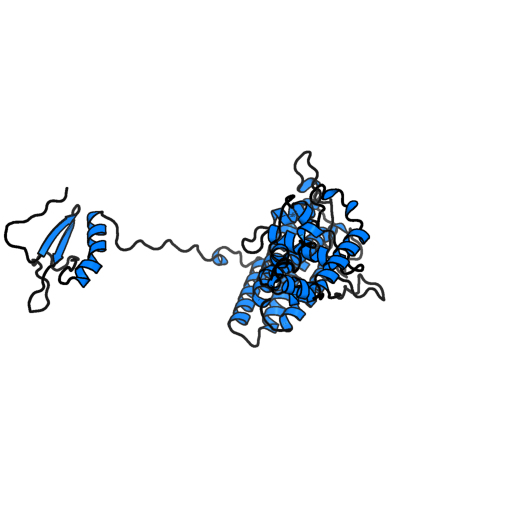03 15.887 11.422 1.00 91.88 313 PRO A O 1
ATOM 2578 N N . SER A 1 314 ? 2.216 14.252 12.726 1.00 93.75 314 SER A N 1
ATOM 2579 C CA . SER A 1 314 ? 3.505 14.132 12.018 1.00 93.75 314 SER A CA 1
ATOM 2580 C C . SER A 1 314 ? 3.410 13.371 10.691 1.00 93.75 314 SER A C 1
ATOM 2582 O O . SER A 1 314 ? 4.368 13.334 9.917 1.00 93.75 314 SER A O 1
ATOM 2584 N N . ILE A 1 315 ? 2.264 12.743 10.432 1.00 96.62 315 ILE A N 1
ATOM 2585 C CA . ILE A 1 315 ? 2.006 11.980 9.222 1.00 96.62 315 ILE A CA 1
ATOM 2586 C C . ILE A 1 315 ? 1.153 12.837 8.293 1.00 96.62 315 ILE A C 1
ATOM 2588 O O . ILE A 1 315 ? 0.150 13.420 8.696 1.00 96.62 315 ILE A O 1
ATOM 2592 N N . PHE A 1 316 ? 1.523 12.897 7.026 1.00 96.12 316 PHE A N 1
ATOM 2593 C CA . PHE A 1 316 ? 0.738 13.489 5.963 1.00 96.12 316 PHE A CA 1
ATOM 2594 C C . PHE A 1 316 ? 0.257 12.394 5.012 1.00 96.12 316 PHE A C 1
ATOM 2596 O O . PHE A 1 316 ? 1.045 11.602 4.500 1.00 96.12 316 PHE A O 1
ATOM 2603 N N . TRP A 1 317 ? -1.045 12.382 4.735 1.00 97.81 317 TRP A N 1
ATOM 2604 C CA . TRP A 1 317 ? -1.621 11.529 3.706 1.00 97.81 317 TRP A CA 1
ATOM 2605 C C . TRP A 1 317 ? -2.812 12.223 3.049 1.00 97.81 317 TRP A C 1
ATOM 2607 O O . TRP A 1 317 ? -3.687 12.752 3.736 1.00 97.81 317 TRP A O 1
ATOM 2617 N N . TYR A 1 318 ? -2.844 12.217 1.718 1.00 97.00 318 TYR A N 1
ATOM 2618 C CA . TYR A 1 318 ? -3.967 12.703 0.921 1.00 97.00 318 TYR A CA 1
ATOM 2619 C C . TYR A 1 318 ? -4.482 11.540 0.056 1.00 97.00 318 TYR A C 1
ATOM 2621 O O . TYR A 1 318 ? -3.732 11.057 -0.797 1.00 97.00 318 TYR A O 1
ATOM 2629 N N . PRO A 1 319 ? -5.721 11.059 0.266 1.00 96.81 319 PRO A N 1
ATOM 2630 C CA . PRO A 1 319 ? -6.155 9.770 -0.267 1.00 96.81 319 PRO A CA 1
ATOM 2631 C C . PRO A 1 319 ? -6.633 9.876 -1.721 1.00 96.81 319 PRO A C 1
ATOM 2633 O O . PRO A 1 319 ? -7.799 10.167 -2.003 1.00 96.81 319 PRO A O 1
ATOM 2636 N N . GLN A 1 320 ? -5.726 9.667 -2.675 1.00 96.12 320 GLN A N 1
ATOM 2637 C CA . GLN A 1 320 ? -6.028 9.866 -4.093 1.00 96.12 320 GLN A CA 1
ATOM 2638 C C . GLN A 1 320 ? -7.025 8.855 -4.666 1.00 96.12 320 GLN A C 1
ATOM 2640 O O . GLN A 1 320 ? -7.786 9.215 -5.565 1.00 96.12 320 GLN A O 1
ATOM 2645 N N . MET A 1 321 ? -7.067 7.616 -4.164 1.00 96.56 321 MET A N 1
ATOM 2646 C CA . MET A 1 321 ? -8.023 6.607 -4.638 1.00 96.56 321 MET A CA 1
ATOM 2647 C C . MET A 1 321 ? -9.453 7.051 -4.339 1.00 96.56 321 MET A C 1
ATOM 2649 O O . MET A 1 321 ? -10.366 6.817 -5.134 1.00 96.56 321 MET A O 1
ATOM 2653 N N . LEU A 1 322 ? -9.645 7.762 -3.222 1.00 95.38 322 LEU A N 1
ATOM 2654 C CA . LEU A 1 322 ? -10.963 8.214 -2.797 1.00 95.38 322 LEU A CA 1
ATOM 2655 C C . LEU A 1 322 ? -11.573 9.286 -3.713 1.00 95.38 322 LEU A C 1
ATOM 2657 O O . LEU A 1 322 ? -12.787 9.491 -3.651 1.00 95.38 322 LEU A O 1
ATOM 2661 N N . LEU A 1 323 ? -10.792 9.907 -4.609 1.00 93.75 323 LEU A N 1
ATOM 2662 C CA . LEU A 1 323 ? -11.310 10.792 -5.667 1.00 93.75 323 LEU A CA 1
ATOM 2663 C C . LEU A 1 323 ? -12.251 10.056 -6.636 1.00 93.75 323 LEU A C 1
ATOM 2665 O O . LEU A 1 323 ? -13.051 10.691 -7.319 1.00 93.75 323 LEU A O 1
ATOM 2669 N N . TYR A 1 324 ? -12.185 8.723 -6.658 1.00 90.50 324 TYR A N 1
ATOM 2670 C CA . TYR A 1 324 ? -13.044 7.839 -7.444 1.00 90.50 324 TYR A CA 1
ATOM 2671 C C . TYR A 1 324 ? -14.103 7.127 -6.588 1.00 90.50 324 TYR A C 1
ATOM 2673 O O . TYR A 1 324 ? -14.715 6.164 -7.054 1.00 90.50 324 TYR A O 1
ATOM 2681 N N . SER A 1 325 ? -14.319 7.566 -5.343 1.00 89.75 325 SER A N 1
ATOM 2682 C CA . SER A 1 325 ? -15.384 7.016 -4.496 1.00 89.75 325 SER A CA 1
ATOM 2683 C C . SER A 1 325 ? -16.758 7.494 -4.950 1.00 89.75 325 SER A C 1
ATOM 2685 O O . SER A 1 325 ? -16.930 8.634 -5.389 1.00 89.75 325 SER A O 1
ATOM 2687 N N . GLY A 1 326 ? -17.768 6.649 -4.773 1.00 85.00 326 GLY A N 1
ATOM 2688 C CA . GLY A 1 326 ? -19.159 7.087 -4.806 1.00 85.00 326 GLY A CA 1
ATOM 2689 C C . GLY A 1 326 ? -19.526 7.915 -3.567 1.00 85.00 326 GLY A C 1
ATOM 2690 O O . GLY A 1 326 ? -18.958 7.737 -2.494 1.00 85.00 326 GLY A O 1
ATOM 2691 N N . HIS A 1 327 ? -20.536 8.780 -3.690 1.00 77.31 327 HIS A N 1
ATOM 2692 C CA . HIS A 1 327 ? -20.981 9.661 -2.597 1.00 77.31 327 HIS A CA 1
ATOM 2693 C C . HIS A 1 327 ? -21.451 8.926 -1.335 1.00 77.31 327 HIS A C 1
ATOM 2695 O O . HIS A 1 327 ? -21.222 9.394 -0.225 1.00 77.31 327 HIS A O 1
ATOM 2701 N N . TYR A 1 328 ? -22.058 7.751 -1.499 1.00 79.50 328 TYR A N 1
ATOM 2702 C CA . TYR A 1 328 ? -22.537 6.908 -0.397 1.00 79.50 328 TYR A CA 1
ATOM 2703 C C . TYR A 1 328 ? -21.755 5.605 -0.272 1.00 79.50 328 TYR A C 1
ATOM 2705 O O . TYR A 1 328 ? -22.264 4.619 0.268 1.00 79.50 328 TYR A O 1
ATOM 2713 N N . GLU A 1 329 ? -20.548 5.572 -0.829 1.00 87.88 329 GLU A N 1
ATOM 2714 C CA . GLU A 1 329 ? -19.730 4.378 -0.778 1.00 87.88 329 GLU A CA 1
ATOM 2715 C C . GLU A 1 329 ? -19.319 4.069 0.663 1.00 87.88 329 GLU A C 1
ATOM 2717 O O . GLU A 1 329 ? -18.967 4.956 1.442 1.00 87.88 329 GLU A O 1
ATOM 2722 N N . LYS A 1 330 ? -19.419 2.791 1.029 1.00 90.38 330 LYS A N 1
ATOM 2723 C CA . LYS A 1 330 ? -19.111 2.303 2.369 1.00 90.38 330 LYS A CA 1
ATOM 2724 C C . LYS A 1 330 ? -18.068 1.217 2.284 1.00 90.38 330 LYS A C 1
ATOM 2726 O O . LYS A 1 330 ? -18.155 0.314 1.458 1.00 90.38 330 LYS A O 1
ATOM 2731 N N . TYR A 1 331 ? -17.146 1.272 3.226 1.00 95.50 331 TYR A N 1
ATOM 2732 C CA . TYR A 1 331 ? -16.037 0.345 3.303 1.00 95.50 331 TYR A CA 1
ATOM 2733 C C . TYR A 1 331 ? -16.307 -0.701 4.398 1.00 95.50 331 TYR A C 1
ATOM 2735 O O . TYR A 1 331 ? -16.680 -0.327 5.522 1.00 95.50 331 TYR A O 1
ATOM 2743 N N . PRO A 1 332 ? -16.187 -2.011 4.101 1.00 96.88 332 PRO A N 1
ATOM 2744 C CA . PRO A 1 332 ? -16.521 -3.081 5.040 1.00 96.88 332 PRO A CA 1
ATOM 2745 C C . PRO A 1 332 ? -15.833 -2.991 6.406 1.00 96.88 332 PRO A C 1
ATOM 2747 O O . PRO A 1 332 ? -16.491 -3.239 7.415 1.00 96.88 332 PRO A O 1
ATOM 2750 N N . LEU A 1 333 ? -14.553 -2.610 6.460 1.00 98.06 333 LEU A N 1
ATOM 2751 C CA . LEU A 1 333 ? -13.789 -2.464 7.705 1.00 98.06 333 LEU A CA 1
ATOM 2752 C C . LEU A 1 333 ? -14.475 -1.474 8.658 1.00 98.06 333 LEU A C 1
ATOM 2754 O O . LEU A 1 333 ? -14.788 -1.810 9.798 1.00 98.06 333 LEU A O 1
ATOM 2758 N N . PHE A 1 334 ? -14.790 -0.281 8.156 1.00 97.88 334 PHE A N 1
ATOM 2759 C CA . PHE A 1 334 ? -15.426 0.783 8.933 1.00 97.88 334 PHE A CA 1
ATOM 2760 C C . PHE A 1 334 ? -16.904 0.507 9.213 1.00 97.88 334 PHE A C 1
ATOM 2762 O O . PHE A 1 334 ? -17.425 0.895 10.253 1.00 97.88 334 PHE A O 1
ATOM 2769 N N . THR A 1 335 ? -17.598 -0.189 8.309 1.00 97.19 335 THR A N 1
ATOM 2770 C CA . THR A 1 335 ? -18.995 -0.591 8.536 1.00 97.19 335 THR A CA 1
ATOM 2771 C C . THR A 1 335 ? -19.092 -1.610 9.672 1.00 97.19 335 THR A C 1
ATOM 2773 O O . THR A 1 335 ? -19.982 -1.514 10.515 1.00 97.19 335 THR A O 1
ATOM 2776 N N . ARG A 1 336 ? -18.160 -2.569 9.730 1.00 97.38 336 ARG A N 1
ATOM 2777 C CA . ARG A 1 336 ? -18.077 -3.551 10.821 1.00 97.38 336 ARG A CA 1
ATOM 2778 C C . ARG A 1 336 ? -17.680 -2.908 12.148 1.00 97.38 336 ARG A C 1
ATOM 2780 O O . ARG A 1 336 ? -18.124 -3.391 13.181 1.00 97.38 336 ARG A O 1
ATOM 2787 N N . ALA A 1 337 ? -16.927 -1.808 12.129 1.00 97.25 337 ALA A N 1
ATOM 2788 C CA . ALA A 1 337 ? -16.519 -1.073 13.330 1.00 97.25 337 ALA A CA 1
ATOM 2789 C C . ALA A 1 337 ? -17.675 -0.439 14.125 1.00 97.25 337 ALA A C 1
ATOM 2791 O O . ALA A 1 337 ? -17.478 0.011 15.250 1.00 97.25 337 ALA A O 1
ATOM 2792 N N . ILE A 1 338 ? -18.889 -0.429 13.566 1.00 97.50 338 ILE A N 1
ATOM 2793 C CA . ILE A 1 338 ? -20.106 -0.084 14.307 1.00 97.50 338 ILE A CA 1
ATOM 2794 C C . ILE A 1 338 ? -20.383 -1.116 15.416 1.00 97.50 338 ILE A C 1
ATOM 2796 O O . ILE A 1 338 ? -20.910 -0.754 16.464 1.00 97.50 338 ILE A O 1
ATOM 2800 N N . GLN A 1 339 ? -20.036 -2.387 15.184 1.00 97.44 339 GLN A N 1
ATOM 2801 C CA . GLN A 1 339 ? -20.161 -3.474 16.157 1.00 97.44 339 GLN A CA 1
ATOM 2802 C C . GLN A 1 339 ? -18.922 -3.550 17.049 1.00 97.44 339 GLN A C 1
ATOM 2804 O O . GLN A 1 339 ? -17.807 -3.389 16.546 1.00 97.44 339 GLN A O 1
ATOM 2809 N N . HIS A 1 340 ? -19.084 -3.930 18.317 1.00 96.19 340 HIS A N 1
ATOM 2810 C CA . HIS A 1 340 ? -17.971 -4.046 19.263 1.00 96.19 340 HIS A CA 1
ATOM 2811 C C . HIS A 1 340 ? -16.853 -4.962 18.760 1.00 96.19 340 HIS A C 1
ATOM 2813 O O . HIS A 1 340 ? -15.667 -4.620 18.791 1.00 96.19 340 HIS A O 1
ATOM 2819 N N . ARG A 1 341 ? -17.217 -6.124 18.202 1.00 94.44 341 ARG A N 1
ATOM 2820 C CA . ARG A 1 341 ? -16.238 -7.047 17.609 1.00 94.44 341 ARG A CA 1
ATOM 2821 C C . ARG A 1 341 ? -15.441 -6.401 16.473 1.00 94.44 341 ARG A C 1
ATOM 2823 O O . ARG A 1 341 ? -14.237 -6.621 16.399 1.00 94.44 341 ARG A O 1
ATOM 2830 N N . GLY A 1 342 ? -16.093 -5.649 15.589 1.00 95.44 342 GLY A N 1
ATOM 2831 C CA . GLY A 1 342 ? -15.412 -4.987 14.477 1.00 95.44 342 GLY A CA 1
ATOM 2832 C C . GLY A 1 342 ? -14.607 -3.769 14.925 1.00 95.44 342 GLY A C 1
ATOM 2833 O O . GLY A 1 342 ? -13.552 -3.493 14.358 1.00 95.44 342 GLY A O 1
ATOM 2834 N N . PHE A 1 343 ? -15.049 -3.072 15.974 1.00 98.19 343 PHE A N 1
ATOM 2835 C CA . PHE A 1 343 ? -14.304 -1.960 16.552 1.00 98.19 343 PHE A CA 1
ATOM 2836 C C . PHE A 1 343 ? -12.944 -2.417 17.087 1.00 98.19 343 PHE A C 1
ATOM 2838 O O . PHE A 1 343 ? -11.956 -1.719 16.880 1.00 98.19 343 PHE A O 1
ATOM 2845 N N . LYS A 1 344 ? -12.841 -3.629 17.655 1.00 97.81 344 LYS A N 1
ATOM 2846 C CA . LYS A 1 344 ? -11.545 -4.197 18.076 1.00 97.81 344 LYS A CA 1
ATOM 2847 C C . LYS A 1 344 ? -10.505 -4.220 16.953 1.00 97.81 344 LYS A C 1
ATOM 2849 O O . LYS A 1 344 ? -9.332 -3.987 17.222 1.00 97.81 344 LYS A O 1
ATOM 2854 N N . SER A 1 345 ? -10.908 -4.436 15.700 1.00 97.69 345 SER A N 1
ATOM 2855 C CA . SER A 1 345 ? -9.997 -4.357 14.549 1.00 97.69 345 SER A CA 1
ATOM 2856 C C . SER A 1 345 ? -9.452 -2.941 14.345 1.00 97.69 345 SER A C 1
ATOM 2858 O O . SER A 1 345 ? -8.250 -2.768 14.158 1.00 97.69 345 SER A O 1
ATOM 2860 N N . ILE A 1 346 ? -10.310 -1.919 14.433 1.00 98.31 346 ILE A N 1
ATOM 2861 C CA . ILE A 1 346 ? -9.889 -0.510 14.368 1.00 98.31 346 ILE A CA 1
ATOM 2862 C C . ILE A 1 346 ? -9.016 -0.147 15.573 1.00 98.31 346 ILE A C 1
ATOM 2864 O O . ILE A 1 346 ? -8.012 0.547 15.412 1.00 98.31 346 ILE A O 1
ATOM 2868 N N . ALA A 1 347 ? -9.349 -0.646 16.764 1.00 98.50 347 ALA A N 1
ATOM 2869 C CA . ALA A 1 347 ? -8.563 -0.424 17.970 1.00 98.50 347 ALA A CA 1
ATOM 2870 C C . ALA A 1 347 ? -7.143 -0.988 17.837 1.00 98.50 347 ALA A C 1
ATOM 2872 O O . ALA A 1 347 ? -6.185 -0.301 18.180 1.00 98.50 347 ALA A O 1
ATOM 2873 N N . VAL A 1 348 ? -6.987 -2.185 17.255 1.00 98.44 348 VAL A N 1
ATOM 2874 C CA . VAL A 1 348 ? -5.664 -2.753 16.947 1.00 98.44 348 VAL A CA 1
ATOM 2875 C C . VAL A 1 348 ? -4.911 -1.875 15.949 1.00 98.44 348 VAL A C 1
ATOM 2877 O O . VAL A 1 348 ? -3.765 -1.524 16.206 1.00 98.44 348 VAL A O 1
ATOM 2880 N N . ILE A 1 349 ? -5.546 -1.475 14.840 1.00 98.56 349 ILE A N 1
ATOM 2881 C CA . ILE A 1 349 ? -4.900 -0.636 13.814 1.00 98.56 349 ILE A CA 1
ATOM 2882 C C . ILE A 1 349 ? -4.413 0.690 14.412 1.00 98.56 349 ILE A C 1
ATOM 2884 O O . ILE A 1 349 ? -3.287 1.103 14.159 1.00 98.56 349 ILE A O 1
ATOM 2888 N N . THR A 1 350 ? -5.255 1.354 15.204 1.00 98.44 350 THR A N 1
ATOM 2889 C CA . THR A 1 350 ? -5.015 2.715 15.719 1.00 98.44 350 THR A CA 1
ATOM 2890 C C . THR A 1 350 ? -4.227 2.760 17.027 1.00 98.44 350 THR A C 1
ATOM 2892 O O . THR A 1 350 ? -3.671 3.805 17.369 1.00 98.44 350 THR A O 1
ATOM 2895 N N . GLY A 1 351 ? -4.192 1.654 17.773 1.00 98.31 351 GLY A N 1
ATOM 2896 C CA . GLY A 1 351 ? -3.683 1.598 19.143 1.00 98.31 351 GLY A CA 1
ATOM 2897 C C . GLY A 1 351 ? -4.573 2.312 20.171 1.00 98.31 351 GLY A C 1
ATOM 2898 O O . GLY A 1 351 ? -4.077 2.689 21.231 1.00 98.31 351 GLY A O 1
ATOM 2899 N N . ILE A 1 352 ? -5.854 2.552 19.859 1.00 98.38 352 ILE A N 1
ATOM 2900 C CA . ILE A 1 352 ? -6.817 3.251 20.726 1.00 98.38 352 ILE A CA 1
ATOM 2901 C C . ILE A 1 352 ? -8.040 2.352 20.934 1.00 98.38 352 ILE A C 1
ATOM 2903 O O . ILE A 1 352 ? -8.802 2.111 20.003 1.00 98.38 352 ILE A O 1
ATOM 2907 N N . ASP A 1 353 ? -8.236 1.875 22.161 1.00 97.31 353 ASP A N 1
ATOM 2908 C CA . ASP A 1 353 ? -9.309 0.953 22.557 1.00 97.31 353 ASP A CA 1
ATOM 2909 C C . ASP A 1 353 ? -10.583 1.641 23.077 1.00 97.31 353 ASP A C 1
ATOM 2911 O O . ASP A 1 353 ? -11.592 0.976 23.296 1.00 97.31 353 ASP A O 1
ATOM 2915 N N . ASP A 1 354 ? -10.569 2.966 23.221 1.00 97.81 354 ASP A N 1
ATOM 2916 C CA . ASP A 1 354 ? -11.740 3.781 23.549 1.00 97.81 354 ASP A CA 1
ATOM 2917 C C . ASP A 1 354 ? -12.313 4.438 22.281 1.00 97.81 354 ASP A C 1
ATOM 2919 O O . ASP A 1 354 ? -11.698 5.320 21.669 1.00 97.81 354 ASP A O 1
ATOM 2923 N N . SER A 1 355 ? -13.524 4.024 21.895 1.00 97.38 355 SER A N 1
ATOM 2924 C CA . SER A 1 355 ? -14.227 4.524 20.709 1.00 97.38 355 SER A CA 1
ATOM 2925 C C . SER A 1 355 ? -14.523 6.024 20.768 1.00 97.38 355 SER A C 1
ATOM 2927 O O . SER A 1 355 ? -14.459 6.698 19.737 1.00 97.38 355 SER A O 1
ATOM 2929 N N . LYS A 1 356 ? -14.772 6.586 21.959 1.00 97.94 356 LYS A N 1
ATOM 2930 C CA . LYS A 1 356 ? -15.020 8.025 22.139 1.00 97.94 356 LYS A CA 1
ATOM 2931 C C . LYS A 1 356 ? -13.735 8.824 21.982 1.00 97.94 356 LYS A C 1
ATOM 2933 O O . LYS A 1 356 ? -13.741 9.849 21.301 1.00 97.94 356 LYS A O 1
ATOM 2938 N N . LEU A 1 357 ? -12.635 8.339 22.561 1.00 98.44 357 LEU A N 1
ATOM 2939 C CA . LEU A 1 357 ? -11.319 8.957 22.392 1.00 98.44 357 LEU A CA 1
ATOM 2940 C C . LEU A 1 357 ? -10.872 8.916 20.927 1.00 98.44 357 LEU A C 1
ATOM 2942 O O . LEU A 1 357 ? -10.352 9.908 20.412 1.00 98.44 357 LEU A O 1
ATOM 2946 N N . LEU A 1 358 ? -11.093 7.790 20.240 1.00 98.50 358 LEU A N 1
ATOM 2947 C CA . LEU A 1 358 ? -10.786 7.680 18.819 1.00 98.50 358 LEU A CA 1
ATOM 2948 C C . LEU A 1 358 ? -11.623 8.666 17.997 1.00 98.50 358 LEU A C 1
ATOM 2950 O O . LEU A 1 358 ? -11.066 9.403 17.184 1.00 98.50 358 LEU A O 1
ATOM 2954 N N . ALA A 1 359 ? -12.935 8.733 18.236 1.00 98.44 359 ALA A N 1
ATOM 2955 C CA . ALA A 1 359 ? -13.818 9.663 17.539 1.00 98.44 359 ALA A CA 1
ATOM 2956 C C . ALA A 1 359 ? -13.397 11.128 17.731 1.00 98.44 359 ALA A C 1
ATOM 2958 O O . ALA A 1 359 ? -13.364 11.896 16.764 1.00 98.44 359 ALA A O 1
ATOM 2959 N N . GLN A 1 360 ? -13.015 11.500 18.956 1.00 98.38 360 GLN A N 1
ATOM 2960 C CA . GLN A 1 360 ? -12.482 12.824 19.262 1.00 98.38 360 GLN A CA 1
ATOM 2961 C C . GLN A 1 360 ? -11.212 13.115 18.450 1.00 98.38 360 GLN A C 1
ATOM 2963 O O . GLN A 1 360 ? -11.168 14.113 17.731 1.00 98.38 360 GLN A O 1
ATOM 2968 N N . LYS A 1 361 ? -10.205 12.230 18.501 1.00 98.31 361 LYS A N 1
ATOM 2969 C CA . LYS A 1 361 ? -8.932 12.428 17.786 1.00 98.31 361 LYS A CA 1
ATOM 2970 C C . LYS A 1 361 ? -9.108 12.520 16.274 1.00 98.31 361 LYS A C 1
ATOM 2972 O O . LYS A 1 361 ? -8.461 13.348 15.642 1.00 98.31 361 LYS A O 1
ATOM 2977 N N . LEU A 1 362 ? -9.982 11.700 15.691 1.00 98.19 362 LEU A N 1
ATOM 2978 C CA . LEU A 1 362 ? -10.268 11.756 14.256 1.00 98.19 362 LEU A CA 1
ATOM 2979 C C . LEU A 1 362 ? -10.922 13.085 13.865 1.00 98.19 362 LEU A C 1
ATOM 2981 O O . LEU A 1 362 ? -10.525 13.684 12.869 1.00 98.19 362 LEU A O 1
ATOM 2985 N N . THR A 1 363 ? -11.861 13.574 14.678 1.00 97.44 363 THR A N 1
ATOM 2986 C CA . THR A 1 363 ? -12.539 14.859 14.448 1.00 97.44 363 THR A CA 1
ATOM 2987 C C . THR A 1 363 ? -11.564 16.035 14.547 1.00 97.44 363 THR A C 1
ATOM 2989 O O . THR A 1 363 ? -11.540 16.910 13.682 1.00 97.44 363 THR A O 1
ATOM 2992 N N . GLU A 1 364 ? -10.719 16.048 15.579 1.00 97.25 364 GLU A N 1
ATOM 2993 C CA . GLU A 1 364 ? -9.688 17.075 15.759 1.00 97.25 364 GLU A CA 1
ATOM 2994 C C . GLU A 1 364 ? -8.649 17.035 14.629 1.00 97.25 364 GLU A C 1
ATOM 2996 O O . GLU A 1 364 ? -8.296 18.077 14.074 1.00 97.25 364 GLU A O 1
ATOM 3001 N N . GLY A 1 365 ? -8.194 15.839 14.250 1.00 97.00 365 GLY A N 1
ATOM 3002 C CA . GLY A 1 365 ? -7.223 15.634 13.180 1.00 97.00 365 GLY A CA 1
ATOM 3003 C C . GLY A 1 365 ? -7.737 16.054 11.805 1.00 97.00 365 GLY A C 1
ATOM 3004 O O . GLY A 1 365 ? -7.006 16.688 11.040 1.00 97.00 365 GLY A O 1
ATOM 3005 N N . GLU A 1 366 ? -8.999 15.756 11.487 1.00 96.00 366 GLU A N 1
ATOM 3006 C CA . GLU A 1 366 ? -9.640 16.226 10.256 1.00 96.00 366 GLU A CA 1
ATOM 3007 C C . GLU A 1 366 ? -9.681 17.759 10.201 1.00 96.00 366 GLU A C 1
ATOM 3009 O O . GLU A 1 366 ? -9.272 18.360 9.200 1.00 96.00 366 GLU A O 1
ATOM 3014 N N . ALA A 1 367 ? -10.104 18.400 11.295 1.00 94.75 367 ALA A N 1
ATOM 3015 C CA . ALA A 1 367 ? -10.158 19.854 11.386 1.00 94.75 367 ALA A CA 1
ATOM 3016 C C . ALA A 1 367 ? -8.765 20.492 11.230 1.00 94.75 367 ALA A C 1
ATOM 3018 O O . ALA A 1 367 ? -8.608 21.450 10.471 1.00 94.75 367 ALA A O 1
ATOM 3019 N N . GLN A 1 368 ? -7.737 19.933 11.880 1.00 94.38 368 GLN A N 1
ATOM 3020 C CA . GLN A 1 368 ? -6.349 20.405 11.772 1.00 94.38 368 GLN A CA 1
ATOM 3021 C C . GLN A 1 368 ? -5.794 20.294 10.348 1.00 94.38 368 GLN A C 1
ATOM 3023 O O . GLN A 1 368 ? -5.055 21.170 9.899 1.00 94.38 368 GLN A O 1
ATOM 3028 N N . ARG A 1 369 ? -6.176 19.246 9.609 1.00 91.06 369 ARG A N 1
ATOM 3029 C CA . ARG A 1 369 ? -5.807 19.066 8.196 1.00 91.06 369 ARG A CA 1
ATOM 3030 C C . ARG A 1 369 ? -6.517 20.008 7.243 1.00 91.06 369 ARG A C 1
ATOM 3032 O O . ARG A 1 369 ? -6.134 20.071 6.074 1.00 91.06 369 ARG A O 1
ATOM 3039 N N . ASN A 1 370 ? -7.534 20.721 7.725 1.00 90.62 370 ASN A N 1
ATOM 3040 C CA . ASN A 1 370 ? -8.332 21.635 6.928 1.00 90.62 370 ASN A CA 1
ATOM 3041 C C . ASN A 1 370 ? -8.867 20.936 5.665 1.00 90.62 370 ASN A C 1
ATOM 3043 O O . ASN A 1 370 ? -8.764 21.457 4.551 1.00 90.62 370 ASN A O 1
ATOM 3047 N N . THR A 1 371 ? -9.396 19.716 5.831 1.00 91.06 371 THR A N 1
ATOM 3048 C CA . THR A 1 371 ? -9.901 18.886 4.721 1.00 91.06 371 THR A CA 1
ATOM 3049 C C . THR A 1 371 ? -11.034 19.569 3.960 1.00 91.06 371 THR A C 1
ATOM 3051 O O . THR A 1 371 ? -11.251 19.282 2.784 1.00 91.06 371 THR A O 1
ATOM 3054 N N . SER A 1 372 ? -11.700 20.552 4.572 1.00 87.06 372 SER A N 1
ATOM 3055 C CA . SER A 1 372 ? -12.644 21.462 3.920 1.00 87.06 372 SER A CA 1
ATOM 3056 C C . SER A 1 372 ? -12.035 22.208 2.723 1.00 87.06 372 SER A C 1
ATOM 3058 O O . SER A 1 372 ? -12.772 22.548 1.804 1.00 87.06 372 SER A O 1
ATOM 3060 N N . ASN A 1 373 ? -10.712 22.376 2.644 1.00 90.38 373 ASN A N 1
ATOM 3061 C CA . ASN A 1 373 ? -10.017 22.944 1.485 1.00 90.38 373 ASN A CA 1
ATOM 3062 C C . ASN A 1 373 ? -9.637 21.913 0.409 1.00 90.38 373 ASN A C 1
ATOM 3064 O O . ASN A 1 373 ? -9.038 22.266 -0.606 1.00 90.38 373 ASN A O 1
ATOM 3068 N N . TRP A 1 374 ? -9.972 20.632 0.575 1.00 92.94 374 TRP A N 1
ATOM 3069 C CA . TRP A 1 374 ? -9.693 19.601 -0.427 1.00 92.94 374 TRP A CA 1
ATOM 3070 C C . TRP A 1 374 ? -10.803 19.555 -1.483 1.00 92.94 374 TRP A C 1
ATOM 3072 O O . TRP A 1 374 ? -11.574 18.599 -1.579 1.00 92.94 374 TRP A O 1
ATOM 3082 N N . TYR A 1 375 ? -10.891 20.622 -2.280 1.00 88.06 375 TYR A N 1
ATOM 3083 C CA . TYR A 1 375 ? -11.991 20.871 -3.220 1.00 88.06 375 TYR A CA 1
ATOM 3084 C C . TYR A 1 375 ? -12.215 19.752 -4.250 1.00 88.06 375 TYR A C 1
ATOM 3086 O O . TYR A 1 375 ? -13.345 19.564 -4.695 1.00 88.06 375 TYR A O 1
ATOM 3094 N N . HIS A 1 376 ? -11.180 18.975 -4.585 1.00 88.38 376 HIS A N 1
ATOM 3095 C CA . HIS A 1 376 ? -11.271 17.858 -5.532 1.00 88.38 376 HIS A CA 1
ATOM 3096 C C . HIS A 1 376 ? -12.219 16.735 -5.089 1.00 88.38 376 HIS A C 1
ATOM 3098 O O . HIS A 1 376 ? -12.772 16.051 -5.943 1.00 88.38 376 HIS A O 1
ATOM 3104 N N . PHE A 1 377 ? -12.468 16.566 -3.785 1.00 86.88 377 PHE A N 1
ATOM 3105 C CA . PHE A 1 377 ? -13.419 15.556 -3.307 1.00 86.88 377 PHE A CA 1
ATOM 3106 C C . PHE A 1 377 ? -14.883 15.985 -3.454 1.00 86.88 377 PHE A C 1
ATOM 3108 O O . PHE A 1 377 ? -15.768 15.142 -3.341 1.00 86.88 377 PHE A O 1
ATOM 3115 N N . GLY A 1 378 ? -15.174 17.269 -3.703 1.00 81.06 378 GLY A N 1
ATOM 3116 C CA . GLY A 1 378 ? -16.544 17.751 -3.895 1.00 81.06 378 GLY A CA 1
ATOM 3117 C C . GLY A 1 378 ? -17.483 17.329 -2.756 1.00 81.06 378 GLY A C 1
ATOM 3118 O O . GLY A 1 378 ? -17.269 17.726 -1.605 1.00 81.06 378 GLY A O 1
ATOM 3119 N N . PHE A 1 379 ? -18.501 16.529 -3.099 1.00 70.25 379 PHE A N 1
ATOM 3120 C CA . PHE A 1 379 ? -19.493 15.945 -2.183 1.00 70.25 379 PHE A CA 1
ATOM 3121 C C . PHE A 1 379 ? -18.997 14.698 -1.424 1.00 70.25 379 PHE A C 1
ATOM 3123 O O . PHE A 1 379 ? -19.625 14.291 -0.455 1.00 70.25 379 PHE A O 1
ATOM 3130 N N . ASN A 1 380 ? -17.875 14.093 -1.819 1.00 74.62 380 ASN A N 1
ATOM 3131 C CA . ASN A 1 380 ? -17.306 12.887 -1.197 1.00 74.62 380 ASN A CA 1
ATOM 3132 C C . ASN A 1 380 ? -16.371 13.197 -0.014 1.00 74.62 380 ASN A C 1
ATOM 3134 O O . ASN A 1 380 ? -15.677 12.314 0.480 1.00 74.62 380 ASN A O 1
ATOM 3138 N N . ARG A 1 381 ? -16.318 14.458 0.421 1.00 81.25 381 ARG A N 1
ATOM 3139 C CA . ARG A 1 381 ? -15.373 15.000 1.412 1.00 81.25 381 ARG A CA 1
ATOM 3140 C C . ARG A 1 381 ? -15.826 14.792 2.863 1.00 81.25 381 ARG A C 1
ATOM 3142 O O . ARG A 1 381 ? -15.557 15.631 3.712 1.00 81.25 381 ARG A O 1
ATOM 3149 N N . ASP A 1 382 ? -16.567 13.724 3.125 1.00 88.44 382 ASP A N 1
ATOM 3150 C CA . ASP A 1 382 ? -17.095 13.395 4.452 1.00 88.44 382 ASP A CA 1
ATOM 3151 C C . ASP A 1 382 ? -16.397 12.132 4.974 1.00 88.44 382 ASP A C 1
ATOM 3153 O O . ASP A 1 382 ? -16.949 11.027 4.986 1.00 88.44 382 ASP A O 1
ATOM 3157 N N . PHE A 1 383 ? -15.114 12.285 5.317 1.00 94.06 383 PHE A N 1
ATOM 3158 C CA . PHE A 1 383 ? -14.248 11.159 5.667 1.00 94.06 383 PHE A CA 1
ATOM 3159 C C . PHE A 1 383 ? -14.642 10.536 7.008 1.00 94.06 383 PHE A C 1
ATOM 3161 O O . PHE A 1 383 ? -14.623 9.312 7.139 1.00 94.06 383 PHE A O 1
ATOM 3168 N N . LEU A 1 384 ? -15.060 11.344 7.989 1.00 95.12 384 LEU A N 1
ATOM 3169 C CA . LEU A 1 384 ? -15.524 10.838 9.286 1.00 95.12 384 LEU A CA 1
ATOM 3170 C C . LEU A 1 384 ? -16.762 9.945 9.139 1.00 95.12 384 LEU A C 1
ATOM 3172 O O . LEU A 1 384 ? -16.865 8.913 9.805 1.00 95.12 384 LEU A O 1
ATOM 3176 N N . ASN A 1 385 ? -17.686 10.291 8.241 1.00 93.06 385 ASN A N 1
ATOM 3177 C CA . ASN A 1 385 ? -18.849 9.457 7.953 1.00 93.06 385 ASN A CA 1
ATOM 3178 C C . ASN A 1 385 ? -18.474 8.184 7.181 1.00 93.06 385 ASN A C 1
ATOM 3180 O O . ASN A 1 385 ? -18.961 7.106 7.521 1.00 93.06 385 ASN A O 1
ATOM 3184 N N . GLN A 1 386 ? -17.549 8.259 6.213 1.00 93.56 386 GLN A N 1
ATOM 3185 C CA . GLN A 1 386 ? -17.002 7.060 5.552 1.00 93.56 386 GLN A CA 1
ATOM 3186 C C . GLN A 1 386 ? -16.342 6.098 6.557 1.00 93.56 386 GLN A C 1
ATOM 3188 O O . GLN A 1 386 ? -16.441 4.878 6.406 1.00 93.56 386 GLN A O 1
ATOM 3193 N N . MET A 1 387 ? -15.730 6.641 7.613 1.00 96.06 387 MET A N 1
ATOM 3194 C CA . MET A 1 387 ? -15.158 5.888 8.732 1.00 96.06 387 MET A CA 1
ATOM 3195 C C . MET A 1 387 ? -16.190 5.484 9.810 1.00 96.06 387 MET A C 1
ATOM 3197 O O . MET A 1 387 ? -15.829 4.810 10.771 1.00 96.06 387 MET A O 1
ATOM 3201 N N . ASN A 1 388 ? -17.470 5.857 9.665 1.00 95.56 388 ASN A N 1
ATOM 3202 C CA . ASN A 1 388 ? -18.546 5.676 10.653 1.00 95.56 388 ASN A CA 1
ATOM 3203 C C . ASN A 1 388 ? -18.215 6.210 12.063 1.00 95.56 388 ASN A C 1
ATOM 3205 O O . ASN A 1 388 ? -18.663 5.643 13.059 1.00 95.56 388 ASN A O 1
ATOM 3209 N N . VAL A 1 389 ? -17.476 7.320 12.165 1.00 95.81 389 VAL A N 1
ATOM 3210 C CA . VAL A 1 389 ? -16.953 7.854 13.439 1.00 95.81 389 VAL A CA 1
ATOM 3211 C C . VAL A 1 389 ? -18.039 8.079 14.496 1.00 95.81 389 VAL A C 1
ATOM 3213 O O . VAL A 1 389 ? -17.849 7.731 15.657 1.00 95.81 389 VAL A O 1
ATOM 3216 N N . SER A 1 390 ? -19.210 8.588 14.105 1.00 95.19 390 SER A N 1
ATOM 3217 C CA . SER A 1 390 ? -20.330 8.850 15.026 1.00 95.19 390 SER A CA 1
ATOM 3218 C C . SER A 1 390 ? -21.007 7.590 15.579 1.00 95.19 390 SER A C 1
ATOM 3220 O O . SER A 1 390 ? -21.854 7.687 16.466 1.00 95.19 390 SER A O 1
ATOM 3222 N N . ARG A 1 391 ? -20.675 6.413 15.037 1.00 96.31 391 ARG A N 1
ATOM 3223 C CA . ARG A 1 391 ? -21.324 5.131 15.339 1.00 96.31 391 ARG A CA 1
ATOM 3224 C C . ARG A 1 391 ? -20.337 4.026 15.713 1.00 96.31 391 ARG A C 1
ATOM 3226 O O . ARG A 1 391 ? -20.763 2.874 15.800 1.00 96.31 391 ARG A O 1
ATOM 3233 N N . LEU A 1 392 ? -19.058 4.345 15.907 1.00 96.62 392 LEU A N 1
ATOM 3234 C CA . LEU A 1 392 ? -18.059 3.371 16.349 1.00 96.62 392 LEU A CA 1
ATOM 3235 C C . LEU A 1 392 ? -18.505 2.727 17.661 1.00 96.62 392 LEU A C 1
ATOM 3237 O O . LEU A 1 392 ? -18.920 3.441 18.571 1.00 96.62 392 LEU A O 1
ATOM 3241 N N . ASP A 1 393 ? -18.413 1.397 17.737 1.00 96.62 393 ASP A N 1
ATOM 3242 C CA . ASP A 1 393 ? -18.728 0.633 18.953 1.00 96.62 393 ASP A CA 1
ATOM 3243 C C . ASP A 1 393 ? -20.122 0.956 19.540 1.00 96.62 393 ASP A C 1
ATOM 3245 O O . ASP A 1 393 ? -20.299 1.097 20.747 1.00 96.62 393 ASP A O 1
ATOM 3249 N N . SER A 1 394 ? -21.121 1.161 18.672 1.00 95.06 394 SER A N 1
ATOM 3250 C CA . SER A 1 394 ? -22.487 1.538 19.081 1.00 95.06 394 SER A CA 1
ATOM 3251 C C . SER A 1 394 ? -23.469 0.366 19.105 1.00 95.06 394 SER A C 1
ATOM 3253 O O . SER A 1 394 ? -24.595 0.518 19.582 1.00 95.06 394 SER A O 1
ATOM 3255 N N . ILE A 1 395 ? -23.065 -0.787 18.570 1.00 94.56 395 ILE A N 1
ATOM 3256 C CA . ILE A 1 395 ? -23.829 -2.036 18.554 1.00 94.56 395 ILE A CA 1
ATOM 3257 C C . ILE A 1 395 ? -22.979 -3.114 19.236 1.00 94.56 395 ILE A C 1
ATOM 3259 O O . ILE A 1 395 ? -21.779 -3.193 18.975 1.00 94.56 395 ILE A O 1
ATOM 3263 N N . GLU A 1 396 ? -23.593 -3.939 20.086 1.00 84.06 396 GLU A N 1
ATOM 3264 C CA . GLU A 1 396 ? -22.921 -5.068 20.757 1.00 84.06 396 GLU A CA 1
ATOM 3265 C C . GLU A 1 396 ? -22.362 -6.123 19.787 1.00 84.06 396 GLU A C 1
ATOM 3267 O O . GLU A 1 396 ? -23.022 -6.430 18.763 1.00 84.06 396 GLU A O 1
#

pLDDT: mean 86.29, std 15.85, range [28.83, 98.81]